Protein AF-A0A0W0YYW4-F1 (afdb_monomer)

Organism: Legionella spiritensis (NCBI:txid452)

Radius of gyration: 36.94 Å; Cα contacts (8 Å, |Δi|>4): 1129; chains: 1; bounding box: 122×52×94 Å

pLDDT: mean 85.02, std 15.52, range [33.66, 98.88]

Sequence (527 aa):
MKRNLLIILSCCSGLYLSASLSAATSVFSITPVVLPPAVVVSGQTATAVYQVKNNTPFPLNNNGVIQLPNGVQQITSGGAGICQSPFNLGAQESCTLQFEINADNMTGSIKGGPTICNTINHPVYCATPAQQWDIEKRTIEPQTIIFMRHAEKPLPPASGKGQLTCQGLNRALALPQVLNNKFGKPDYIFAPNTAGSIGDGGDAPYSYVRPLATIEPTAIQYGMPVDTALNFDDDDSLAAELISSPYHTSRIFVAWEHNNIVAITRKIMTLLGANPNVIPTWAQNDFDSLYVLTIVWYDGNAAVSFSHQYENLSSGLSTTCPGSAPLAFKKSREKPPAADRNIANETEIIYFIPAAEPQASAQLSCQGLNRALGLINTLDAAALGDSIYAFFAPAPALNRFVMGSQLYDYLSGMMTLEPAAIAQDHPLYTLFGYEDNLSMATFLLSSQFFADRTLAVAWEPGQLPDLAKRVYEAAGGNPNDIPSPIPNVDTMYKITITRNDGTLVSVNYDAVQENLSPSNVCPLPIS

Nearest PDB structures (foldseek):
  3idu-assembly1_A  TM=5.640E-01  e=3.280E-02  Pyrococcus furiosus
  5vi0-assembly1_A  TM=4.614E-01  e=8.620E-03  Pseudomonas fluorescens
  3idu-assembly2_B  TM=5.312E-01  e=4.099E-02  Pyrococcus furiosus
  7n6g-assembly1_1K  TM=4.288E-01  e=1.504E-02  Chlamydomonas reinhardtii
  6h04-assembly1_A  TM=2.348E-01  e=2.349E-02  Homo sapiens

Solvent-accessible surface area (backbone atoms only — not comparable to full-atom values): 28922 Å² total; per-residue (Å²): 133,90,81,90,81,89,87,82,91,78,91,73,90,72,82,81,80,79,78,79,78,76,75,80,77,58,46,44,47,53,44,78,76,38,72,58,63,59,60,44,37,60,83,39,75,49,51,32,28,31,42,38,30,29,64,41,93,52,68,48,63,62,23,36,78,49,87,71,55,66,30,47,44,78,55,54,86,76,63,92,59,43,37,46,86,60,28,72,33,47,49,68,29,67,32,32,46,36,34,42,37,33,36,70,57,31,88,58,59,47,71,50,52,72,30,38,26,52,42,88,94,43,70,78,42,38,34,62,35,91,74,54,44,61,27,41,60,39,77,74,62,49,17,34,42,38,38,32,45,28,38,43,46,52,57,82,93,45,69,40,51,32,36,37,31,24,36,10,51,50,46,14,45,48,40,39,37,50,46,38,76,75,74,39,85,63,76,45,35,38,22,39,28,28,59,55,65,52,63,73,76,97,52,76,71,29,10,52,42,26,22,38,63,25,44,46,52,33,29,31,78,68,74,44,71,54,48,26,85,48,53,75,84,44,43,68,60,51,35,52,56,69,69,32,78,92,43,61,54,31,37,34,40,35,24,35,55,50,70,50,50,44,51,24,53,30,46,41,29,48,78,52,75,40,76,37,85,77,59,67,87,67,56,94,87,62,61,32,58,28,47,34,39,43,35,44,75,51,97,99,46,56,50,72,45,81,46,85,48,66,66,81,56,86,73,86,66,49,72,62,42,76,88,59,74,95,68,81,82,70,74,79,76,78,75,68,60,80,91,73,52,79,47,70,69,36,45,34,36,40,38,40,36,43,17,40,72,68,87,86,65,34,44,36,48,28,31,34,50,41,40,12,43,51,36,37,56,57,62,26,37,86,65,64,75,49,61,68,69,44,36,38,21,33,12,26,56,69,37,64,48,77,60,92,96,44,80,38,37,39,38,19,20,38,60,36,45,45,51,30,25,30,66,67,77,37,44,54,40,16,80,41,34,61,83,43,35,66,63,50,30,53,53,61,66,29,76,92,63,44,72,59,34,32,36,38,34,25,26,48,42,88,41,39,51,58,30,52,29,50,38,40,35,75,70,71,32,65,47,83,79,53,68,84,67,66,65,58,74,50,39,29,41,36,41,39,39,31,24,44,70,86,40,82,73,50,60,47,82,46,82,42,72,66,83,76,84,54,48,75,63,46,75,68,60,71,129

Structure (mmCIF, N/CA/C/O backbone):
data_AF-A0A0W0YYW4-F1
#
_entry.id   AF-A0A0W0YYW4-F1
#
loop_
_atom_site.group_PDB
_atom_site.id
_atom_site.type_symbol
_atom_site.label_atom_id
_atom_site.label_alt_id
_atom_site.label_comp_id
_atom_site.label_asym_id
_atom_site.label_entity_id
_atom_site.label_seq_id
_atom_site.pdbx_PDB_ins_code
_atom_site.Cartn_x
_atom_site.Cartn_y
_atom_site.Cartn_z
_atom_site.occupancy
_atom_site.B_iso_or_equiv
_atom_site.auth_seq_id
_atom_site.auth_comp_id
_atom_site.auth_asym_id
_atom_site.auth_atom_id
_atom_site.pdbx_PDB_model_num
ATOM 1 N N . MET A 1 1 ? -87.152 -27.775 -15.399 1.00 40.94 1 MET A N 1
ATOM 2 C CA . MET A 1 1 ? -87.626 -29.096 -14.931 1.00 40.94 1 MET A CA 1
ATOM 3 C C . MET A 1 1 ? -87.831 -29.032 -13.431 1.00 40.94 1 MET A C 1
ATOM 5 O O . MET A 1 1 ? -87.011 -28.449 -12.738 1.00 40.94 1 MET A O 1
ATOM 9 N N . LYS A 1 2 ? -88.965 -29.561 -12.971 1.00 41.12 2 LYS A N 1
ATOM 10 C CA . LYS A 1 2 ? -89.397 -29.621 -11.571 1.00 41.12 2 LYS A CA 1
ATOM 11 C C . LYS A 1 2 ? -88.389 -30.387 -10.703 1.00 41.12 2 LYS A C 1
ATOM 13 O O . LYS A 1 2 ? -87.996 -31.478 -11.106 1.00 41.12 2 LYS A O 1
ATOM 18 N N . ARG A 1 3 ? -88.153 -29.921 -9.472 1.00 40.12 3 ARG A N 1
ATOM 19 C CA . ARG A 1 3 ? -88.427 -30.717 -8.259 1.00 40.12 3 ARG A CA 1
ATOM 20 C C . ARG A 1 3 ? -88.361 -29.863 -6.987 1.00 40.12 3 ARG A C 1
ATOM 22 O O . ARG A 1 3 ? -87.300 -29.426 -6.567 1.00 40.12 3 ARG A O 1
ATOM 29 N N . ASN A 1 4 ? -89.542 -29.676 -6.400 1.00 39.03 4 ASN A N 1
ATOM 30 C CA . ASN A 1 4 ? -89.764 -29.347 -4.996 1.00 39.03 4 ASN A CA 1
ATOM 31 C C . ASN A 1 4 ? -89.504 -30.587 -4.126 1.00 39.03 4 ASN A C 1
ATOM 33 O O . ASN A 1 4 ? -89.959 -31.666 -4.512 1.00 39.03 4 ASN A O 1
ATOM 37 N N . LEU A 1 5 ? -88.893 -30.400 -2.949 1.00 34.94 5 LEU A N 1
ATOM 38 C CA . LEU A 1 5 ? -89.181 -31.107 -1.683 1.00 34.94 5 LEU A CA 1
ATOM 39 C C . LEU A 1 5 ? -88.395 -30.387 -0.558 1.00 34.94 5 LEU A C 1
ATOM 41 O O . LEU A 1 5 ? -87.175 -30.456 -0.535 1.00 34.94 5 LEU A O 1
ATOM 45 N N . LEU A 1 6 ? -88.970 -29.394 0.130 1.00 35.84 6 LEU A N 1
ATOM 46 C CA . LEU A 1 6 ? -89.678 -29.473 1.424 1.00 35.84 6 LEU A CA 1
ATOM 47 C C . LEU A 1 6 ? -88.885 -30.200 2.532 1.00 35.84 6 LEU A C 1
ATOM 49 O O . LEU A 1 6 ? -88.660 -31.396 2.380 1.00 35.84 6 LEU A O 1
ATOM 53 N N . ILE A 1 7 ? -88.572 -29.512 3.653 1.00 34.56 7 ILE A N 1
ATOM 54 C CA . ILE A 1 7 ? -88.965 -29.872 5.045 1.00 34.56 7 ILE A CA 1
ATOM 55 C C . ILE A 1 7 ? -88.169 -29.088 6.129 1.00 34.56 7 ILE A C 1
ATOM 57 O O . ILE A 1 7 ? -86.958 -29.208 6.253 1.00 34.56 7 ILE A O 1
ATOM 61 N N . ILE A 1 8 ? -88.960 -28.352 6.929 1.00 34.53 8 ILE A N 1
ATOM 62 C CA . ILE A 1 8 ? -88.875 -28.011 8.370 1.00 34.53 8 ILE A CA 1
ATOM 63 C C . ILE A 1 8 ? -87.866 -26.947 8.853 1.00 34.53 8 ILE A C 1
ATOM 65 O O . ILE A 1 8 ? -86.703 -27.211 9.139 1.00 34.53 8 ILE A O 1
ATOM 69 N N . LEU A 1 9 ? -88.421 -25.751 9.109 1.00 39.84 9 LEU A N 1
ATOM 70 C CA . LEU A 1 9 ? -87.988 -24.833 10.166 1.00 39.84 9 LEU A CA 1
ATOM 71 C C . LEU A 1 9 ? -88.222 -25.493 11.537 1.00 39.84 9 LEU A C 1
ATOM 73 O O . LEU A 1 9 ? -89.369 -25.761 11.893 1.00 39.84 9 LEU A O 1
ATOM 77 N N . SER A 1 10 ? -87.163 -25.671 12.329 1.00 40.84 10 SER A N 1
ATOM 78 C CA . SER A 1 10 ? -87.268 -25.845 13.782 1.00 40.84 10 SER A CA 1
ATOM 79 C C . SER A 1 10 ? -86.586 -24.666 14.465 1.00 40.84 10 SER A C 1
ATOM 81 O O . SER A 1 10 ? -85.376 -24.477 14.369 1.00 40.84 10 SER A O 1
ATOM 83 N N . CYS A 1 11 ? -87.403 -23.846 15.116 1.00 42.84 11 CYS A N 1
ATOM 84 C CA . CYS A 1 11 ? -86.997 -22.717 15.933 1.00 42.84 11 CYS A CA 1
ATOM 85 C C . CYS A 1 11 ? -86.462 -23.257 17.270 1.00 42.84 11 CYS A C 1
ATOM 87 O O . CYS A 1 11 ? -87.240 -23.712 18.104 1.00 42.84 11 CYS A O 1
ATOM 89 N N . CYS A 1 12 ? -85.142 -23.233 17.470 1.00 37.38 12 CYS A N 1
ATOM 90 C CA . CYS A 1 12 ? -84.532 -23.441 18.782 1.00 37.38 12 CYS A CA 1
ATOM 91 C C . CYS A 1 12 ? -83.765 -22.182 19.177 1.00 37.38 12 CYS A C 1
ATOM 93 O O . CYS A 1 12 ? -82.656 -21.927 18.714 1.00 37.38 12 CYS A O 1
ATOM 95 N N . SER A 1 13 ? -84.394 -21.402 20.050 1.00 50.25 13 SER A N 1
ATOM 96 C CA . SER A 1 13 ? -83.805 -20.307 20.809 1.00 50.25 13 SER A CA 1
ATOM 97 C C . SER A 1 13 ? -82.690 -20.855 21.707 1.00 50.25 13 SER A C 1
ATOM 99 O O . SER A 1 13 ? -82.941 -21.321 22.816 1.00 50.25 13 SER A O 1
ATOM 101 N N . GLY A 1 14 ? -81.456 -20.852 21.205 1.00 41.06 14 GLY A N 1
ATOM 102 C CA . GLY A 1 14 ? -80.267 -21.175 21.986 1.00 41.06 14 GLY A CA 1
ATOM 103 C C . GLY A 1 14 ? -79.837 -19.971 22.819 1.00 41.06 14 GLY A C 1
ATOM 104 O O . GLY A 1 14 ? -79.387 -18.968 22.270 1.00 41.06 14 GLY A O 1
ATOM 105 N N . LEU A 1 15 ? -79.978 -20.074 24.142 1.00 42.12 15 LEU A N 1
ATOM 106 C CA . LEU A 1 15 ? -79.308 -19.201 25.104 1.00 42.12 15 LEU A CA 1
ATOM 107 C C . LEU A 1 15 ? -77.795 -19.214 24.815 1.00 42.12 15 LEU A C 1
ATOM 109 O O . LEU A 1 15 ? -77.129 -20.225 25.031 1.00 42.12 15 LEU A O 1
ATOM 113 N N . TYR A 1 16 ? -77.247 -18.088 24.361 1.00 39.66 16 TYR A N 1
ATOM 114 C CA . TYR A 1 16 ? -75.805 -17.859 24.363 1.00 39.66 16 TYR A CA 1
ATOM 115 C C . TYR A 1 16 ? -75.366 -17.605 25.808 1.00 39.66 16 TYR A C 1
ATOM 117 O O . TYR A 1 16 ? -75.421 -16.481 26.301 1.00 39.66 16 TYR A O 1
ATOM 125 N N . LEU A 1 17 ? -74.949 -18.662 26.506 1.00 39.59 17 LEU A N 1
ATOM 126 C CA . LEU A 1 17 ? -74.142 -18.518 27.712 1.00 39.59 17 LEU A CA 1
ATOM 127 C C . LEU A 1 17 ? -72.742 -18.074 27.261 1.00 39.59 17 LEU A C 1
ATOM 129 O O . LEU A 1 17 ? -71.919 -18.885 26.841 1.00 39.59 17 LEU A O 1
ATOM 133 N N . SER A 1 18 ? -72.477 -16.772 27.307 1.00 43.97 18 SER A N 1
ATOM 134 C CA . SER A 1 18 ? -71.120 -16.239 27.223 1.00 43.97 18 SER A CA 1
ATOM 135 C C . SER A 1 18 ? -70.368 -16.662 28.485 1.00 43.97 18 SER A C 1
ATOM 137 O O . SER A 1 18 ? -70.510 -16.046 29.540 1.00 43.97 18 SER A O 1
ATOM 139 N N . ALA A 1 19 ? -69.611 -17.754 28.394 1.00 40.50 19 ALA A N 1
ATOM 140 C CA . ALA A 1 19 ? -68.681 -18.154 29.435 1.00 40.50 19 ALA A CA 1
ATOM 141 C C . ALA A 1 19 ? -67.539 -17.130 29.498 1.00 40.50 19 ALA A C 1
ATOM 143 O O . ALA A 1 19 ? -66.661 -17.095 28.636 1.00 40.50 19 ALA A O 1
ATOM 144 N N . SER A 1 20 ? -67.568 -16.277 30.518 1.00 40.06 20 SER A N 1
ATOM 145 C CA . SER A 1 20 ? -66.455 -15.409 30.884 1.00 40.06 20 SER A CA 1
ATOM 146 C C . SER A 1 20 ? -65.296 -16.289 31.360 1.00 40.06 20 SER A C 1
ATOM 148 O O . SER A 1 20 ? -65.293 -16.757 32.498 1.00 40.06 20 SER A O 1
ATOM 150 N N . LEU A 1 21 ? -64.309 -16.544 30.500 1.00 38.03 21 LEU A N 1
ATOM 151 C CA . LEU A 1 21 ? -63.020 -17.074 30.941 1.00 38.03 21 LEU A CA 1
ATOM 152 C C . LEU A 1 21 ? -62.350 -16.008 31.819 1.00 38.03 21 LEU A C 1
ATOM 154 O O . LEU A 1 21 ? -61.829 -15.013 31.323 1.00 38.03 21 LEU A O 1
ATOM 158 N N . SER A 1 22 ? -62.385 -16.203 33.136 1.00 40.59 22 SER A N 1
ATOM 159 C CA . SER A 1 22 ? -61.504 -15.488 34.056 1.00 40.59 22 SER A CA 1
ATOM 160 C C . SER A 1 22 ? -60.085 -15.999 33.814 1.00 40.59 22 SER A C 1
ATOM 162 O O . SER A 1 22 ? -59.758 -17.135 34.156 1.00 40.59 22 SER A O 1
ATOM 164 N N . ALA A 1 23 ? -59.246 -15.180 33.180 1.00 49.72 23 ALA A N 1
ATOM 165 C CA . ALA A 1 23 ? -57.811 -15.410 33.193 1.00 49.72 23 ALA A CA 1
ATOM 166 C C . ALA A 1 23 ? -57.341 -15.293 34.649 1.00 49.72 23 ALA A C 1
ATOM 168 O O . ALA A 1 23 ? -57.541 -14.254 35.282 1.00 49.72 23 ALA A O 1
ATOM 169 N N . ALA A 1 24 ? -56.769 -16.367 35.194 1.00 59.84 24 ALA A N 1
ATOM 170 C CA . ALA A 1 24 ? -56.178 -16.342 36.524 1.00 59.84 24 ALA A CA 1
ATOM 171 C C . ALA A 1 24 ? -55.121 -15.227 36.578 1.00 59.84 24 ALA A C 1
ATOM 173 O O . ALA A 1 24 ? -54.212 -15.176 35.749 1.00 59.84 24 ALA A O 1
ATOM 174 N N . THR A 1 25 ? -55.260 -14.302 37.526 1.00 69.44 25 THR A N 1
ATOM 175 C CA . THR A 1 25 ? -54.314 -13.199 37.705 1.00 69.44 25 THR A CA 1
ATOM 176 C C . THR A 1 25 ? -52.975 -13.746 38.190 1.00 69.44 25 THR A C 1
ATOM 178 O O . THR A 1 25 ? -52.932 -14.425 39.216 1.00 69.44 25 THR A O 1
ATOM 181 N N . SER A 1 26 ? -51.894 -13.439 37.467 1.00 87.31 26 SER A N 1
ATOM 182 C CA . SER A 1 26 ? -50.514 -13.765 37.862 1.00 87.31 26 SER A CA 1
ATOM 183 C C . SER A 1 26 ? -50.230 -13.342 39.308 1.00 87.31 26 SER A C 1
ATOM 185 O O . SER A 1 26 ? -50.691 -12.284 39.741 1.00 87.31 26 SER A O 1
ATOM 187 N N . VAL A 1 27 ? -49.438 -14.134 40.038 1.00 93.38 27 VAL A N 1
ATOM 188 C CA . VAL A 1 27 ? -49.055 -13.865 41.438 1.00 93.38 27 VAL A CA 1
ATOM 189 C C . VAL A 1 27 ? -48.327 -12.524 41.580 1.00 93.38 27 VAL A C 1
ATOM 191 O O . VAL A 1 27 ? -48.580 -11.787 42.536 1.00 93.38 27 VAL A O 1
ATOM 194 N N . PHE A 1 28 ? -47.512 -12.161 40.585 1.00 95.19 28 PHE A N 1
ATOM 195 C CA . PHE A 1 28 ? -46.892 -10.840 40.489 1.00 95.19 28 PHE A CA 1
ATOM 196 C C . PHE A 1 28 ? -47.317 -10.100 39.220 1.00 95.19 28 PHE A C 1
ATOM 198 O O . PHE A 1 28 ? -47.428 -10.700 38.147 1.00 95.19 28 PHE A O 1
ATOM 205 N N . SER A 1 29 ? -47.483 -8.782 39.331 1.00 94.38 29 SER A N 1
ATOM 206 C CA . SER A 1 29 ? -47.426 -7.873 38.181 1.00 94.38 29 SER A CA 1
ATOM 207 C C . SER A 1 29 ? -45.996 -7.361 38.040 1.00 94.38 29 SER A C 1
ATOM 209 O O . SER A 1 29 ? -45.450 -6.840 39.012 1.00 94.38 29 SER A O 1
ATOM 211 N N . ILE A 1 30 ? -45.401 -7.510 36.855 1.00 94.62 30 ILE A N 1
ATOM 212 C CA . ILE A 1 30 ? -44.027 -7.084 36.557 1.00 94.62 30 ILE A CA 1
ATOM 213 C C . ILE A 1 30 ? -44.089 -6.088 35.401 1.00 94.62 30 ILE A C 1
ATOM 215 O O . ILE A 1 30 ? -44.205 -6.478 34.238 1.00 94.62 30 ILE A O 1
ATOM 219 N N . THR A 1 31 ? -44.048 -4.801 35.733 1.00 92.94 31 THR A N 1
ATOM 220 C CA . THR A 1 31 ? -44.236 -3.711 34.770 1.00 92.94 31 THR A CA 1
ATOM 221 C C . THR A 1 31 ? -42.892 -3.046 34.477 1.00 92.94 31 THR A C 1
ATOM 223 O O . THR A 1 31 ? -42.228 -2.615 35.424 1.00 92.94 31 THR A O 1
ATOM 226 N N . PRO A 1 32 ? -42.456 -2.951 33.207 1.00 92.00 32 PRO A N 1
ATOM 227 C CA . PRO A 1 32 ? -41.217 -2.260 32.872 1.00 92.00 32 PRO A CA 1
ATOM 228 C C . PRO A 1 32 ? -41.348 -0.761 33.157 1.00 92.00 32 PRO A C 1
ATOM 230 O O . PRO A 1 32 ? -42.315 -0.122 32.749 1.00 92.00 32 PRO A O 1
ATOM 233 N N . VAL A 1 33 ? -40.357 -0.211 33.851 1.00 93.38 33 VAL A N 1
ATOM 234 C CA . VAL A 1 33 ? -40.151 1.236 34.021 1.00 93.38 33 VAL A CA 1
ATOM 235 C C . VAL A 1 33 ? -39.093 1.713 33.027 1.00 93.38 33 VAL A C 1
ATOM 237 O O . VAL A 1 33 ? -39.278 2.732 32.370 1.00 93.38 33 VAL A O 1
ATOM 240 N N . VAL A 1 34 ? -38.011 0.941 32.881 1.00 91.19 34 VAL A N 1
ATOM 241 C CA . VAL A 1 34 ? -36.956 1.143 31.882 1.00 91.19 34 VAL A CA 1
ATOM 242 C C . VAL A 1 34 ? -36.658 -0.208 31.246 1.00 91.19 34 VAL A C 1
ATOM 244 O O . VAL A 1 34 ? -36.283 -1.155 31.938 1.00 91.19 34 VAL A O 1
ATOM 247 N N . LEU A 1 35 ? -36.853 -0.310 29.934 1.00 89.06 35 LEU A N 1
ATOM 248 C CA . LEU A 1 35 ? -36.459 -1.492 29.172 1.00 89.06 35 LEU A CA 1
ATOM 249 C C . LEU A 1 35 ? -34.957 -1.444 28.882 1.00 89.06 35 LEU A C 1
ATOM 251 O O . LEU A 1 35 ? -34.430 -0.351 28.663 1.00 89.06 35 LEU A O 1
ATOM 255 N N . PRO A 1 36 ? -34.276 -2.600 28.828 1.00 89.00 36 PRO A N 1
ATOM 256 C CA . PRO A 1 36 ? -32.912 -2.622 28.332 1.00 89.00 36 PRO A CA 1
ATOM 257 C C . PRO A 1 36 ? -32.874 -2.244 26.844 1.00 89.00 36 PRO A C 1
ATOM 259 O O . PRO A 1 36 ? -33.862 -2.450 26.127 1.00 89.00 36 PRO A O 1
ATOM 262 N N . PRO A 1 37 ? -31.740 -1.723 26.354 1.00 86.12 37 PRO A N 1
ATOM 263 C CA . PRO A 1 37 ? -31.546 -1.500 24.930 1.00 86.12 37 PRO A CA 1
ATOM 264 C C . PRO A 1 37 ? -31.573 -2.833 24.167 1.00 86.12 37 PRO A C 1
ATOM 266 O O . PRO A 1 37 ? -31.182 -3.875 24.690 1.00 86.12 37 PRO A O 1
ATOM 269 N N . ALA A 1 38 ? -32.017 -2.794 22.910 1.00 87.38 38 ALA A N 1
ATOM 270 C CA . ALA A 1 38 ? -32.067 -3.978 22.047 1.00 87.38 38 ALA A CA 1
ATOM 271 C C . ALA A 1 38 ? -30.671 -4.492 21.644 1.00 87.38 38 ALA A C 1
ATOM 273 O O . ALA A 1 38 ? -30.527 -5.646 21.256 1.00 87.38 38 ALA A O 1
ATOM 274 N N . VAL A 1 39 ? -29.645 -3.644 21.738 1.00 83.88 39 VAL A N 1
ATOM 275 C CA . VAL A 1 39 ? -28.250 -3.973 21.438 1.00 83.88 39 VAL A CA 1
ATOM 276 C C . VAL A 1 39 ? -27.385 -3.468 22.585 1.00 83.88 39 VAL A C 1
ATOM 278 O O . VAL A 1 39 ? -27.564 -2.338 23.037 1.00 83.88 39 VAL A O 1
ATOM 281 N N . VAL A 1 40 ? -26.446 -4.294 23.037 1.00 82.06 40 VAL A N 1
ATOM 282 C CA . VAL A 1 40 ? -25.359 -3.886 23.934 1.00 82.06 40 VAL A CA 1
ATOM 283 C C . VAL A 1 40 ? -24.032 -4.310 23.341 1.00 82.06 40 VAL A C 1
ATOM 285 O O . VAL A 1 40 ? -23.913 -5.370 22.719 1.00 82.06 40 VAL A O 1
ATOM 288 N N . VAL A 1 41 ? -23.031 -3.470 23.538 1.00 81.06 41 VAL A N 1
ATOM 289 C CA . VAL A 1 41 ? -21.738 -3.621 22.894 1.00 81.06 41 VAL A CA 1
ATOM 290 C C . VAL A 1 41 ? -20.651 -3.925 23.915 1.00 81.06 41 VAL A C 1
ATOM 292 O O . VAL A 1 41 ? -20.701 -3.382 25.014 1.00 81.06 41 VAL A O 1
ATOM 295 N N . SER A 1 42 ? -19.670 -4.773 23.581 1.00 77.62 42 SER A N 1
ATOM 296 C CA . SER A 1 42 ? -18.510 -5.032 24.456 1.00 77.62 42 SER A CA 1
ATOM 297 C C . SER A 1 42 ? -17.910 -3.720 25.000 1.00 77.62 42 SER A C 1
ATOM 299 O O . SER A 1 42 ? -17.721 -2.765 24.249 1.00 77.62 42 SER A O 1
ATOM 301 N N . GLY A 1 43 ? -17.651 -3.660 26.307 1.00 71.44 43 GLY A N 1
ATOM 302 C CA . GLY A 1 43 ? -17.234 -2.466 27.051 1.00 71.44 43 GLY A CA 1
ATOM 303 C C . GLY A 1 43 ? -18.372 -1.600 27.614 1.00 71.44 43 GLY A C 1
ATOM 304 O O . GLY A 1 43 ? -18.111 -0.721 28.434 1.00 71.44 43 GLY A O 1
ATOM 305 N N . GLN A 1 44 ? -19.631 -1.821 27.213 1.00 78.38 44 GLN A N 1
ATOM 306 C CA . GLN A 1 44 ? -20.782 -1.059 27.712 1.00 78.38 44 GLN A CA 1
ATOM 307 C C . GLN A 1 44 ? -21.461 -1.722 28.919 1.00 78.38 44 GLN A C 1
ATOM 309 O O . GLN A 1 44 ? -21.537 -2.950 29.046 1.00 78.38 44 GLN A O 1
ATOM 314 N N . THR A 1 45 ? -22.054 -0.880 29.767 1.00 87.31 45 THR A N 1
ATOM 315 C CA . THR A 1 45 ? -23.070 -1.279 30.742 1.00 87.31 45 THR A CA 1
ATOM 316 C C . THR A 1 45 ? -24.412 -0.636 30.398 1.00 87.31 45 THR A C 1
ATOM 318 O O . THR A 1 45 ? -24.485 0.504 29.942 1.00 87.31 45 THR A O 1
ATOM 321 N N . ALA A 1 46 ? -25.495 -1.377 30.604 1.00 89.75 46 ALA A N 1
ATOM 322 C CA . ALA A 1 46 ? -26.867 -0.929 30.402 1.00 89.75 46 ALA A CA 1
ATOM 323 C C . ALA A 1 46 ? -27.717 -1.245 31.636 1.00 89.75 46 ALA A C 1
ATOM 325 O O . ALA A 1 46 ? -27.308 -2.011 32.509 1.00 89.75 46 ALA A O 1
ATOM 326 N N . THR A 1 47 ? -28.915 -0.666 31.718 1.00 92.38 47 THR A N 1
ATOM 327 C CA . THR A 1 47 ? -29.821 -0.886 32.853 1.00 92.38 47 THR A CA 1
ATOM 328 C C . THR A 1 47 ? -31.215 -1.306 32.405 1.00 92.38 47 THR A C 1
ATOM 330 O O . THR A 1 47 ? -31.684 -0.925 31.334 1.00 92.38 47 THR A O 1
ATOM 333 N N . ALA A 1 48 ? -31.883 -2.095 33.246 1.00 93.44 48 ALA A N 1
ATOM 334 C CA . ALA A 1 48 ? -33.301 -2.411 33.126 1.00 93.44 48 ALA A CA 1
ATOM 335 C C . ALA A 1 48 ? -33.979 -2.260 34.490 1.00 93.44 48 ALA A C 1
ATOM 337 O O . ALA A 1 48 ? -33.435 -2.670 35.515 1.00 93.44 48 ALA A O 1
ATOM 338 N N . VAL A 1 49 ? -35.177 -1.680 34.517 1.00 94.25 49 VAL A N 1
ATOM 339 C CA . VAL A 1 49 ? -35.893 -1.360 35.757 1.00 94.25 49 VAL A CA 1
ATOM 340 C C . VAL A 1 49 ? -37.339 -1.815 35.653 1.00 94.25 49 VAL A C 1
ATOM 342 O O . VAL A 1 49 ? -38.021 -1.513 34.674 1.00 94.25 49 VAL A O 1
ATOM 345 N N . TYR A 1 50 ? -37.822 -2.504 36.684 1.00 94.75 50 TYR A N 1
ATOM 346 C CA . TYR A 1 50 ? -39.179 -3.039 36.756 1.00 94.75 50 TYR A CA 1
ATOM 347 C C . TYR A 1 50 ? -39.843 -2.687 38.081 1.00 94.75 50 TYR A C 1
ATOM 349 O O . TYR A 1 50 ? -39.226 -2.794 39.137 1.00 94.75 50 TYR A O 1
ATOM 357 N N . GLN A 1 51 ? -41.128 -2.349 38.039 1.00 95.44 51 GLN A N 1
ATOM 358 C CA . GLN A 1 51 ? -41.973 -2.337 39.225 1.00 95.44 51 GLN A CA 1
ATOM 359 C C . GLN A 1 51 ? -42.607 -3.718 39.396 1.00 95.44 51 GLN A C 1
ATOM 361 O O . GLN A 1 51 ? -43.229 -4.246 38.472 1.00 95.44 51 GLN A O 1
ATOM 366 N N . VAL A 1 52 ? -42.461 -4.292 40.587 1.00 95.88 52 VAL A N 1
ATOM 367 C CA . VAL A 1 52 ? -43.008 -5.601 40.944 1.00 95.88 52 VAL A CA 1
ATOM 368 C C . VAL A 1 52 ? -44.076 -5.407 41.995 1.00 95.88 52 VAL A C 1
ATOM 370 O O . VAL A 1 52 ? -43.803 -4.805 43.030 1.00 95.88 52 VAL A O 1
ATOM 373 N N . LYS A 1 53 ? -45.274 -5.934 41.754 1.00 96.06 53 LYS A N 1
ATOM 374 C CA . LYS A 1 53 ? -46.403 -5.856 42.685 1.00 96.06 53 LYS A CA 1
ATOM 375 C C . LYS A 1 53 ? -46.926 -7.245 43.029 1.00 96.06 53 LYS A C 1
ATOM 377 O O . LYS A 1 53 ? -47.150 -8.052 42.130 1.00 96.06 53 LYS A O 1
ATOM 382 N N . ASN A 1 54 ? -47.178 -7.497 44.311 1.00 96.12 54 ASN A N 1
ATOM 383 C CA . ASN A 1 54 ? -47.885 -8.690 44.774 1.00 96.12 54 ASN A CA 1
ATOM 384 C C . ASN A 1 54 ? -49.392 -8.543 44.507 1.00 96.12 54 ASN A C 1
ATOM 386 O O . ASN A 1 54 ? -50.054 -7.705 45.117 1.00 96.12 54 ASN A O 1
ATOM 390 N N . ASN A 1 55 ? -49.951 -9.360 43.613 1.00 95.12 55 ASN A N 1
ATOM 391 C CA . ASN A 1 55 ? -51.379 -9.307 43.282 1.00 95.12 55 ASN A CA 1
ATOM 392 C C . ASN A 1 55 ? -52.252 -10.136 44.233 1.00 95.12 55 ASN A C 1
ATOM 394 O O . ASN A 1 55 ? -53.479 -10.078 44.145 1.00 95.12 55 ASN A O 1
ATOM 398 N N . THR A 1 56 ? -51.645 -10.921 45.122 1.00 92.69 56 THR A N 1
ATOM 399 C CA . THR A 1 56 ? -52.376 -11.796 46.037 1.00 92.69 56 THR A CA 1
ATOM 400 C C . THR A 1 56 ? -52.941 -11.005 47.226 1.00 92.69 56 THR A C 1
ATOM 402 O O . THR A 1 56 ? -52.452 -9.917 47.552 1.00 92.69 56 THR A O 1
ATOM 405 N N . PRO A 1 57 ? -53.979 -11.527 47.903 1.00 93.75 57 PRO A N 1
ATOM 406 C CA . PRO A 1 57 ? -54.500 -10.921 49.127 1.00 93.75 57 PRO A CA 1
ATOM 407 C C . PRO A 1 57 ? -53.645 -11.234 50.370 1.00 93.75 57 PRO A C 1
ATOM 409 O O . PRO A 1 57 ? -54.025 -10.850 51.473 1.00 93.75 57 PRO A O 1
ATOM 412 N N . PHE A 1 58 ? -52.507 -11.922 50.221 1.00 93.75 58 PHE A N 1
ATOM 413 C CA . PHE A 1 58 ? -51.655 -12.374 51.324 1.00 93.75 58 PHE A CA 1
ATOM 414 C C . PHE A 1 58 ? -50.218 -11.856 51.164 1.00 93.75 58 PHE A C 1
ATOM 416 O O . PHE A 1 58 ? -49.783 -11.603 50.041 1.00 93.75 58 PHE A O 1
ATOM 423 N N . PRO A 1 59 ? -49.453 -11.687 52.257 1.00 95.38 59 PRO A N 1
ATOM 424 C CA . PRO A 1 59 ? -48.038 -11.355 52.152 1.00 95.38 59 PRO A CA 1
ATOM 425 C C . PRO A 1 59 ? -47.254 -12.508 51.514 1.00 95.38 59 PRO A C 1
ATOM 427 O O . PRO A 1 59 ? -47.440 -13.673 51.869 1.00 95.38 59 PRO A O 1
ATOM 430 N N . LEU A 1 60 ? -46.349 -12.168 50.601 1.00 95.06 60 LEU A N 1
ATOM 431 C CA . LEU A 1 60 ? -45.400 -13.095 49.997 1.00 95.06 60 LEU A CA 1
ATOM 432 C C . LEU A 1 60 ? -44.007 -12.775 50.532 1.00 95.06 60 LEU A C 1
ATOM 434 O O . LEU A 1 60 ? -43.490 -11.678 50.310 1.00 95.06 60 LEU A O 1
ATOM 438 N N . ASN A 1 61 ? -43.408 -13.733 51.235 1.00 94.88 61 ASN A N 1
ATOM 439 C CA . ASN A 1 61 ? -42.089 -13.587 51.848 1.00 94.88 61 ASN A CA 1
ATOM 440 C C . ASN A 1 61 ? -41.045 -14.427 51.115 1.00 94.88 61 ASN A C 1
ATOM 442 O O . ASN A 1 61 ? -41.376 -15.480 50.574 1.00 94.88 61 ASN A O 1
ATOM 446 N N . ASN A 1 62 ? -39.787 -13.993 51.170 1.00 93.88 62 ASN A N 1
ATOM 447 C CA . ASN A 1 62 ? -38.643 -14.641 50.527 1.00 93.88 62 ASN A CA 1
ATOM 448 C C . ASN A 1 62 ? -38.768 -14.735 48.998 1.00 93.88 62 ASN A C 1
ATOM 450 O O . ASN A 1 62 ? -38.341 -15.715 48.393 1.00 93.88 62 ASN A O 1
ATOM 454 N N . ASN A 1 63 ? -39.349 -13.713 48.366 1.00 95.56 63 ASN A N 1
ATOM 455 C CA . ASN A 1 63 ? -39.382 -13.627 46.910 1.00 95.56 63 ASN A CA 1
ATOM 456 C C . ASN A 1 63 ? -37.978 -13.344 46.379 1.00 95.56 63 ASN A C 1
ATOM 458 O O . ASN A 1 63 ? -37.195 -12.626 47.010 1.00 95.56 63 ASN A O 1
ATOM 462 N N . GLY A 1 64 ? -37.677 -13.868 45.199 1.00 94.44 64 GLY A N 1
ATOM 463 C CA . GLY A 1 64 ? -36.389 -13.656 44.561 1.00 94.44 64 GLY A CA 1
ATOM 464 C C . GLY A 1 64 ? -36.489 -13.669 43.048 1.00 94.44 64 GLY A C 1
ATOM 465 O O . GLY A 1 64 ? -37.392 -14.279 42.467 1.00 94.44 64 GLY A O 1
ATOM 466 N N . VAL A 1 65 ? -35.533 -12.993 42.418 1.00 94.25 65 VAL A N 1
ATOM 467 C CA . VAL A 1 65 ? -35.259 -13.170 40.995 1.00 94.25 65 VAL A CA 1
ATOM 468 C C . VAL A 1 65 ? -34.487 -14.472 40.836 1.00 94.25 65 VAL A C 1
ATOM 470 O O . VAL A 1 65 ? -33.511 -14.709 41.546 1.00 94.25 65 VAL A O 1
ATOM 473 N N . ILE A 1 66 ? -34.927 -15.323 39.918 1.00 90.38 66 ILE A N 1
ATOM 474 C CA . ILE A 1 66 ? -34.272 -16.595 39.632 1.00 90.38 66 ILE A CA 1
ATOM 475 C C . ILE A 1 66 ? -33.617 -16.561 38.252 1.00 90.38 66 ILE A C 1
ATOM 477 O O . ILE A 1 66 ? -34.126 -15.926 37.332 1.00 90.38 66 ILE A O 1
ATOM 481 N N . GLN A 1 67 ? -32.500 -17.285 38.125 1.00 84.12 67 GLN A N 1
ATOM 482 C CA . GLN A 1 67 ? -31.831 -17.572 36.849 1.00 84.12 67 GLN A CA 1
ATOM 483 C C . GLN A 1 67 ? -31.508 -16.322 36.013 1.00 84.12 67 GLN A C 1
ATOM 485 O O . GLN A 1 67 ? -31.881 -16.227 34.845 1.00 84.12 67 GLN A O 1
ATOM 490 N N . LEU A 1 68 ? -30.791 -15.359 36.602 1.00 91.25 68 LEU A N 1
ATOM 491 C CA . LEU A 1 68 ? -30.257 -14.246 35.819 1.00 91.25 68 LEU A CA 1
ATOM 492 C C . LEU A 1 68 ? -29.207 -14.749 34.809 1.00 91.25 68 LEU A C 1
ATOM 494 O O . LEU A 1 68 ? -28.350 -15.555 35.185 1.00 91.25 68 LEU A O 1
ATOM 498 N N . PRO A 1 69 ? -29.254 -14.291 33.544 1.00 91.75 69 PRO A N 1
ATOM 499 C CA . PRO A 1 69 ? -28.218 -14.590 32.560 1.00 91.75 69 PRO A CA 1
ATOM 500 C C . PRO A 1 69 ? -26.841 -14.078 32.999 1.00 91.75 69 PRO A C 1
ATOM 502 O O . PRO A 1 69 ? -26.737 -13.067 33.696 1.00 91.75 69 PRO A O 1
ATOM 505 N N . ASN A 1 70 ? -25.773 -14.728 32.526 1.00 93.31 70 ASN A N 1
ATOM 506 C CA . ASN A 1 70 ? -24.410 -14.222 32.708 1.00 93.31 70 ASN A CA 1
ATOM 507 C C . ASN A 1 70 ? -24.293 -12.792 32.163 1.00 93.31 70 ASN A C 1
ATOM 509 O O . ASN A 1 70 ? -24.743 -12.511 31.051 1.00 93.31 70 ASN A O 1
ATOM 513 N N . GLY A 1 71 ? -23.681 -11.912 32.953 1.00 91.44 71 GLY A N 1
ATOM 514 C CA . GLY A 1 71 ? -23.572 -10.486 32.652 1.00 91.44 71 GLY A CA 1
ATOM 515 C C . GLY A 1 71 ? -24.732 -9.635 33.165 1.00 91.44 71 GLY A C 1
ATOM 516 O O . GLY A 1 71 ? -24.667 -8.422 33.018 1.00 91.44 71 GLY A O 1
ATOM 517 N N . VAL A 1 72 ? -25.753 -10.218 33.805 1.00 95.12 72 VAL A N 1
ATOM 518 C CA . VAL A 1 72 ? -26.843 -9.463 34.443 1.00 95.12 72 VAL A CA 1
ATOM 519 C C . VAL A 1 72 ? -26.789 -9.611 35.957 1.00 95.12 72 VAL A C 1
ATOM 521 O O . VAL A 1 72 ? -26.762 -10.725 36.477 1.00 95.12 72 VAL A O 1
ATOM 524 N N . GLN A 1 73 ? -26.849 -8.491 36.673 1.00 94.75 73 GLN A N 1
ATOM 525 C CA . GLN A 1 73 ? -26.913 -8.472 38.134 1.00 94.75 73 GLN A CA 1
ATOM 526 C C . GLN A 1 73 ? -28.067 -7.609 38.643 1.00 94.75 73 GLN A C 1
ATOM 528 O O . GLN A 1 73 ? -28.340 -6.541 38.099 1.00 94.75 73 GLN A O 1
ATOM 533 N N . GLN A 1 74 ? -28.749 -8.064 39.699 1.00 94.88 74 GLN A N 1
ATOM 534 C CA . GLN A 1 74 ? -29.727 -7.240 40.411 1.00 94.88 74 GLN A CA 1
ATOM 535 C C . GLN A 1 74 ? -28.992 -6.243 41.309 1.00 94.88 74 GLN A C 1
ATOM 537 O O . GLN A 1 74 ? -28.173 -6.633 42.139 1.00 94.88 74 GLN A O 1
ATOM 542 N N . ILE A 1 75 ? -29.352 -4.969 41.204 1.00 93.06 75 ILE A N 1
ATOM 543 C CA . ILE A 1 75 ? -28.874 -3.916 42.094 1.00 93.06 75 ILE A CA 1
ATOM 544 C C . ILE A 1 75 ? -29.833 -3.804 43.284 1.00 93.06 75 ILE A C 1
ATOM 546 O O . ILE A 1 75 ? -31.015 -3.502 43.120 1.00 93.06 75 ILE A O 1
ATOM 550 N N . THR A 1 76 ? -29.330 -4.064 44.493 1.00 91.88 76 THR A N 1
ATOM 551 C CA . THR A 1 76 ? -30.106 -4.006 45.751 1.00 91.88 76 THR A CA 1
ATOM 552 C C . THR A 1 76 ? -29.783 -2.778 46.609 1.00 91.88 76 THR A C 1
ATOM 554 O O . THR A 1 76 ? -30.509 -2.462 47.555 1.00 91.88 76 THR A O 1
ATOM 557 N N . SER A 1 77 ? -28.718 -2.047 46.276 1.00 77.88 77 SER A N 1
ATOM 558 C CA . SER A 1 77 ? -28.277 -0.838 46.970 1.00 77.88 77 SER A CA 1
ATOM 559 C C . SER A 1 77 ? -28.950 0.405 46.377 1.00 77.88 77 SER A C 1
ATOM 561 O O . SER A 1 77 ? -28.584 0.837 45.289 1.00 77.88 77 SER A O 1
ATOM 563 N N . GLY A 1 78 ? -29.926 0.991 47.080 1.00 62.91 78 GLY A N 1
ATOM 564 C CA . GLY A 1 78 ? -30.613 2.197 46.582 1.00 62.91 78 GLY A CA 1
ATOM 565 C C . GLY A 1 78 ? -31.622 2.869 47.522 1.00 62.91 78 GLY A C 1
ATOM 566 O O . GLY A 1 78 ? -32.326 3.781 47.101 1.00 62.91 78 GLY A O 1
ATOM 567 N N . GLY A 1 79 ? -31.700 2.459 48.793 1.00 69.00 79 GLY A N 1
ATOM 568 C CA . GLY A 1 79 ? -32.630 3.041 49.767 1.00 69.00 79 GLY A CA 1
ATOM 569 C C . GLY A 1 79 ? -34.052 2.464 49.708 1.00 69.00 79 GLY A C 1
ATOM 570 O O . GLY A 1 79 ? -34.287 1.387 49.158 1.00 69.00 79 GLY A O 1
ATOM 571 N N . ALA A 1 80 ? -35.004 3.156 50.343 1.00 75.69 80 ALA A N 1
ATOM 572 C CA . ALA A 1 80 ? -36.388 2.698 50.472 1.00 75.69 80 ALA A CA 1
ATOM 573 C C . ALA A 1 80 ? -37.073 2.545 49.099 1.00 75.69 80 ALA A C 1
ATOM 575 O O . ALA A 1 80 ? -37.023 3.451 48.272 1.00 75.69 80 ALA A O 1
ATOM 576 N N . GLY A 1 81 ? -37.739 1.408 48.874 1.00 85.31 81 GLY A N 1
ATOM 577 C CA . GLY A 1 81 ? -38.503 1.124 47.650 1.00 85.31 81 GLY A CA 1
ATOM 578 C C . GLY A 1 81 ? -37.795 0.234 46.620 1.00 85.31 81 GLY A C 1
ATOM 579 O O . GLY A 1 81 ? -38.469 -0.288 45.734 1.00 85.31 81 GLY A O 1
ATOM 580 N N . ILE A 1 82 ? -36.486 -0.013 46.749 1.00 93.56 82 ILE A N 1
ATOM 581 C CA . ILE A 1 82 ? -35.767 -1.007 45.932 1.00 93.56 82 ILE A CA 1
ATOM 582 C C . ILE A 1 82 ? -35.944 -2.407 46.530 1.00 93.56 82 ILE A C 1
ATOM 584 O O . ILE A 1 82 ? -35.729 -2.614 47.729 1.00 93.56 82 ILE A O 1
ATOM 588 N N . CYS A 1 83 ? -36.319 -3.378 45.697 1.00 93.88 83 CYS A N 1
ATOM 589 C CA . CYS A 1 83 ? -36.430 -4.771 46.112 1.00 93.88 83 CYS A CA 1
ATOM 590 C C . CYS A 1 83 ? -35.050 -5.301 46.531 1.00 93.88 83 CYS A C 1
ATOM 592 O O . CYS A 1 83 ? -34.103 -5.307 45.741 1.00 93.88 83 CYS A O 1
ATOM 594 N N . GLN A 1 84 ? -34.952 -5.780 47.770 1.00 92.31 84 GLN A N 1
ATOM 595 C CA . GLN A 1 84 ? -33.781 -6.511 48.257 1.00 92.31 84 GLN A CA 1
ATOM 596 C C . GLN A 1 84 ? -33.704 -7.912 47.623 1.00 92.31 84 GLN A C 1
ATOM 598 O O . GLN A 1 84 ? -34.572 -8.303 46.843 1.00 92.31 84 GLN A O 1
ATOM 603 N N . SER A 1 85 ? -32.655 -8.675 47.923 1.00 89.88 85 SER A N 1
ATOM 604 C CA . SER A 1 85 ? -32.560 -10.080 47.515 1.00 89.88 85 SER A CA 1
ATOM 605 C C . SER A 1 85 ? -32.186 -10.939 48.729 1.00 89.88 85 SER A C 1
ATOM 607 O O . SER A 1 85 ? -31.052 -10.834 49.201 1.00 89.88 85 SER A O 1
ATOM 609 N N . PRO A 1 86 ? -33.118 -11.743 49.281 1.00 94.00 86 PRO A N 1
ATOM 610 C CA . PRO A 1 86 ? -34.538 -11.837 48.914 1.00 94.00 86 PRO A CA 1
ATOM 611 C C . PRO A 1 86 ? -35.354 -10.600 49.352 1.00 94.00 86 PRO A C 1
ATOM 613 O O . PRO A 1 86 ? -34.873 -9.765 50.118 1.00 94.00 86 PRO A O 1
ATOM 616 N N . PHE A 1 87 ? -36.607 -10.488 48.896 1.00 94.56 87 PHE A N 1
ATOM 617 C CA . PHE A 1 87 ? -37.531 -9.411 49.282 1.00 94.56 87 PHE A CA 1
ATOM 618 C C . PHE A 1 87 ? -38.915 -9.921 49.698 1.00 94.56 87 PHE A C 1
ATOM 620 O O . PHE A 1 87 ? -39.386 -10.962 49.241 1.00 94.56 87 PHE A O 1
ATOM 627 N N . ASN A 1 88 ? -39.597 -9.143 50.540 1.00 95.38 88 ASN A N 1
ATOM 628 C CA . ASN A 1 88 ? -40.956 -9.415 51.008 1.00 95.38 88 ASN A CA 1
ATOM 629 C C . ASN A 1 88 ? -41.911 -8.360 50.446 1.00 95.38 88 ASN A C 1
ATOM 631 O O . ASN A 1 88 ? -41.539 -7.192 50.347 1.00 95.38 88 ASN A O 1
ATOM 635 N N . LEU A 1 89 ? -43.129 -8.768 50.097 1.00 96.38 89 LEU A N 1
ATOM 636 C CA . LEU A 1 89 ? -44.198 -7.871 49.662 1.00 96.38 89 LEU A CA 1
ATOM 637 C C . LEU A 1 89 ? -45.486 -8.221 50.404 1.00 96.38 89 LEU A C 1
ATOM 639 O O . LEU A 1 89 ? -45.983 -9.345 50.296 1.00 96.38 89 LEU A O 1
ATOM 643 N N . GLY A 1 90 ? -46.061 -7.254 51.117 1.00 96.00 90 GLY A N 1
ATOM 644 C CA . GLY A 1 90 ? -47.421 -7.341 51.632 1.00 96.00 90 GLY A CA 1
ATOM 645 C C . GLY A 1 90 ? -48.458 -7.497 50.515 1.00 96.00 90 GLY A C 1
ATOM 646 O O . GLY A 1 90 ? -48.148 -7.432 49.322 1.00 96.00 90 GLY A O 1
ATOM 647 N N . ALA A 1 91 ? -49.716 -7.717 50.891 1.00 95.19 91 ALA A N 1
ATOM 648 C CA . ALA A 1 91 ? -50.806 -7.764 49.921 1.00 95.19 91 ALA A CA 1
ATOM 649 C C . ALA A 1 91 ? -50.890 -6.429 49.162 1.00 95.19 91 ALA A C 1
ATOM 651 O O . ALA A 1 91 ? -50.950 -5.371 49.786 1.00 95.19 91 ALA A O 1
ATOM 652 N N . GLN A 1 92 ? -50.902 -6.475 47.826 1.00 93.94 92 GLN A N 1
ATOM 653 C CA . GLN A 1 92 ? -50.933 -5.295 46.946 1.00 93.94 92 GLN A CA 1
ATOM 654 C C . GLN A 1 92 ? -49.725 -4.348 47.039 1.00 93.94 92 GLN A C 1
ATOM 656 O O . GLN A 1 92 ? -49.717 -3.328 46.347 1.00 93.94 92 GLN A O 1
ATOM 661 N N . GLU A 1 93 ? -48.700 -4.674 47.828 1.00 96.38 93 GLU A N 1
ATOM 662 C CA . GLU A 1 93 ? -47.472 -3.883 47.907 1.00 96.38 93 GLU A CA 1
ATOM 663 C C . GLU A 1 93 ? -46.596 -4.061 46.667 1.00 96.38 93 GLU A C 1
ATOM 665 O O . GLU A 1 93 ? -46.674 -5.069 45.951 1.00 96.38 93 GLU A O 1
ATOM 670 N N . SER A 1 94 ? -45.729 -3.073 46.442 1.00 96.50 94 SER A N 1
ATOM 671 C CA . SER A 1 94 ? -44.772 -3.080 45.345 1.00 96.50 94 SER A CA 1
ATOM 672 C C . SER A 1 94 ? -43.389 -2.606 45.763 1.00 96.50 94 SER A C 1
ATOM 674 O O . SER A 1 94 ? -43.264 -1.738 46.624 1.00 96.50 94 SER A O 1
ATOM 676 N N . CYS A 1 95 ? -42.374 -3.097 45.065 1.00 96.25 95 CYS A N 1
ATOM 677 C CA . CYS A 1 95 ? -41.017 -2.564 45.096 1.00 96.25 95 CYS A CA 1
ATOM 678 C C . CYS A 1 95 ? -40.445 -2.506 43.671 1.00 96.25 95 CYS A C 1
ATOM 680 O O . CYS A 1 95 ? -41.033 -3.039 42.726 1.00 96.25 95 CYS A O 1
ATOM 682 N N . THR A 1 96 ? -39.303 -1.845 43.513 1.00 96.31 96 THR A N 1
ATOM 683 C CA . THR A 1 96 ? -38.617 -1.688 42.229 1.00 96.31 96 THR A CA 1
ATOM 684 C C . THR A 1 96 ? -37.416 -2.625 42.143 1.00 96.31 96 THR A C 1
ATOM 686 O O . THR A 1 96 ? -36.522 -2.569 42.985 1.00 96.31 96 THR A O 1
ATOM 689 N N . LEU A 1 97 ? -37.368 -3.463 41.109 1.00 95.38 97 LEU A N 1
ATOM 690 C CA . LEU A 1 97 ? -36.181 -4.221 40.723 1.00 95.38 97 LEU A CA 1
ATOM 691 C C . LEU A 1 97 ? -35.343 -3.406 39.744 1.00 95.38 97 LEU A C 1
ATOM 693 O O . LEU A 1 97 ? -35.870 -2.871 38.769 1.00 95.38 97 LEU A O 1
ATOM 697 N N . GLN A 1 98 ? -34.038 -3.363 39.983 1.00 95.25 98 GLN A N 1
ATOM 698 C CA . GLN A 1 98 ? -33.061 -2.763 39.082 1.00 95.25 98 GLN A CA 1
ATOM 699 C C . GLN A 1 98 ? -32.046 -3.818 38.668 1.00 95.25 98 GLN A C 1
ATOM 701 O O . GLN A 1 98 ? -31.579 -4.592 39.503 1.00 95.25 98 GLN A O 1
ATOM 706 N N . PHE A 1 99 ? -31.706 -3.830 37.387 1.00 94.75 99 PHE A N 1
ATOM 707 C CA . PHE A 1 99 ? -30.710 -4.715 36.810 1.00 94.75 99 PHE A CA 1
ATOM 708 C C . PHE A 1 99 ? -29.653 -3.896 36.087 1.00 94.75 99 PHE A C 1
ATOM 710 O O . PHE A 1 99 ? -29.992 -2.985 35.330 1.00 94.75 99 PHE A O 1
ATOM 717 N N . GLU A 1 100 ? -28.394 -4.255 36.295 1.00 95.06 100 GLU A N 1
ATOM 718 C CA . GLU A 1 100 ? -27.280 -3.838 35.453 1.00 95.06 100 GLU A CA 1
ATOM 719 C C . GLU A 1 100 ? -26.928 -4.988 34.508 1.00 95.06 100 GLU A C 1
ATOM 721 O O . GLU A 1 100 ? -26.853 -6.146 34.923 1.00 95.06 100 GLU A O 1
ATOM 726 N N . ILE A 1 101 ? -26.734 -4.657 33.236 1.00 94.50 101 ILE A N 1
ATOM 727 C CA . ILE A 1 101 ? -26.318 -5.563 32.170 1.00 94.50 101 ILE A CA 1
ATOM 728 C C . ILE A 1 101 ? -24.923 -5.118 31.741 1.00 94.50 101 ILE A C 1
ATOM 730 O O . ILE A 1 101 ? -24.765 -4.020 31.216 1.00 94.50 101 ILE A O 1
ATOM 734 N N . ASN A 1 102 ? -23.916 -5.950 31.970 1.00 92.12 102 ASN A N 1
ATOM 735 C CA . ASN A 1 102 ? -22.528 -5.700 31.605 1.00 92.12 102 ASN A CA 1
ATOM 736 C C . ASN A 1 102 ? -22.151 -6.572 30.400 1.00 92.12 102 ASN A C 1
ATOM 738 O O . ASN A 1 102 ? -22.088 -7.801 30.512 1.00 92.12 102 ASN A O 1
ATOM 742 N N . ALA A 1 103 ? -21.885 -5.931 29.260 1.00 87.56 103 ALA A N 1
ATOM 743 C CA . ALA A 1 103 ? -21.626 -6.616 27.999 1.00 87.56 103 ALA A CA 1
ATOM 744 C C . ALA A 1 103 ? -20.355 -7.480 28.016 1.00 87.56 103 ALA A C 1
ATOM 746 O O . ALA A 1 103 ? -20.332 -8.538 27.381 1.00 87.56 103 ALA A O 1
ATOM 747 N N . ASP A 1 104 ? -19.328 -7.099 28.780 1.00 86.62 104 ASP A N 1
ATOM 748 C CA . ASP A 1 104 ? -18.081 -7.870 28.885 1.00 86.62 104 ASP A CA 1
ATOM 749 C C . ASP A 1 104 ? -18.296 -9.200 29.607 1.00 86.62 104 ASP A C 1
ATOM 751 O O . ASP A 1 104 ? -17.718 -10.221 29.235 1.00 86.62 104 ASP A O 1
ATOM 755 N N . ASN A 1 105 ? -19.210 -9.215 30.577 1.00 92.62 105 ASN A N 1
ATOM 756 C CA . ASN A 1 105 ? -19.558 -10.407 31.348 1.00 92.62 105 ASN A CA 1
ATOM 757 C C . ASN A 1 105 ? -20.637 -11.278 30.673 1.00 92.62 105 ASN A C 1
ATOM 759 O O . ASN A 1 105 ? -20.926 -12.384 31.139 1.00 92.62 105 ASN A O 1
ATOM 763 N N . MET A 1 106 ? -21.250 -10.810 29.580 1.00 90.94 106 MET A N 1
ATOM 764 C CA . MET A 1 106 ? -22.217 -11.594 28.809 1.00 90.94 106 MET A CA 1
ATOM 765 C C . MET A 1 106 ? -21.522 -12.699 28.005 1.00 90.94 106 MET A C 1
ATOM 767 O O . MET A 1 106 ? -20.545 -12.454 27.301 1.00 90.94 106 MET A O 1
ATOM 771 N N . THR A 1 107 ? -22.085 -13.909 28.025 1.00 90.00 107 THR A N 1
ATOM 772 C CA . THR A 1 107 ? -21.581 -15.063 27.240 1.00 90.00 107 THR A CA 1
ATOM 773 C C . THR A 1 107 ? -22.232 -15.202 25.855 1.00 90.00 107 THR A C 1
ATOM 775 O O . THR A 1 107 ? -21.860 -16.077 25.081 1.00 90.00 107 THR A O 1
ATOM 778 N N . GLY A 1 108 ? -23.179 -14.319 25.526 1.00 88.88 108 GLY A N 1
ATOM 779 C CA . GLY A 1 108 ? -23.911 -14.249 24.259 1.00 88.88 108 GLY A CA 1
ATOM 780 C C . GLY A 1 108 ? -25.077 -13.260 24.368 1.00 88.88 108 GLY A C 1
ATOM 781 O O . GLY A 1 108 ? -25.219 -12.595 25.395 1.00 88.88 108 GLY A O 1
ATOM 782 N N . SER A 1 109 ? -25.911 -13.162 23.330 1.00 90.69 109 SER A N 1
ATOM 783 C CA . SER A 1 109 ? -27.160 -12.384 23.372 1.00 90.69 109 SER A CA 1
ATOM 784 C C . SER A 1 109 ? -28.114 -12.913 24.450 1.00 90.69 109 SER A C 1
ATOM 786 O O . SER A 1 109 ? -28.194 -14.121 24.679 1.00 90.69 109 SER A O 1
ATOM 788 N N . ILE A 1 110 ? -28.860 -12.019 25.099 1.00 92.81 110 ILE A N 1
ATOM 789 C CA . ILE A 1 110 ? -29.795 -12.364 26.174 1.00 92.81 110 ILE A CA 1
ATOM 790 C C . ILE A 1 110 ? -31.221 -12.363 25.635 1.00 92.81 110 ILE A C 1
ATOM 792 O O . ILE A 1 110 ? -31.671 -11.379 25.057 1.00 92.81 110 ILE A O 1
ATOM 796 N N . LYS A 1 111 ? -31.957 -13.446 25.894 1.00 91.62 111 LYS A N 1
ATOM 797 C CA . LYS A 1 111 ? -33.395 -13.543 25.622 1.00 91.62 111 LYS A CA 1
ATOM 798 C C . LYS A 1 111 ? -34.161 -13.889 26.891 1.00 91.62 111 LYS A C 1
ATOM 800 O O . LYS A 1 111 ? -33.638 -14.596 27.750 1.00 91.62 111 LYS A O 1
ATOM 805 N N . GLY A 1 112 ? -35.411 -13.451 26.978 1.00 87.19 112 GLY A N 1
ATOM 806 C CA . GLY A 1 112 ? -36.264 -13.685 28.145 1.00 87.19 112 GLY A CA 1
ATOM 807 C C . GLY A 1 112 ? -36.238 -12.512 29.126 1.00 87.19 112 GLY A C 1
ATOM 808 O O . GLY A 1 112 ? -35.655 -11.487 28.840 1.00 87.19 112 GLY A O 1
ATOM 809 N N . GLY A 1 113 ? -36.870 -12.605 30.287 1.00 82.25 113 GLY A N 1
ATOM 810 C CA . GLY A 1 113 ? -36.897 -11.528 31.280 1.00 82.25 113 GLY A CA 1
ATOM 811 C C . GLY A 1 113 ? -36.648 -12.054 32.688 1.00 82.25 113 GLY A C 1
ATOM 812 O O . GLY A 1 113 ? -36.615 -13.271 32.894 1.00 82.25 113 GLY A O 1
ATOM 813 N N . PRO A 1 114 ? -36.501 -11.162 33.680 1.00 88.31 114 PRO A N 1
ATOM 814 C CA . PRO A 1 114 ? -36.321 -11.574 35.061 1.00 88.31 114 PRO A CA 1
ATOM 815 C C . PRO A 1 114 ? -37.541 -12.380 35.501 1.00 88.31 114 PRO A C 1
ATOM 817 O O . PRO A 1 114 ? -38.672 -11.886 35.499 1.00 88.31 114 PRO A O 1
ATOM 820 N N . THR A 1 115 ? -37.306 -13.637 35.863 1.00 93.12 115 THR A N 1
ATOM 821 C CA . THR A 1 115 ? -38.342 -14.487 36.440 1.00 93.12 115 THR A CA 1
ATOM 822 C C . THR A 1 115 ? -38.341 -14.275 37.940 1.00 93.12 115 THR A C 1
ATOM 824 O O . THR A 1 115 ? -37.310 -14.420 38.594 1.00 93.12 115 THR A O 1
ATOM 827 N N . ILE A 1 116 ? -39.496 -13.920 38.488 1.00 95.25 116 ILE A N 1
ATOM 828 C CA . ILE A 1 116 ? -39.663 -13.657 39.914 1.00 95.25 116 ILE A CA 1
ATOM 829 C C . ILE A 1 116 ? -40.491 -14.780 40.496 1.00 95.25 116 ILE A C 1
ATOM 831 O O . ILE A 1 116 ? -41.601 -15.022 40.028 1.00 95.25 116 ILE A O 1
ATOM 835 N N . CYS A 1 117 ? -39.970 -15.436 41.525 1.00 95.12 117 CYS A N 1
ATOM 836 C CA . CYS A 1 117 ? -40.649 -16.533 42.195 1.00 95.12 117 CYS A CA 1
ATOM 837 C C . CYS A 1 117 ? -40.758 -16.268 43.691 1.00 95.12 117 CYS A C 1
ATOM 839 O O . CYS A 1 117 ? -39.806 -15.806 44.319 1.00 95.12 117 CYS A O 1
ATOM 841 N N . ASN A 1 118 ? -41.899 -16.636 44.272 1.00 94.75 118 ASN A N 1
ATOM 842 C CA . ASN A 1 118 ? -41.989 -16.828 45.719 1.00 94.75 118 ASN A CA 1
ATOM 843 C C . ASN A 1 118 ? -41.398 -18.188 46.134 1.00 94.75 118 ASN A C 1
ATOM 845 O O . ASN A 1 118 ? -40.716 -18.298 47.146 1.00 94.75 118 ASN A O 1
ATOM 849 N N . THR A 1 119 ? -41.624 -19.227 45.325 1.00 89.31 119 THR A N 1
ATOM 850 C CA . THR A 1 119 ? -41.032 -20.555 45.511 1.00 89.31 119 THR A CA 1
ATOM 851 C C . THR A 1 119 ? -40.784 -21.221 44.163 1.00 89.31 119 THR A C 1
ATOM 853 O O . THR A 1 119 ? -41.638 -21.192 43.281 1.00 89.31 119 THR A O 1
ATOM 856 N N . ILE A 1 120 ? -39.614 -21.839 44.003 1.00 86.50 120 ILE A N 1
ATOM 857 C CA . ILE A 1 120 ? -39.232 -22.543 42.768 1.00 86.50 120 ILE A CA 1
ATOM 858 C C . ILE A 1 120 ? -39.902 -23.916 42.631 1.00 86.50 120 ILE A C 1
ATOM 860 O O . ILE A 1 120 ? -39.984 -24.458 41.534 1.00 86.50 120 ILE A O 1
ATOM 864 N N . ASN A 1 121 ? -40.416 -24.475 43.732 1.00 90.06 121 ASN A N 1
ATOM 865 C CA . ASN A 1 121 ? -41.025 -25.810 43.746 1.00 90.06 121 ASN A CA 1
ATOM 866 C C . ASN A 1 121 ? -42.418 -25.835 43.099 1.00 90.06 121 ASN A C 1
ATOM 868 O O . ASN A 1 121 ? -42.959 -26.904 42.822 1.00 90.06 121 ASN A O 1
ATOM 872 N N . HIS A 1 122 ? -43.007 -24.662 42.863 1.00 87.56 122 HIS A N 1
ATOM 873 C CA . HIS A 1 122 ? -44.355 -24.514 42.334 1.00 87.56 122 HIS A CA 1
ATOM 874 C C . HIS A 1 122 ? -44.386 -23.374 41.305 1.00 87.56 122 HIS A C 1
ATOM 876 O O . HIS A 1 122 ? -44.534 -22.213 41.690 1.00 87.56 122 HIS A O 1
ATOM 882 N N . PRO A 1 123 ? -44.309 -23.691 39.996 1.00 84.88 123 PRO A N 1
ATOM 883 C CA . PRO A 1 123 ? -44.227 -22.695 38.921 1.00 84.88 123 PRO A CA 1
ATOM 884 C C . PRO A 1 123 ? -45.371 -21.674 38.900 1.00 84.88 123 PRO A C 1
ATOM 886 O O . PRO A 1 123 ? -45.205 -20.570 38.398 1.00 84.88 123 PRO A O 1
ATOM 889 N N . VAL A 1 124 ? -46.524 -22.017 39.482 1.00 87.69 124 VAL A N 1
ATOM 890 C CA . VAL A 1 124 ? -47.677 -21.113 39.629 1.00 87.69 124 VAL A CA 1
ATOM 891 C C . VAL A 1 124 ? -47.392 -19.889 40.509 1.00 87.69 124 VAL A C 1
ATOM 893 O O . VAL A 1 124 ? -48.108 -18.899 40.405 1.00 87.69 124 VAL A O 1
ATOM 896 N N . TYR A 1 125 ? -46.352 -19.932 41.351 1.00 91.88 125 TYR A N 1
ATOM 897 C CA . TYR A 1 125 ? -45.891 -18.800 42.166 1.00 91.88 125 TYR A CA 1
ATOM 898 C C . TYR A 1 125 ? -44.708 -18.049 41.548 1.00 91.88 125 TYR A C 1
ATOM 900 O O . TYR A 1 125 ? -44.010 -17.305 42.246 1.00 91.88 125 TYR A O 1
ATOM 908 N N . CYS A 1 126 ? -44.484 -18.248 40.252 1.00 93.12 126 CYS A N 1
ATOM 909 C CA . CYS A 1 126 ? -43.522 -17.509 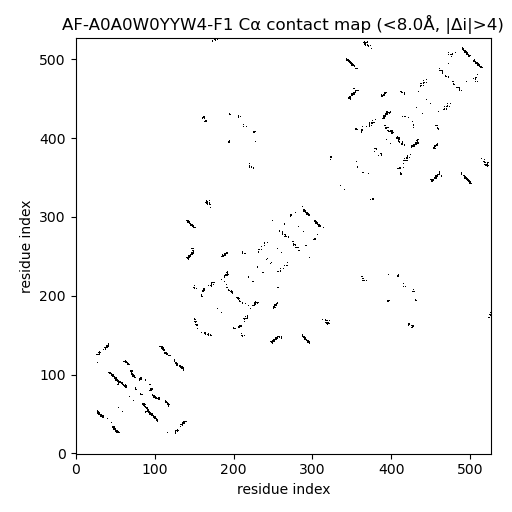39.460 1.00 93.12 126 CYS A CA 1
ATOM 910 C C . CYS A 1 126 ? -44.238 -16.642 38.425 1.00 93.12 126 CYS A C 1
ATOM 912 O O . CYS A 1 126 ? -45.300 -17.001 37.918 1.00 93.12 126 CYS A O 1
ATOM 914 N N . ALA A 1 127 ? -43.639 -15.507 38.090 1.00 93.50 127 ALA A N 1
ATOM 915 C CA . ALA A 1 127 ? -44.106 -14.633 37.030 1.00 93.50 127 ALA A CA 1
ATOM 916 C C . ALA A 1 127 ? -42.923 -14.103 36.219 1.00 93.50 127 ALA A C 1
ATOM 918 O O . ALA A 1 127 ? -41.836 -13.874 36.752 1.00 93.50 127 ALA A O 1
ATOM 919 N N . THR A 1 128 ? -43.163 -13.876 34.933 1.00 92.44 128 THR A N 1
ATOM 920 C CA . THR A 1 128 ? -42.250 -13.189 34.019 1.00 92.44 128 THR A CA 1
ATOM 921 C C . THR A 1 128 ? -42.945 -11.958 33.438 1.00 92.44 128 THR A C 1
ATOM 923 O O . THR A 1 128 ? -44.177 -11.929 33.353 1.00 92.44 128 THR A O 1
ATOM 926 N N . PRO A 1 129 ? -42.197 -10.906 33.068 1.00 90.81 129 PRO A N 1
ATOM 927 C CA . PRO A 1 129 ? -42.787 -9.741 32.422 1.00 90.81 129 PRO A CA 1
ATOM 928 C C . PRO A 1 129 ? -43.384 -10.111 31.059 1.00 90.81 129 PRO A C 1
ATOM 930 O O . PRO A 1 129 ? -42.859 -10.962 30.343 1.00 90.81 129 PRO A O 1
ATOM 933 N N . ALA A 1 130 ? -44.466 -9.434 30.666 1.00 87.06 130 ALA A N 1
ATOM 934 C CA . ALA A 1 130 ? -45.090 -9.654 29.358 1.00 87.06 130 ALA A CA 1
ATOM 935 C C . ALA A 1 130 ? -44.130 -9.323 28.200 1.00 87.06 130 ALA A C 1
ATOM 937 O O . ALA A 1 130 ? -44.098 -10.029 27.195 1.00 87.06 130 ALA A O 1
ATOM 938 N N . GLN A 1 131 ? -43.314 -8.278 28.368 1.00 87.19 131 GLN A N 1
ATOM 939 C CA . GLN A 1 131 ? -42.231 -7.943 27.452 1.00 87.19 131 GLN A CA 1
ATOM 940 C C . GLN A 1 131 ? -40.925 -8.584 27.928 1.00 87.19 131 GLN A C 1
ATOM 942 O O . GLN A 1 131 ? -40.378 -8.215 28.970 1.00 87.19 131 GLN A O 1
ATOM 947 N N . GLN A 1 132 ? -40.446 -9.551 27.151 1.00 89.19 132 GLN A N 1
ATOM 948 C CA . GLN A 1 132 ? -39.175 -10.236 27.367 1.00 89.19 132 GLN A CA 1
ATOM 949 C C . GLN A 1 132 ? -38.016 -9.381 26.825 1.00 89.19 132 GLN A C 1
ATOM 951 O O . GLN A 1 132 ? -38.205 -8.595 25.896 1.00 89.19 132 GLN A O 1
ATOM 956 N N . TRP A 1 133 ? -36.820 -9.538 27.388 1.00 90.69 133 TRP A N 1
ATOM 957 C CA . TRP A 1 133 ? -35.586 -9.037 26.790 1.00 90.69 133 TRP A CA 1
ATOM 958 C C . TRP A 1 133 ? -35.275 -9.814 25.509 1.00 90.69 133 TRP A C 1
ATOM 960 O O . TRP A 1 133 ? -35.482 -11.026 25.429 1.00 90.69 133 TRP A O 1
ATOM 970 N N . ASP A 1 134 ? -34.763 -9.091 24.522 1.00 90.75 134 ASP A N 1
ATOM 971 C CA . ASP A 1 134 ? -34.103 -9.614 23.328 1.00 90.75 134 ASP A CA 1
ATOM 972 C C . ASP A 1 134 ? -32.928 -8.668 23.067 1.00 90.75 134 ASP A C 1
ATOM 974 O O . ASP A 1 134 ? -33.035 -7.698 22.321 1.00 90.75 134 ASP A O 1
ATOM 978 N N . ILE A 1 135 ? -31.865 -8.860 23.848 1.00 91.31 135 ILE A N 1
ATOM 979 C CA . ILE A 1 135 ? -30.676 -8.012 23.860 1.00 91.31 135 ILE A CA 1
ATOM 980 C C . ILE A 1 135 ? -29.613 -8.708 23.018 1.00 91.31 135 ILE A C 1
ATOM 982 O O . ILE A 1 135 ? -29.055 -9.734 23.418 1.00 91.31 135 ILE A O 1
ATOM 986 N N . GLU A 1 136 ? -29.311 -8.144 21.859 1.00 88.94 136 GLU A N 1
ATOM 987 C CA . GLU A 1 136 ? -28.218 -8.587 21.008 1.00 88.94 136 GLU A CA 1
ATOM 988 C C . GLU A 1 136 ? -26.875 -8.148 21.614 1.00 88.94 136 GLU A C 1
ATOM 990 O O . GLU A 1 136 ? -26.645 -6.954 21.815 1.00 88.94 136 GLU A O 1
ATOM 995 N N . LYS A 1 137 ? -25.972 -9.098 21.898 1.00 84.75 137 LYS A N 1
ATOM 996 C CA . LYS A 1 137 ? -24.575 -8.762 22.196 1.00 84.75 137 LYS A CA 1
ATOM 997 C C . LYS A 1 137 ? -23.852 -8.532 20.876 1.00 84.75 137 LYS A C 1
ATOM 999 O O . LYS A 1 137 ? -23.720 -9.473 20.095 1.00 84.75 137 LYS A O 1
ATOM 1004 N N . ARG A 1 138 ? -23.328 -7.329 20.658 1.00 78.69 138 ARG A N 1
ATOM 1005 C CA . ARG A 1 138 ? -22.401 -7.060 19.554 1.00 78.69 138 ARG A CA 1
ATOM 1006 C C . ARG A 1 138 ? -20.977 -6.924 20.065 1.00 78.69 138 ARG A C 1
ATOM 1008 O O . ARG A 1 138 ? -20.706 -6.194 21.016 1.00 78.69 138 ARG A O 1
ATOM 1015 N N . THR A 1 139 ? -20.059 -7.603 19.397 1.00 66.62 139 THR A N 1
ATOM 1016 C CA . THR A 1 139 ? -18.638 -7.270 19.473 1.00 66.62 139 THR A CA 1
ATOM 1017 C C . THR A 1 139 ? -18.412 -6.108 18.508 1.00 66.62 139 THR A C 1
ATOM 1019 O O . THR A 1 139 ? -18.768 -6.238 17.338 1.00 66.62 139 THR A O 1
ATOM 1022 N N . ILE A 1 140 ? -17.874 -4.967 18.959 1.00 70.69 140 ILE A N 1
ATOM 1023 C CA . ILE A 1 140 ? -17.304 -4.014 17.994 1.00 70.69 140 ILE A CA 1
ATOM 1024 C C . ILE A 1 140 ? -15.985 -4.615 17.548 1.00 70.69 140 ILE A C 1
ATOM 1026 O O . ILE A 1 140 ? -15.029 -4.642 18.322 1.00 70.69 140 ILE A O 1
ATOM 1030 N N . GLU A 1 141 ? -15.944 -5.089 16.310 1.00 78.69 141 GLU A N 1
ATOM 1031 C CA . GLU A 1 141 ? -14.672 -5.329 15.647 1.00 78.69 141 GLU A CA 1
ATOM 1032 C C . GLU A 1 141 ? -13.964 -3.977 15.494 1.00 78.69 141 GLU A C 1
ATOM 1034 O O . GLU A 1 141 ? -14.540 -3.040 14.927 1.00 78.69 141 GLU A O 1
ATOM 1039 N N . PRO A 1 142 ? -12.759 -3.807 16.058 1.00 89.38 142 PRO A N 1
ATOM 1040 C CA . PRO A 1 142 ? -12.077 -2.533 15.989 1.00 89.38 142 PRO A CA 1
ATOM 1041 C C . PRO A 1 142 ? -11.617 -2.262 14.560 1.00 89.38 142 PRO A C 1
ATOM 1043 O O . PRO A 1 142 ? -11.153 -3.153 13.849 1.00 89.38 142 PRO A O 1
ATOM 1046 N N . GLN A 1 143 ? -11.651 -0.996 14.166 1.00 95.69 143 GLN A N 1
ATOM 1047 C CA . GLN A 1 143 ? -10.847 -0.556 13.041 1.00 95.69 143 GLN A CA 1
ATOM 1048 C C . GLN A 1 143 ? -9.370 -0.570 13.457 1.00 95.69 143 GLN A C 1
ATOM 1050 O O . GLN A 1 143 ? -9.020 -0.063 14.524 1.00 95.69 143 GLN A O 1
ATOM 1055 N N . THR A 1 144 ? -8.495 -1.117 12.618 1.00 97.94 144 THR A N 1
ATOM 1056 C CA . THR A 1 144 ? -7.045 -1.120 12.852 1.00 97.94 144 THR A CA 1
ATOM 1057 C C . THR A 1 144 ? -6.335 -0.470 11.675 1.00 97.94 144 THR A C 1
ATOM 1059 O O . THR A 1 144 ? -6.411 -0.974 10.559 1.00 97.94 144 THR A O 1
ATOM 1062 N N . ILE A 1 145 ? -5.619 0.625 11.918 1.00 98.81 145 ILE A N 1
ATOM 1063 C CA . ILE A 1 145 ? -4.822 1.322 10.903 1.00 98.81 145 ILE A CA 1
ATOM 1064 C C . ILE A 1 145 ? -3.348 1.061 11.202 1.00 98.81 145 ILE A C 1
ATOM 1066 O O . ILE A 1 145 ? -2.865 1.404 12.282 1.00 98.81 145 ILE A O 1
ATOM 1070 N N . ILE A 1 146 ? -2.647 0.435 10.262 1.00 98.81 146 ILE A N 1
ATOM 1071 C CA . ILE A 1 146 ? -1.236 0.075 10.372 1.00 98.81 146 ILE A CA 1
ATOM 1072 C C . ILE A 1 146 ? -0.457 0.960 9.406 1.00 98.81 146 ILE A C 1
ATOM 1074 O O . ILE A 1 146 ? -0.474 0.742 8.195 1.00 98.81 146 ILE A O 1
ATOM 1078 N N . PHE A 1 147 ? 0.238 1.947 9.957 1.00 98.88 147 PHE A N 1
ATOM 1079 C CA . PHE A 1 147 ? 1.166 2.779 9.209 1.00 98.88 147 PHE A CA 1
ATOM 1080 C C . PHE A 1 147 ? 2.549 2.141 9.190 1.00 98.88 147 PHE A C 1
ATOM 1082 O O . PHE A 1 147 ? 3.098 1.781 10.235 1.00 98.88 147 PHE A O 1
ATOM 1089 N N . MET A 1 148 ? 3.128 2.082 8.000 1.00 98.25 148 MET A N 1
ATOM 1090 C CA . MET A 1 148 ? 4.510 1.700 7.761 1.00 98.25 148 MET A CA 1
ATOM 1091 C C . MET A 1 148 ? 5.174 2.745 6.878 1.00 98.25 148 MET A C 1
ATOM 1093 O O . MET A 1 148 ? 4.566 3.312 5.966 1.00 98.25 148 MET A O 1
ATOM 1097 N N . ARG A 1 149 ? 6.439 3.026 7.153 1.00 96.75 149 ARG A N 1
ATOM 1098 C CA . ARG A 1 149 ? 7.233 3.860 6.262 1.00 96.75 149 ARG A CA 1
ATOM 1099 C C . ARG A 1 149 ? 7.555 3.072 4.990 1.00 96.75 149 ARG A C 1
ATOM 1101 O O . ARG A 1 149 ? 7.705 1.858 5.041 1.00 96.75 149 ARG A O 1
ATOM 1108 N N . HIS A 1 150 ? 7.753 3.766 3.871 1.00 96.25 150 HIS A N 1
ATOM 1109 C CA . HIS A 1 150 ? 8.480 3.194 2.738 1.00 96.25 150 HIS A CA 1
ATOM 1110 C C . HIS A 1 150 ? 9.779 2.482 3.189 1.00 96.25 150 HIS A C 1
ATOM 1112 O O . HIS A 1 150 ? 10.458 2.936 4.116 1.00 96.25 150 HIS A O 1
ATOM 1118 N N . ALA A 1 151 ? 10.165 1.417 2.491 1.00 96.50 151 ALA A N 1
ATOM 1119 C CA . ALA A 1 151 ? 11.367 0.637 2.761 1.00 96.50 151 ALA A CA 1
ATOM 1120 C C . ALA A 1 151 ? 12.668 1.416 2.463 1.00 96.50 151 ALA A C 1
ATOM 1122 O O . ALA A 1 151 ? 12.654 2.601 2.103 1.00 96.50 151 ALA A O 1
ATOM 1123 N N . GLU A 1 152 ? 13.821 0.767 2.647 1.00 94.56 152 GLU A N 1
ATOM 1124 C CA . GLU A 1 152 ? 15.140 1.393 2.563 1.00 94.56 152 GLU A CA 1
ATOM 1125 C C . GLU A 1 152 ? 15.346 2.141 1.243 1.00 94.56 152 GLU A C 1
ATOM 1127 O O . GLU A 1 152 ? 15.320 1.557 0.158 1.00 94.56 152 GLU A O 1
ATOM 1132 N N . LYS A 1 153 ? 15.657 3.433 1.358 1.00 91.38 153 LYS A N 1
ATOM 1133 C CA . LYS A 1 153 ? 16.066 4.312 0.256 1.00 91.38 153 LYS A CA 1
ATOM 1134 C C . LYS A 1 153 ? 17.548 4.687 0.385 1.00 91.38 153 LYS A C 1
ATOM 1136 O O . LYS A 1 153 ? 18.090 4.587 1.492 1.00 91.38 153 LYS A O 1
ATOM 1141 N N . PRO A 1 154 ? 18.192 5.207 -0.675 1.00 85.25 154 PRO A N 1
ATOM 1142 C CA . PRO A 1 154 ? 19.503 5.826 -0.533 1.00 85.25 154 PRO A CA 1
ATOM 1143 C C . PRO A 1 154 ? 19.495 6.898 0.574 1.00 85.25 154 PRO A C 1
ATOM 1145 O O . PRO A 1 154 ? 18.595 7.750 0.652 1.00 85.25 154 PRO A O 1
ATOM 1148 N N . LEU A 1 155 ? 20.467 6.821 1.484 1.00 80.06 155 LEU A N 1
ATOM 1149 C CA . LEU A 1 155 ? 20.663 7.807 2.548 1.00 80.06 155 LEU A CA 1
ATOM 1150 C C . LEU A 1 155 ? 21.663 8.886 2.092 1.00 80.06 155 LEU A C 1
ATOM 1152 O O . LEU A 1 155 ? 22.538 8.591 1.273 1.00 80.06 155 LEU A O 1
ATOM 1156 N N . PRO A 1 156 ? 21.563 10.125 2.619 1.00 71.31 156 PRO A N 1
ATOM 1157 C CA . PRO A 1 156 ? 22.500 11.195 2.288 1.00 71.31 156 PRO A CA 1
ATOM 1158 C C . PRO A 1 156 ? 23.970 10.752 2.410 1.00 71.31 156 PRO A C 1
ATOM 1160 O O . PRO A 1 156 ? 24.306 10.029 3.352 1.00 71.31 156 PRO A O 1
ATOM 1163 N N . PRO A 1 157 ? 24.853 11.182 1.486 1.00 64.25 157 PRO A N 1
ATOM 1164 C CA . PRO A 1 157 ? 24.657 12.245 0.492 1.00 64.25 157 PRO A CA 1
ATOM 1165 C C . PRO A 1 157 ? 23.998 11.800 -0.827 1.00 64.25 157 PRO A C 1
ATOM 1167 O O . PRO A 1 157 ? 23.853 12.625 -1.723 1.00 64.25 157 PRO A O 1
ATOM 1170 N N . ALA A 1 158 ? 23.626 10.525 -0.982 1.00 65.75 158 ALA A N 1
ATOM 1171 C CA . ALA A 1 158 ? 22.958 10.058 -2.193 1.00 65.75 158 ALA A CA 1
ATOM 1172 C C . ALA A 1 158 ? 21.504 10.555 -2.250 1.00 65.75 158 ALA A C 1
ATOM 1174 O O . ALA A 1 158 ? 20.778 10.493 -1.252 1.00 65.75 158 ALA A O 1
ATOM 1175 N N . SER A 1 159 ? 21.082 11.015 -3.428 1.00 67.75 159 SER A N 1
ATOM 1176 C CA . SER A 1 159 ? 19.674 11.280 -3.718 1.00 67.75 159 SER A CA 1
ATOM 1177 C C . SER A 1 159 ? 18.858 10.002 -3.606 1.00 67.75 159 SER A C 1
ATOM 1179 O O . SER A 1 159 ? 19.278 8.951 -4.088 1.00 67.75 159 SER A O 1
ATOM 1181 N N . GLY A 1 160 ? 17.666 10.097 -3.017 1.00 70.88 160 GLY A N 1
ATOM 1182 C CA . GLY A 1 160 ? 16.724 8.983 -3.016 1.00 70.88 160 GLY A CA 1
ATOM 1183 C C . GLY A 1 160 ? 16.087 8.727 -4.384 1.00 70.88 160 GLY A C 1
ATOM 1184 O O . GLY A 1 160 ? 15.542 7.646 -4.570 1.00 70.88 160 GLY A O 1
ATOM 1185 N N . LYS A 1 161 ? 16.107 9.708 -5.307 1.00 80.00 161 LYS A N 1
ATOM 1186 C CA . LYS A 1 161 ? 15.500 9.649 -6.657 1.00 80.00 161 LYS A CA 1
ATOM 1187 C C . LYS A 1 161 ? 14.057 9.117 -6.695 1.00 80.00 161 LYS A C 1
ATOM 1189 O O . LYS A 1 161 ? 13.615 8.587 -7.707 1.00 80.00 161 LYS A O 1
ATOM 1194 N N . GLY A 1 162 ? 13.343 9.189 -5.570 1.00 85.56 162 GLY A N 1
ATOM 1195 C CA . GLY A 1 162 ? 12.007 8.613 -5.431 1.00 85.56 162 GLY A CA 1
ATOM 1196 C C . GLY A 1 162 ? 11.958 7.089 -5.277 1.00 85.56 162 GLY A C 1
ATOM 1197 O O . GLY A 1 162 ? 10.871 6.579 -5.033 1.00 85.56 162 GLY A O 1
ATOM 1198 N N . GLN A 1 163 ? 13.094 6.386 -5.330 1.00 89.25 163 GLN A N 1
ATOM 1199 C CA . GLN A 1 163 ? 13.196 4.924 -5.367 1.00 89.25 163 GLN A CA 1
ATOM 1200 C C . GLN A 1 163 ? 13.591 4.278 -4.030 1.00 89.25 163 GLN A C 1
ATOM 1202 O O . GLN A 1 163 ? 14.095 4.919 -3.100 1.00 89.25 163 GLN A O 1
ATOM 1207 N N . LEU A 1 164 ? 13.382 2.960 -3.972 1.00 94.62 164 LEU A N 1
ATOM 1208 C CA . LEU A 1 164 ? 14.000 2.056 -3.005 1.00 94.62 164 LEU A CA 1
ATOM 1209 C C . LEU A 1 164 ? 15.429 1.674 -3.422 1.00 94.62 164 LEU A C 1
ATOM 1211 O O . LEU A 1 164 ? 15.819 1.786 -4.579 1.00 94.62 164 LEU A O 1
ATOM 1215 N N . THR A 1 165 ? 16.200 1.176 -2.462 1.00 94.31 165 THR A N 1
ATOM 1216 C CA . THR A 1 165 ? 17.429 0.403 -2.702 1.00 94.31 165 THR A CA 1
ATOM 1217 C C . THR A 1 165 ? 17.096 -1.073 -2.927 1.00 94.31 165 THR A C 1
ATOM 1219 O O . THR A 1 165 ? 15.996 -1.520 -2.607 1.00 94.31 165 THR A O 1
ATOM 1222 N N . CYS A 1 166 ? 18.071 -1.877 -3.361 1.00 94.81 166 CYS A N 1
ATOM 1223 C CA . CYS A 1 166 ? 17.920 -3.336 -3.372 1.00 94.81 166 CYS A CA 1
ATOM 1224 C C . CYS A 1 166 ? 17.566 -3.920 -1.990 1.00 94.81 166 CYS A C 1
ATOM 1226 O O . CYS A 1 166 ? 16.797 -4.874 -1.913 1.00 94.81 166 CYS A O 1
ATOM 1228 N N . GLN A 1 167 ? 18.081 -3.341 -0.897 1.00 95.62 167 GLN A N 1
ATOM 1229 C CA . GLN A 1 167 ? 17.676 -3.740 0.455 1.00 95.62 167 GLN A CA 1
ATOM 1230 C C . GLN A 1 167 ? 16.196 -3.436 0.707 1.00 95.62 167 GLN A C 1
ATOM 1232 O O . GLN A 1 167 ? 15.488 -4.283 1.245 1.00 95.62 167 GLN A O 1
ATOM 1237 N N . GLY A 1 168 ? 15.725 -2.277 0.243 1.00 96.38 168 GLY A N 1
ATOM 1238 C CA . GLY A 1 168 ? 14.323 -1.882 0.338 1.00 96.38 168 GLY A CA 1
ATOM 1239 C C . GLY A 1 168 ? 13.400 -2.785 -0.474 1.00 96.38 168 GLY A C 1
ATOM 1240 O O . GLY A 1 168 ? 12.351 -3.181 0.021 1.00 96.38 168 GLY A O 1
ATOM 1241 N N . LEU A 1 169 ? 13.814 -3.198 -1.677 1.00 96.81 169 LEU A N 1
ATOM 1242 C CA . LEU A 1 169 ? 13.086 -4.194 -2.468 1.00 96.81 169 LEU A CA 1
ATOM 1243 C C . LEU A 1 169 ? 13.011 -5.547 -1.742 1.00 96.81 169 LEU A C 1
ATOM 1245 O O . LEU A 1 169 ? 11.952 -6.166 -1.688 1.00 96.81 169 LEU A O 1
ATOM 1249 N N . ASN A 1 170 ? 14.110 -5.995 -1.130 1.00 96.75 170 ASN A N 1
ATOM 1250 C CA . ASN A 1 170 ? 14.112 -7.227 -0.338 1.00 96.75 170 ASN A CA 1
ATOM 1251 C C . ASN A 1 170 ? 13.207 -7.127 0.901 1.00 96.75 170 ASN A C 1
ATOM 1253 O O . ASN A 1 170 ? 12.542 -8.107 1.234 1.00 96.75 170 ASN A O 1
ATOM 1257 N N . ARG A 1 171 ? 13.139 -5.958 1.558 1.00 97.44 171 ARG A N 1
ATOM 1258 C CA . ARG A 1 171 ? 12.162 -5.696 2.626 1.00 97.44 171 ARG A CA 1
ATOM 1259 C C . ARG A 1 171 ? 10.738 -5.794 2.092 1.00 97.44 171 ARG A C 1
ATOM 1261 O O . ARG A 1 171 ? 9.949 -6.552 2.645 1.00 97.44 171 ARG A O 1
ATOM 1268 N N . ALA A 1 172 ? 10.433 -5.092 1.000 1.00 97.56 172 ALA A N 1
ATOM 1269 C CA . ALA A 1 172 ? 9.110 -5.076 0.378 1.00 97.56 172 ALA A CA 1
ATOM 1270 C C . ALA A 1 172 ? 8.615 -6.491 0.034 1.00 97.56 172 ALA A C 1
ATOM 1272 O O . ALA A 1 172 ? 7.467 -6.829 0.302 1.00 97.56 172 ALA A O 1
ATOM 1273 N N . LEU A 1 173 ? 9.496 -7.359 -0.477 1.00 96.81 173 LEU A N 1
ATOM 1274 C CA . LEU A 1 173 ? 9.174 -8.762 -0.764 1.00 96.81 173 LEU A CA 1
ATOM 1275 C C . LEU A 1 173 ? 8.955 -9.623 0.493 1.00 96.81 173 LEU A C 1
ATOM 1277 O O . LEU A 1 173 ? 8.269 -10.639 0.410 1.00 96.81 173 LEU A O 1
ATOM 1281 N N . ALA A 1 174 ? 9.517 -9.247 1.644 1.00 96.62 174 ALA A N 1
ATOM 1282 C CA . ALA A 1 174 ? 9.340 -9.953 2.917 1.00 96.62 174 ALA A CA 1
ATOM 1283 C C . ALA A 1 174 ? 8.100 -9.488 3.707 1.00 96.62 174 ALA A C 1
ATOM 1285 O O . ALA A 1 174 ? 7.546 -10.254 4.503 1.00 96.62 174 ALA A O 1
ATOM 1286 N N . LEU A 1 175 ? 7.636 -8.253 3.477 1.00 97.44 175 LEU A N 1
ATOM 1287 C CA . LEU A 1 175 ? 6.478 -7.667 4.160 1.00 97.44 175 LEU A CA 1
ATOM 1288 C C . LEU A 1 175 ? 5.182 -8.491 4.097 1.00 97.44 175 LEU A C 1
ATOM 1290 O O . LEU A 1 175 ? 4.521 -8.557 5.135 1.00 97.44 175 LEU A O 1
ATOM 1294 N N . PRO A 1 176 ? 4.803 -9.159 2.986 1.00 97.31 176 PRO A N 1
ATOM 1295 C CA . PRO A 1 176 ? 3.536 -9.885 2.920 1.00 97.31 176 PRO A CA 1
ATOM 1296 C C . PRO A 1 176 ? 3.398 -10.912 4.046 1.00 97.31 176 PRO A C 1
ATOM 1298 O O . PRO A 1 176 ? 2.381 -10.951 4.741 1.00 97.31 176 PRO A O 1
ATOM 1301 N N . GLN A 1 177 ? 4.456 -11.690 4.296 1.00 95.69 177 GLN A N 1
ATOM 1302 C CA . GLN A 1 177 ? 4.481 -12.686 5.362 1.00 95.69 177 GLN A CA 1
ATOM 1303 C C . GLN A 1 177 ? 4.496 -12.035 6.754 1.00 95.69 177 GLN A C 1
ATOM 1305 O O . GLN A 1 177 ? 3.773 -12.475 7.650 1.00 95.69 177 GLN A O 1
ATOM 1310 N N . VAL A 1 178 ? 5.294 -10.978 6.948 1.00 95.81 178 VAL A N 1
ATOM 1311 C CA . VAL A 1 178 ? 5.391 -10.260 8.232 1.00 95.81 178 VAL A CA 1
ATOM 1312 C C . VAL A 1 178 ? 4.044 -9.661 8.633 1.00 95.81 178 VAL A C 1
ATOM 1314 O O . VAL A 1 178 ? 3.583 -9.865 9.759 1.00 95.81 178 VAL A O 1
ATOM 1317 N N . LEU A 1 179 ? 3.400 -8.951 7.708 1.00 97.25 179 LEU A N 1
ATOM 1318 C CA . LEU A 1 179 ? 2.121 -8.292 7.934 1.00 97.25 179 LEU A CA 1
ATOM 1319 C C . LEU A 1 179 ? 0.991 -9.313 8.098 1.00 97.25 179 LEU A C 1
ATOM 1321 O O . LEU A 1 179 ? 0.180 -9.161 9.012 1.00 97.25 179 LEU A O 1
ATOM 1325 N N . ASN A 1 180 ? 0.978 -10.395 7.305 1.00 96.50 180 ASN A N 1
ATOM 1326 C CA . ASN A 1 180 ? 0.015 -11.485 7.484 1.00 96.50 180 ASN A CA 1
ATOM 1327 C C . ASN A 1 180 ? 0.109 -12.110 8.881 1.00 96.50 180 ASN A C 1
ATOM 1329 O O . ASN A 1 180 ? -0.900 -12.280 9.555 1.00 96.50 180 ASN A O 1
ATOM 1333 N N . ASN A 1 181 ? 1.318 -12.424 9.344 1.00 95.81 181 ASN A N 1
ATOM 1334 C CA . ASN A 1 181 ? 1.500 -13.103 10.626 1.00 95.81 181 ASN A CA 1
ATOM 1335 C C . ASN A 1 181 ? 1.139 -12.219 11.827 1.00 95.81 181 ASN A C 1
ATOM 1337 O O . ASN A 1 181 ? 0.741 -12.734 12.870 1.00 95.81 181 ASN A O 1
ATOM 1341 N N . LYS A 1 182 ? 1.300 -10.897 11.701 1.00 95.44 182 LYS A N 1
ATOM 1342 C CA . LYS A 1 182 ? 1.005 -9.934 12.774 1.00 95.44 182 LYS A CA 1
ATOM 1343 C C . LYS A 1 182 ? -0.448 -9.493 12.794 1.00 95.44 182 LYS A C 1
ATOM 1345 O O . LYS A 1 182 ? -1.041 -9.400 13.865 1.00 95.44 182 LYS A O 1
ATOM 1350 N N . PHE A 1 183 ? -0.990 -9.178 11.625 1.00 95.69 183 PHE A N 1
ATOM 1351 C CA . PHE A 1 183 ? -2.283 -8.519 11.504 1.00 95.69 183 PHE A CA 1
ATOM 1352 C C . PHE A 1 183 ? -3.265 -9.327 10.661 1.00 95.69 183 PHE A C 1
ATOM 1354 O O . PHE A 1 183 ? -4.457 -9.214 10.894 1.00 95.69 183 PHE A O 1
ATOM 1361 N N . GLY A 1 184 ? -2.803 -10.176 9.745 1.00 95.44 184 GLY A N 1
ATOM 1362 C CA . GLY A 1 184 ? -3.639 -10.891 8.779 1.00 95.44 184 GLY A CA 1
ATOM 1363 C C . GLY A 1 184 ? -3.885 -10.075 7.510 1.00 95.44 184 GLY A C 1
ATOM 1364 O O . GLY A 1 184 ? -3.297 -9.011 7.311 1.00 95.44 184 GLY A O 1
ATOM 1365 N N . LYS A 1 185 ? -4.774 -10.573 6.645 1.00 96.19 185 LYS A N 1
ATOM 1366 C CA . LYS A 1 185 ? -5.164 -9.888 5.406 1.00 96.19 185 LYS A CA 1
ATOM 1367 C C . LYS A 1 185 ? -5.789 -8.511 5.717 1.00 96.19 185 LYS A C 1
ATOM 1369 O O . LYS A 1 185 ? -6.650 -8.453 6.601 1.00 96.19 185 LYS A O 1
ATOM 1374 N N . PRO A 1 186 ? -5.368 -7.421 5.049 1.00 96.69 186 PRO A N 1
ATOM 1375 C CA . PRO A 1 186 ? -6.027 -6.124 5.164 1.00 96.69 186 PRO A CA 1
ATOM 1376 C C . PRO A 1 186 ? -7.355 -6.107 4.393 1.00 96.69 186 PRO A C 1
ATOM 1378 O O . PRO A 1 186 ? -7.582 -6.928 3.508 1.00 96.69 186 PRO A O 1
ATOM 1381 N N . ASP A 1 187 ? -8.209 -5.140 4.699 1.00 95.56 187 ASP A N 1
ATOM 1382 C CA . ASP A 1 187 ? -9.401 -4.807 3.913 1.00 95.56 187 ASP A CA 1
ATOM 1383 C C . ASP A 1 187 ? -9.099 -3.706 2.886 1.00 95.56 187 ASP A C 1
ATOM 1385 O O . ASP A 1 187 ? -9.657 -3.718 1.790 1.00 95.56 187 ASP A O 1
ATOM 1389 N N . TYR A 1 188 ? -8.167 -2.800 3.212 1.00 96.12 188 TYR A N 1
ATOM 1390 C CA . TYR A 1 188 ? -7.749 -1.687 2.356 1.00 96.12 188 TYR A CA 1
ATOM 1391 C C . TYR A 1 188 ? -6.240 -1.443 2.440 1.00 96.12 188 TYR A C 1
ATOM 1393 O O . TYR A 1 188 ? -5.612 -1.684 3.478 1.00 96.12 188 TYR A O 1
ATOM 1401 N N . ILE A 1 189 ? -5.659 -0.941 1.351 1.00 96.62 189 ILE A N 1
ATOM 1402 C CA . ILE A 1 189 ? -4.238 -0.603 1.255 1.00 96.62 189 ILE A CA 1
ATOM 1403 C C . ILE A 1 189 ? -4.109 0.793 0.641 1.00 96.62 189 ILE A C 1
ATOM 1405 O O . ILE A 1 189 ? -4.710 1.050 -0.397 1.00 96.62 189 ILE A O 1
ATOM 1409 N N . PHE A 1 190 ? -3.310 1.663 1.260 1.00 96.44 190 PHE A N 1
ATOM 1410 C CA . PHE A 1 190 ? -3.054 3.031 0.802 1.00 96.44 190 PHE A CA 1
ATOM 1411 C C . PHE A 1 190 ? -1.565 3.285 0.584 1.00 96.44 190 PHE A C 1
ATOM 1413 O O . PHE A 1 190 ? -0.722 2.857 1.380 1.00 96.44 190 PHE A O 1
ATOM 1420 N N . ALA A 1 191 ? -1.263 4.050 -0.460 1.00 95.69 191 ALA A N 1
ATOM 1421 C CA . ALA A 1 191 ? 0.046 4.627 -0.750 1.00 95.69 191 ALA A CA 1
ATOM 1422 C C . ALA A 1 191 ? -0.151 5.984 -1.458 1.00 95.69 191 ALA A C 1
ATOM 1424 O O . ALA A 1 191 ? -1.246 6.253 -1.940 1.00 95.69 191 ALA A O 1
ATOM 1425 N N . PRO A 1 192 ? 0.839 6.888 -1.506 1.00 92.88 192 PRO A N 1
ATOM 1426 C CA . PRO A 1 192 ? 0.634 8.186 -2.129 1.00 92.88 192 PRO A CA 1
ATOM 1427 C C . PRO A 1 192 ? 0.601 8.080 -3.648 1.00 92.88 192 PRO A C 1
ATOM 1429 O O . PRO A 1 192 ? 1.240 7.215 -4.249 1.00 92.88 192 PRO A O 1
ATOM 1432 N N . ASN A 1 193 ? -0.081 9.040 -4.263 1.00 88.75 193 ASN A N 1
ATOM 1433 C CA . ASN A 1 193 ? -0.020 9.301 -5.688 1.00 88.75 193 ASN A CA 1
ATOM 1434 C C . ASN A 1 193 ? 1.437 9.487 -6.138 1.00 88.75 193 ASN A C 1
ATOM 1436 O O . ASN A 1 193 ? 2.190 10.265 -5.545 1.00 88.75 193 ASN A O 1
ATOM 1440 N N . THR A 1 194 ? 1.819 8.811 -7.221 1.00 85.75 194 THR A N 1
ATOM 1441 C CA . THR A 1 194 ? 3.158 8.932 -7.812 1.00 85.75 194 THR A CA 1
ATOM 1442 C C . THR A 1 194 ? 3.223 9.953 -8.951 1.00 85.75 194 THR A C 1
ATOM 1444 O O . THR A 1 194 ? 4.314 10.268 -9.433 1.00 85.75 194 THR A O 1
ATOM 1447 N N . ALA A 1 195 ? 2.073 10.477 -9.392 1.00 73.62 195 ALA A N 1
ATOM 1448 C CA . ALA A 1 195 ? 1.992 11.492 -10.431 1.00 73.62 195 ALA A CA 1
ATOM 1449 C C . ALA A 1 195 ? 2.663 12.796 -9.982 1.00 73.62 195 ALA A C 1
ATOM 1451 O O . ALA A 1 195 ? 2.488 13.263 -8.857 1.00 73.62 195 ALA A O 1
ATOM 1452 N N . GLY A 1 196 ? 3.393 13.418 -10.904 1.00 64.12 196 GLY A N 1
ATOM 1453 C CA . GLY A 1 196 ? 4.135 14.647 -10.642 1.00 64.12 196 GLY A CA 1
ATOM 1454 C C . GLY A 1 196 ? 5.587 14.384 -10.261 1.00 64.12 196 GLY A C 1
ATOM 1455 O O . GLY A 1 196 ? 6.146 13.312 -10.514 1.00 64.12 196 GLY A O 1
ATOM 1456 N N . SER A 1 197 ? 6.242 15.410 -9.723 1.00 62.78 197 SER A N 1
ATOM 1457 C CA . SER A 1 197 ? 7.648 15.311 -9.358 1.00 62.78 197 SER A CA 1
ATOM 1458 C C . SER A 1 197 ? 7.971 16.039 -8.068 1.00 62.78 197 SER A C 1
ATOM 1460 O O . SER A 1 197 ? 7.547 17.173 -7.856 1.00 62.78 197 SER A O 1
ATOM 1462 N N . ILE A 1 198 ? 8.777 15.385 -7.241 1.00 60.59 198 ILE A N 1
ATOM 1463 C CA . ILE A 1 198 ? 9.352 15.925 -6.014 1.00 60.59 198 ILE A CA 1
ATOM 1464 C C . ILE A 1 198 ? 10.847 16.143 -6.258 1.00 60.59 198 ILE A C 1
ATOM 1466 O O . ILE A 1 198 ? 11.463 15.426 -7.047 1.00 60.59 198 ILE A O 1
ATOM 1470 N N . GLY A 1 199 ? 11.436 17.138 -5.598 1.00 53.50 199 GLY A N 1
ATOM 1471 C CA . GLY A 1 199 ? 12.888 17.290 -5.519 1.00 53.50 199 GLY A CA 1
ATOM 1472 C C . GLY A 1 199 ? 13.369 17.144 -4.076 1.00 53.50 199 GLY A C 1
ATOM 1473 O O . GLY A 1 199 ? 12.943 17.920 -3.225 1.00 53.50 199 GLY A O 1
ATOM 1474 N N . ASP A 1 200 ? 14.285 16.210 -3.804 1.00 46.38 200 ASP A N 1
ATOM 1475 C CA . ASP A 1 200 ? 15.053 16.179 -2.549 1.00 46.38 200 ASP A CA 1
ATOM 1476 C C . ASP A 1 200 ? 16.414 16.847 -2.790 1.00 46.38 200 ASP A C 1
ATOM 1478 O O . ASP A 1 200 ? 17.372 16.186 -3.155 1.00 46.38 200 ASP A O 1
ATOM 1482 N N . GLY A 1 201 ? 16.514 18.161 -2.566 1.00 44.12 201 GLY A N 1
ATOM 1483 C CA . GLY A 1 201 ? 17.798 18.873 -2.518 1.00 44.12 201 GLY A CA 1
ATOM 1484 C C . GLY A 1 201 ? 18.617 18.862 -3.820 1.00 44.12 201 GLY A C 1
ATOM 1485 O O . GLY A 1 201 ? 19.419 17.976 -4.058 1.00 44.12 201 GLY A O 1
ATOM 1486 N N . GLY A 1 202 ? 18.505 19.916 -4.633 1.00 36.91 202 GLY A N 1
ATOM 1487 C CA . GLY A 1 202 ? 19.391 20.161 -5.786 1.00 36.91 202 GLY A CA 1
ATOM 1488 C C . GLY A 1 202 ? 19.239 19.213 -6.987 1.00 36.91 202 GLY A C 1
ATOM 1489 O O . GLY A 1 202 ? 19.751 19.537 -8.057 1.00 36.91 202 GLY A O 1
ATOM 1490 N N . ASP A 1 203 ? 18.528 18.095 -6.841 1.00 52.28 203 ASP A N 1
ATOM 1491 C CA . ASP A 1 203 ? 18.278 17.131 -7.912 1.00 52.28 203 ASP A CA 1
ATOM 1492 C C . ASP A 1 203 ? 17.220 17.591 -8.921 1.00 52.28 203 ASP A C 1
ATOM 1494 O O . ASP A 1 203 ? 16.353 18.423 -8.636 1.00 52.28 203 ASP A O 1
ATOM 1498 N N . ALA A 1 204 ? 17.265 16.986 -10.111 1.00 56.53 204 ALA A N 1
ATOM 1499 C CA . ALA A 1 204 ? 16.176 17.082 -11.070 1.00 56.53 204 ALA A CA 1
ATOM 1500 C C . ALA A 1 204 ? 14.902 16.414 -10.505 1.00 56.53 204 ALA A C 1
ATOM 1502 O O . ALA A 1 204 ? 15.008 15.372 -9.856 1.00 56.53 204 ALA A O 1
ATOM 1503 N N . PRO A 1 205 ? 13.709 16.977 -10.767 1.00 66.50 205 PRO A N 1
ATOM 1504 C CA . PRO A 1 205 ? 12.433 16.416 -10.325 1.00 66.50 205 PRO A CA 1
ATOM 1505 C C . PRO A 1 205 ? 12.275 14.925 -10.686 1.00 66.50 205 PRO A C 1
ATOM 1507 O O . PRO A 1 205 ? 12.576 14.532 -11.814 1.00 66.50 205 PRO A O 1
ATOM 1510 N N . TYR A 1 206 ? 11.775 14.108 -9.752 1.00 73.25 206 TYR A N 1
ATOM 1511 C CA . TYR A 1 206 ? 11.489 12.675 -9.944 1.00 73.25 206 TYR A CA 1
ATOM 1512 C C . TYR A 1 206 ? 10.145 12.264 -9.325 1.00 73.25 206 TYR A C 1
ATOM 1514 O O . TYR A 1 206 ? 9.634 12.936 -8.428 1.00 73.25 206 TYR A O 1
ATOM 1522 N N . SER A 1 207 ? 9.578 11.140 -9.771 1.00 85.00 207 SER A N 1
ATOM 1523 C CA . SER A 1 207 ? 8.332 10.591 -9.217 1.00 85.00 207 SER A CA 1
ATOM 1524 C C . SER A 1 207 ? 8.571 9.871 -7.887 1.00 85.00 207 SER A C 1
ATOM 1526 O O . SER A 1 207 ? 9.565 9.173 -7.703 1.00 85.00 207 SER A O 1
ATOM 1528 N N . TYR A 1 208 ? 7.665 10.051 -6.929 1.00 87.44 208 TYR A N 1
ATOM 1529 C CA . TYR A 1 208 ? 7.799 9.535 -5.564 1.00 87.44 208 TYR A CA 1
ATOM 1530 C C . TYR A 1 208 ? 7.198 8.133 -5.411 1.00 87.44 208 TYR A C 1
ATOM 1532 O O . TYR A 1 208 ? 6.171 7.954 -4.766 1.00 87.44 208 TYR A O 1
ATOM 1540 N N . VAL A 1 209 ? 7.822 7.130 -6.026 1.00 91.12 209 VAL A N 1
ATOM 1541 C CA . VAL A 1 209 ? 7.225 5.783 -6.130 1.00 91.12 209 VAL A CA 1
ATOM 1542 C C . VAL A 1 209 ? 7.462 4.898 -4.90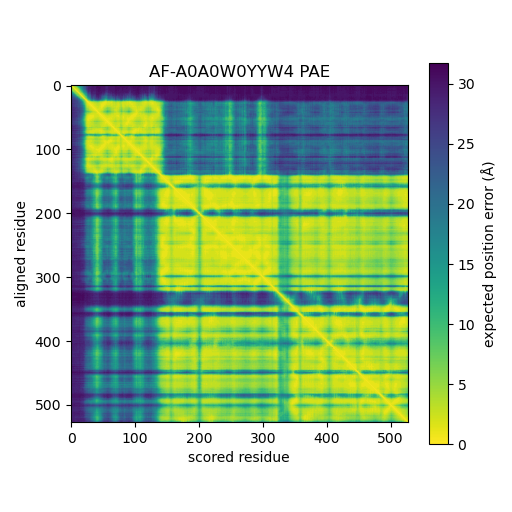1 1.00 91.12 209 VAL A C 1
ATOM 1544 O O . VAL A 1 209 ? 6.676 4.002 -4.614 1.00 91.12 209 VAL A O 1
ATOM 1547 N N . ARG A 1 210 ? 8.518 5.159 -4.118 1.00 93.12 210 ARG A N 1
ATOM 1548 C CA . ARG A 1 210 ? 8.997 4.240 -3.069 1.00 93.12 210 ARG A CA 1
ATOM 1549 C C . ARG A 1 210 ? 7.984 3.765 -2.015 1.00 93.12 210 ARG A C 1
ATOM 1551 O O . ARG A 1 210 ? 8.156 2.634 -1.560 1.00 93.12 210 ARG A O 1
ATOM 1558 N N . PRO A 1 211 ? 6.979 4.535 -1.546 1.00 95.50 211 PRO A N 1
ATOM 1559 C CA . PRO A 1 211 ? 6.030 3.980 -0.581 1.00 95.50 211 PRO A CA 1
ATOM 1560 C C . PRO A 1 211 ? 5.081 2.981 -1.238 1.00 95.50 211 PRO A C 1
ATOM 1562 O O . PRO A 1 211 ? 4.794 1.949 -0.642 1.00 95.50 211 PRO A O 1
ATOM 1565 N N . LEU A 1 212 ? 4.678 3.239 -2.483 1.00 94.62 212 LEU A N 1
ATOM 1566 C CA . LEU A 1 212 ? 3.897 2.297 -3.269 1.00 94.62 212 LEU A CA 1
ATOM 1567 C C . LEU A 1 212 ? 4.717 1.020 -3.524 1.00 94.62 212 LEU A C 1
ATOM 1569 O O . LEU A 1 212 ? 4.307 -0.044 -3.066 1.00 94.62 212 LEU A O 1
ATOM 1573 N N . ALA A 1 213 ? 5.951 1.152 -4.024 1.00 95.25 213 ALA A N 1
ATOM 1574 C CA . ALA A 1 213 ? 6.936 0.066 -4.179 1.00 95.25 213 ALA A CA 1
ATOM 1575 C C . ALA A 1 213 ? 7.067 -0.867 -2.960 1.00 95.25 213 ALA A C 1
ATOM 1577 O O . ALA A 1 213 ? 7.361 -2.058 -3.059 1.00 95.25 213 ALA A O 1
ATOM 1578 N N . THR A 1 214 ? 6.901 -0.293 -1.765 1.00 97.62 214 THR A N 1
ATOM 1579 C CA . THR A 1 214 ? 7.051 -1.004 -0.494 1.00 97.62 214 THR A CA 1
ATOM 1580 C C . THR A 1 214 ? 5.887 -1.955 -0.234 1.00 97.62 214 THR A C 1
ATOM 1582 O O . THR A 1 214 ? 6.103 -3.060 0.261 1.00 97.62 214 THR A O 1
ATOM 1585 N N . ILE A 1 215 ? 4.657 -1.546 -0.552 1.00 97.19 215 ILE A N 1
ATOM 1586 C CA . ILE A 1 215 ? 3.446 -2.298 -0.196 1.00 97.19 215 ILE A CA 1
ATOM 1587 C C . ILE A 1 215 ? 2.896 -3.146 -1.343 1.00 97.19 215 ILE A C 1
ATOM 1589 O O . ILE A 1 215 ? 2.150 -4.098 -1.110 1.00 97.19 215 ILE A O 1
ATOM 1593 N N . GLU A 1 216 ? 3.304 -2.850 -2.572 1.00 94.31 216 GLU A N 1
ATOM 1594 C CA . GLU A 1 216 ? 2.882 -3.546 -3.784 1.00 94.31 216 GLU A CA 1
ATOM 1595 C C . GLU A 1 216 ? 3.028 -5.075 -3.729 1.00 94.31 216 GLU A C 1
ATOM 1597 O O . GLU A 1 216 ? 2.050 -5.759 -4.038 1.00 94.31 216 GLU A O 1
ATOM 1602 N N . PRO A 1 217 ? 4.146 -5.668 -3.255 1.00 95.81 217 PRO A N 1
ATOM 1603 C CA . PRO A 1 217 ? 4.224 -7.120 -3.108 1.00 95.81 217 PRO A CA 1
ATOM 1604 C C . PRO A 1 217 ? 3.138 -7.692 -2.187 1.00 95.81 217 PRO A C 1
ATOM 1606 O O . PRO A 1 217 ? 2.629 -8.781 -2.443 1.00 95.81 217 PRO A O 1
ATOM 1609 N N . THR A 1 218 ? 2.743 -6.958 -1.141 1.00 96.38 218 THR A N 1
ATOM 1610 C CA . THR A 1 218 ? 1.670 -7.375 -0.219 1.00 96.38 218 THR A CA 1
ATOM 1611 C C . THR A 1 218 ? 0.314 -7.341 -0.912 1.00 96.38 218 THR A C 1
ATOM 1613 O O . THR A 1 218 ? -0.454 -8.295 -0.799 1.00 96.38 218 THR A O 1
ATOM 1616 N N . ALA A 1 219 ? 0.042 -6.281 -1.673 1.00 93.94 219 ALA A N 1
ATOM 1617 C CA . ALA A 1 219 ? -1.165 -6.149 -2.481 1.00 93.94 219 ALA A CA 1
ATOM 1618 C C . ALA A 1 219 ? -1.298 -7.293 -3.506 1.00 93.94 219 ALA A C 1
ATOM 1620 O O . ALA A 1 219 ? -2.341 -7.948 -3.567 1.00 93.94 219 ALA A O 1
ATOM 1621 N N . ILE A 1 220 ? -0.201 -7.617 -4.203 1.00 93.06 220 ILE A N 1
ATOM 1622 C CA . ILE A 1 220 ? -0.119 -8.712 -5.181 1.00 93.06 220 ILE A CA 1
ATOM 1623 C C . ILE A 1 220 ? -0.437 -10.067 -4.536 1.00 93.06 220 ILE A C 1
ATOM 1625 O O . ILE A 1 220 ? -1.245 -10.823 -5.077 1.00 93.06 220 ILE A O 1
ATOM 1629 N N . GLN A 1 221 ? 0.153 -10.389 -3.374 1.00 93.69 221 GLN A N 1
ATOM 1630 C CA . GLN A 1 221 ? -0.098 -11.681 -2.713 1.00 93.69 221 GLN A CA 1
ATOM 1631 C C . GLN A 1 221 ? -1.568 -11.870 -2.309 1.00 93.69 221 GLN A C 1
ATOM 1633 O O . GLN A 1 221 ? -2.061 -12.999 -2.296 1.00 93.69 221 GLN A O 1
ATOM 1638 N N . TYR A 1 222 ? -2.281 -10.783 -2.001 1.00 92.31 222 TYR A N 1
ATOM 1639 C CA . TYR A 1 222 ? -3.700 -10.830 -1.647 1.00 92.31 222 TYR A CA 1
ATOM 1640 C C . TYR A 1 222 ? -4.661 -10.585 -2.818 1.00 92.31 222 TYR A C 1
ATOM 1642 O O . TYR A 1 222 ? -5.872 -10.755 -2.624 1.00 92.31 222 TYR A O 1
ATOM 1650 N N . GLY A 1 223 ? -4.153 -10.187 -3.990 1.00 89.88 223 GLY A N 1
ATOM 1651 C CA . GLY A 1 223 ? -4.952 -9.747 -5.136 1.00 89.88 223 GLY A CA 1
ATOM 1652 C C . GLY A 1 223 ? -5.829 -8.536 -4.807 1.00 89.88 223 GLY A C 1
ATOM 1653 O O . GLY A 1 223 ? -7.027 -8.554 -5.090 1.00 89.88 223 GLY A O 1
ATOM 1654 N N . MET A 1 224 ? -5.272 -7.536 -4.119 1.00 88.88 224 MET A N 1
ATOM 1655 C CA . MET A 1 224 ? -6.012 -6.394 -3.571 1.00 88.88 224 MET A CA 1
ATOM 1656 C C . MET A 1 224 ? -5.529 -5.066 -4.141 1.00 88.88 224 MET A C 1
ATOM 1658 O O . MET A 1 224 ? -4.328 -4.845 -4.083 1.00 88.88 224 MET A O 1
ATOM 1662 N N . PRO A 1 225 ? -6.415 -4.132 -4.543 1.00 88.62 225 PRO A N 1
ATOM 1663 C CA . PRO A 1 225 ? -6.003 -2.808 -5.008 1.00 88.62 225 PRO A CA 1
ATOM 1664 C C . PRO A 1 225 ? -5.195 -2.037 -3.952 1.00 88.62 225 PRO A C 1
ATOM 1666 O O . PRO A 1 225 ? -5.352 -2.256 -2.749 1.00 88.62 225 PRO A O 1
ATOM 1669 N N . VAL A 1 226 ? -4.366 -1.103 -4.422 1.00 91.69 226 VAL A N 1
ATOM 1670 C CA . VAL A 1 226 ? -3.771 -0.049 -3.593 1.00 91.69 226 VAL A CA 1
ATOM 1671 C C . VAL A 1 226 ? -4.413 1.261 -4.020 1.00 91.69 226 VAL A C 1
ATOM 1673 O O . VAL A 1 226 ? -4.402 1.571 -5.208 1.00 91.69 226 VAL A O 1
ATOM 1676 N N . ASP A 1 227 ? -4.981 1.995 -3.070 1.00 91.50 227 ASP A N 1
ATOM 1677 C CA . ASP A 1 227 ? -5.513 3.333 -3.302 1.00 91.50 227 ASP A CA 1
ATOM 1678 C C . ASP A 1 227 ? -4.366 4.351 -3.276 1.00 91.50 227 ASP A C 1
ATOM 1680 O O . ASP A 1 227 ? -3.655 4.486 -2.274 1.00 91.50 227 ASP A O 1
ATOM 1684 N N . THR A 1 228 ? -4.184 5.039 -4.403 1.00 91.06 228 THR A N 1
ATOM 1685 C CA . THR A 1 228 ? -3.168 6.070 -4.638 1.00 91.06 228 THR A CA 1
ATOM 1686 C C . THR A 1 228 ? -3.776 7.441 -4.930 1.00 91.06 228 THR A C 1
ATOM 1688 O O . THR A 1 228 ? -3.148 8.304 -5.543 1.00 91.06 228 THR A O 1
ATOM 1691 N N . ALA A 1 229 ? -5.015 7.677 -4.492 1.00 88.69 229 ALA A N 1
ATOM 1692 C CA . ALA A 1 229 ? -5.774 8.873 -4.830 1.00 88.69 229 ALA A CA 1
ATOM 1693 C C . ALA A 1 229 ? -5.189 10.180 -4.276 1.00 88.69 229 ALA A C 1
ATOM 1695 O O . ALA A 1 229 ? -5.418 11.237 -4.873 1.00 88.69 229 ALA A O 1
ATOM 1696 N N . LEU A 1 230 ? -4.498 10.111 -3.137 1.00 90.44 230 LEU A N 1
ATOM 1697 C CA . LEU A 1 230 ? -4.039 11.263 -2.362 1.00 90.44 230 LEU A CA 1
ATOM 1698 C C . LEU A 1 230 ? -2.547 11.524 -2.575 1.00 90.44 230 LEU A C 1
ATOM 1700 O O . LEU A 1 230 ? -1.744 10.597 -2.640 1.00 90.44 230 LEU A O 1
ATOM 1704 N N . ASN A 1 231 ? -2.165 12.797 -2.666 1.00 88.81 231 ASN A N 1
ATOM 1705 C CA . ASN A 1 231 ? -0.764 13.194 -2.816 1.00 88.81 231 ASN A CA 1
ATOM 1706 C C . ASN A 1 231 ? 0.010 12.996 -1.509 1.00 88.81 231 ASN A C 1
ATOM 1708 O O . ASN A 1 231 ? -0.569 13.066 -0.429 1.00 88.81 231 ASN A O 1
ATOM 1712 N N . PHE A 1 232 ? 1.328 12.798 -1.607 1.00 87.69 232 PHE A N 1
ATOM 1713 C CA . PHE A 1 232 ? 2.193 12.491 -0.459 1.00 87.69 232 PHE A CA 1
ATOM 1714 C C . PHE A 1 232 ? 2.168 13.539 0.672 1.00 87.69 232 PHE A C 1
ATOM 1716 O O . PHE A 1 232 ? 2.488 13.201 1.811 1.00 87.69 232 PHE A O 1
ATOM 1723 N N . ASP A 1 233 ? 1.821 14.788 0.357 1.00 89.31 233 ASP A N 1
ATOM 1724 C CA . ASP A 1 233 ? 1.779 15.939 1.259 1.00 89.31 233 ASP A CA 1
ATOM 1725 C C . ASP A 1 233 ? 0.361 16.304 1.740 1.00 89.31 233 ASP A C 1
ATOM 1727 O O . ASP A 1 233 ? 0.200 17.262 2.498 1.00 89.31 233 ASP A O 1
ATOM 1731 N N . ASP A 1 234 ? -0.664 15.536 1.355 1.00 92.25 234 ASP A N 1
ATOM 1732 C CA . ASP A 1 234 ? -2.062 15.754 1.751 1.00 92.25 234 ASP A CA 1
ATOM 1733 C C . ASP A 1 234 ? -2.441 14.968 3.022 1.00 92.25 234 ASP A C 1
ATOM 1735 O O . ASP A 1 234 ? -3.349 14.129 3.045 1.00 92.25 234 ASP A O 1
ATOM 1739 N N . ASP A 1 235 ? -1.712 15.242 4.107 1.00 95.38 235 ASP A N 1
ATOM 1740 C CA . ASP A 1 235 ? -1.894 14.587 5.412 1.00 95.38 235 ASP A CA 1
ATOM 1741 C C . ASP A 1 235 ? -3.322 14.755 5.962 1.00 95.38 235 ASP A C 1
ATOM 1743 O O . ASP A 1 235 ? -3.848 13.887 6.666 1.00 95.38 235 ASP A O 1
ATOM 1747 N N . ASP A 1 236 ? -3.949 15.890 5.652 1.00 96.12 236 ASP A N 1
ATOM 1748 C CA . ASP A 1 236 ? -5.269 16.276 6.140 1.00 96.12 236 ASP A CA 1
ATOM 1749 C C . ASP A 1 236 ? -6.364 15.414 5.525 1.00 96.12 236 ASP A C 1
ATOM 1751 O O . ASP A 1 236 ? -7.194 14.862 6.258 1.00 96.12 236 ASP A O 1
ATOM 1755 N N . SER A 1 237 ? -6.346 15.276 4.198 1.00 96.69 237 SER A N 1
ATOM 1756 C CA . SER A 1 237 ? -7.312 14.442 3.491 1.00 96.69 237 SER A CA 1
ATOM 1757 C C . SER A 1 237 ? -7.109 12.972 3.829 1.00 96.69 237 SER A C 1
ATOM 1759 O O . SER A 1 237 ? -8.094 12.277 4.062 1.00 96.69 237 SER A O 1
ATOM 1761 N N . LEU A 1 238 ? -5.861 12.501 3.961 1.00 97.44 238 LEU A N 1
ATOM 1762 C CA . LEU A 1 238 ? -5.599 11.106 4.326 1.00 97.44 238 LEU A CA 1
ATOM 1763 C C . LEU A 1 238 ? -6.080 10.789 5.748 1.00 97.44 238 LEU A C 1
ATOM 1765 O O . LEU A 1 238 ? -6.728 9.767 5.965 1.00 97.44 238 LEU A O 1
ATOM 1769 N N . ALA A 1 239 ? -5.830 11.670 6.721 1.00 98.31 239 ALA A N 1
ATOM 1770 C CA . ALA A 1 239 ? -6.334 11.480 8.080 1.00 98.31 239 ALA A CA 1
ATOM 1771 C C . ALA A 1 239 ? -7.871 11.429 8.130 1.00 98.31 239 ALA A C 1
ATOM 1773 O O . ALA A 1 239 ? -8.422 10.620 8.876 1.00 98.31 239 ALA A O 1
ATOM 1774 N N . ALA A 1 240 ? -8.552 12.281 7.356 1.00 97.56 240 ALA A N 1
ATOM 1775 C CA . ALA A 1 240 ? -10.011 12.307 7.278 1.00 97.56 240 ALA A CA 1
ATOM 1776 C C . ALA A 1 240 ? -10.582 11.069 6.568 1.00 97.56 240 ALA A C 1
ATOM 1778 O O . ALA A 1 240 ? -11.554 10.486 7.052 1.00 97.56 240 ALA A O 1
ATOM 1779 N N . GLU A 1 241 ? -9.960 10.652 5.463 1.00 97.31 241 GLU A N 1
ATOM 1780 C CA . GLU A 1 241 ? -10.348 9.467 4.696 1.00 97.31 241 GLU A CA 1
ATOM 1781 C C . GLU A 1 241 ? -10.273 8.220 5.574 1.00 97.31 241 GLU A C 1
ATOM 1783 O O . GLU A 1 241 ? -11.276 7.527 5.745 1.00 97.31 241 GLU A O 1
ATOM 1788 N N . LEU A 1 242 ? -9.127 7.997 6.229 1.00 97.88 242 LEU A N 1
ATOM 1789 C CA . LEU A 1 242 ? -8.868 6.803 7.031 1.00 97.88 242 LEU A CA 1
ATOM 1790 C C . LEU A 1 242 ? -9.830 6.624 8.209 1.00 97.88 242 LEU A C 1
ATOM 1792 O O . LEU A 1 242 ? -9.956 5.508 8.689 1.00 97.88 242 LEU A O 1
ATOM 1796 N N . ILE A 1 243 ? -10.507 7.665 8.702 1.00 96.88 243 ILE A N 1
ATOM 1797 C CA . ILE A 1 243 ? -11.478 7.553 9.812 1.00 96.88 243 ILE A CA 1
ATOM 1798 C C . ILE A 1 243 ? -12.939 7.679 9.362 1.00 96.88 243 ILE A C 1
ATOM 1800 O O . ILE A 1 243 ? -13.850 7.733 10.197 1.00 96.88 243 ILE A O 1
ATOM 1804 N N . SER A 1 244 ? -13.181 7.750 8.053 1.00 95.75 244 SER A N 1
ATOM 1805 C CA . SER A 1 244 ? -14.529 7.853 7.506 1.00 95.75 244 SER A CA 1
ATOM 1806 C C . SER A 1 244 ? -15.317 6.547 7.686 1.00 95.75 244 SER A C 1
ATOM 1808 O O . SER A 1 244 ? -14.756 5.461 7.857 1.00 95.75 244 SER A O 1
ATOM 1810 N N . SER A 1 245 ? -16.650 6.650 7.681 1.00 92.50 245 SER A N 1
ATOM 1811 C CA . SER A 1 245 ? -17.539 5.529 8.015 1.00 92.50 245 SER A CA 1
ATOM 1812 C C . SER A 1 245 ? -17.371 4.254 7.174 1.00 92.50 245 SER A C 1
ATOM 1814 O O . SER A 1 245 ? -17.544 3.180 7.753 1.00 92.50 245 SER A O 1
ATOM 1816 N N . PRO A 1 246 ? -16.998 4.290 5.875 1.00 90.94 246 PRO A N 1
ATOM 1817 C CA . PRO A 1 246 ? -16.737 3.073 5.100 1.00 90.94 246 PRO A CA 1
ATOM 1818 C C . PRO A 1 246 ? -15.581 2.216 5.635 1.00 90.94 246 PRO A C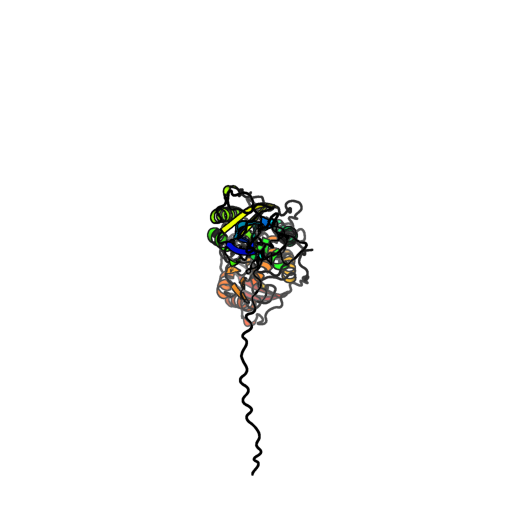 1
ATOM 1820 O O . PRO A 1 246 ? -15.549 1.013 5.377 1.00 90.94 246 PRO A O 1
ATOM 1823 N N . TYR A 1 247 ? -14.656 2.812 6.393 1.00 94.69 247 TYR A N 1
ATOM 1824 C CA . TYR A 1 247 ? -13.510 2.115 6.978 1.00 94.69 247 TYR A CA 1
ATOM 1825 C C . TYR A 1 247 ? -13.728 1.681 8.427 1.00 94.69 247 TYR A C 1
ATOM 1827 O O . TYR A 1 247 ? -12.842 1.070 9.035 1.00 94.69 247 TYR A O 1
ATOM 1835 N N . HIS A 1 248 ? -14.886 1.974 9.019 1.00 92.25 248 HIS A N 1
ATOM 1836 C CA . HIS A 1 248 ? -15.184 1.500 10.368 1.00 92.25 248 HIS A CA 1
ATOM 1837 C C . HIS A 1 248 ? -15.139 -0.030 10.376 1.00 92.25 248 HIS A C 1
ATOM 1839 O O . HIS A 1 248 ? -15.621 -0.674 9.450 1.00 92.25 248 HIS A O 1
ATOM 1845 N N . THR A 1 249 ? -14.539 -0.616 11.414 1.00 89.50 249 THR A N 1
ATOM 1846 C CA . THR A 1 249 ? -14.310 -2.071 11.558 1.00 89.50 249 THR A CA 1
ATOM 1847 C C . THR A 1 249 ? -13.328 -2.706 10.558 1.00 89.50 249 THR A C 1
ATOM 1849 O O . THR A 1 249 ? -13.201 -3.926 10.529 1.00 89.50 249 THR A O 1
ATOM 1852 N N . SER A 1 250 ? -12.605 -1.906 9.766 1.00 95.62 250 SER A N 1
ATOM 1853 C CA . SER A 1 250 ? -11.647 -2.414 8.773 1.00 95.62 250 SER A CA 1
ATOM 1854 C C . SER A 1 250 ? -10.204 -2.478 9.279 1.00 95.62 250 SER A C 1
ATOM 1856 O O . SER A 1 250 ? -9.793 -1.741 10.182 1.00 95.62 250 SER A O 1
ATOM 1858 N N . ARG A 1 251 ? -9.401 -3.333 8.650 1.00 97.75 251 ARG A N 1
ATOM 1859 C CA . ARG A 1 251 ? -7.945 -3.360 8.748 1.00 97.75 251 ARG A CA 1
ATOM 1860 C C . ARG A 1 251 ? -7.329 -2.654 7.549 1.00 97.75 251 ARG A C 1
ATOM 1862 O O . ARG A 1 251 ? -7.510 -3.081 6.413 1.00 97.75 251 ARG A O 1
ATOM 1869 N N . ILE A 1 252 ? -6.546 -1.617 7.803 1.00 98.56 252 ILE A N 1
ATOM 1870 C CA . ILE A 1 252 ? -5.969 -0.774 6.757 1.00 98.56 252 ILE A CA 1
ATOM 1871 C C . ILE A 1 252 ? -4.452 -0.804 6.852 1.00 98.56 252 ILE A C 1
ATOM 1873 O O . ILE A 1 252 ? -3.897 -0.549 7.922 1.00 98.56 252 ILE A O 1
ATOM 1877 N N . PHE A 1 253 ? -3.782 -1.081 5.738 1.00 98.81 253 PHE A N 1
ATOM 1878 C CA . PHE A 1 253 ? -2.337 -0.894 5.611 1.00 98.81 253 PHE A CA 1
ATOM 1879 C C . PHE A 1 253 ? -2.052 0.425 4.895 1.00 98.81 253 PHE A C 1
ATOM 1881 O O . PHE A 1 253 ? -2.641 0.703 3.856 1.00 98.81 253 PHE A O 1
ATOM 1888 N N . VAL A 1 254 ? -1.153 1.238 5.447 1.00 98.69 254 VAL A N 1
ATOM 1889 C CA . VAL A 1 254 ? -0.797 2.552 4.898 1.00 98.69 254 VAL A CA 1
ATOM 1890 C C . VAL A 1 254 ? 0.719 2.642 4.780 1.00 98.69 254 VAL A C 1
ATOM 1892 O O . VAL A 1 254 ? 1.409 2.676 5.798 1.00 98.69 254 VAL A O 1
ATOM 1895 N N . ALA A 1 255 ? 1.239 2.687 3.553 1.00 98.31 255 ALA A N 1
ATOM 1896 C CA . ALA A 1 255 ? 2.663 2.867 3.283 1.00 98.31 255 ALA A CA 1
ATOM 1897 C C . ALA A 1 255 ? 2.954 4.310 2.865 1.00 98.31 255 ALA A C 1
ATOM 1899 O O . ALA A 1 255 ? 2.440 4.786 1.855 1.00 98.31 255 ALA A O 1
ATOM 1900 N N . TRP A 1 256 ? 3.773 5.026 3.639 1.00 97.12 256 TRP A N 1
ATOM 1901 C CA . TRP A 1 256 ? 3.951 6.470 3.442 1.00 97.12 256 TRP A CA 1
ATOM 1902 C C . TRP A 1 256 ? 5.338 6.988 3.869 1.00 97.12 256 TRP A C 1
ATOM 1904 O O . TRP A 1 256 ? 6.258 6.228 4.179 1.00 97.12 256 TRP A O 1
ATOM 1914 N N . GLU A 1 257 ? 5.529 8.305 3.842 1.00 94.44 257 GLU A N 1
ATOM 1915 C CA . GLU A 1 257 ? 6.725 8.995 4.344 1.00 94.44 257 GLU A CA 1
ATOM 1916 C C . GLU A 1 257 ? 6.691 9.133 5.880 1.00 94.44 257 GLU A C 1
ATOM 1918 O O . GLU A 1 257 ? 5.651 9.427 6.459 1.00 94.44 257 GLU A O 1
ATOM 1923 N N . HIS A 1 258 ? 7.819 8.919 6.564 1.00 95.38 258 HIS A N 1
ATOM 1924 C CA . HIS A 1 258 ? 7.852 8.818 8.031 1.00 95.38 258 HIS A CA 1
ATOM 1925 C C . HIS A 1 258 ? 7.416 10.071 8.812 1.00 95.38 258 HIS A C 1
ATOM 1927 O O . HIS A 1 258 ? 6.759 9.940 9.845 1.00 95.38 258 HIS A O 1
ATOM 1933 N N . ASN A 1 259 ? 7.751 11.278 8.359 1.00 95.31 259 ASN A N 1
ATOM 1934 C CA . ASN A 1 259 ? 7.309 12.522 8.992 1.00 95.31 259 ASN A CA 1
ATOM 1935 C C . ASN A 1 259 ? 5.813 12.743 8.773 1.00 95.31 259 ASN A C 1
ATOM 1937 O O . ASN A 1 259 ? 5.104 13.084 9.721 1.00 95.31 259 ASN A O 1
ATOM 1941 N N . ASN A 1 260 ? 5.335 12.489 7.555 1.00 96.88 260 ASN A N 1
ATOM 1942 C CA . ASN A 1 260 ? 3.911 12.533 7.232 1.00 96.88 260 ASN A CA 1
ATOM 1943 C C . ASN A 1 260 ? 3.124 11.515 8.078 1.00 96.88 260 ASN A C 1
ATOM 1945 O O . ASN A 1 260 ? 2.122 11.876 8.682 1.00 96.88 260 ASN A O 1
ATOM 1949 N N . ILE A 1 261 ? 3.616 10.279 8.261 1.00 98.44 261 ILE A N 1
ATOM 1950 C CA . ILE A 1 261 ? 2.982 9.284 9.153 1.00 98.44 261 ILE A CA 1
ATOM 1951 C C . ILE A 1 261 ? 2.812 9.841 10.566 1.00 98.44 261 ILE A C 1
ATOM 1953 O O . ILE A 1 261 ? 1.739 9.711 11.160 1.00 98.44 261 ILE A O 1
ATOM 1957 N N . VAL A 1 262 ? 3.846 10.482 11.118 1.00 98.50 262 VAL A N 1
ATOM 1958 C CA . VAL A 1 262 ? 3.764 11.112 12.444 1.00 98.50 262 VAL A CA 1
ATOM 1959 C C . VAL A 1 262 ? 2.692 12.208 12.457 1.00 98.50 262 VAL A C 1
ATOM 1961 O O . VAL A 1 262 ? 1.904 12.269 13.404 1.00 98.50 262 VAL A O 1
ATOM 1964 N N . ALA A 1 263 ? 2.639 13.056 11.428 1.00 98.38 263 ALA A N 1
ATOM 1965 C CA . ALA A 1 263 ? 1.654 14.130 11.309 1.00 98.38 263 ALA A CA 1
ATOM 1966 C C . ALA A 1 263 ? 0.215 13.592 11.198 1.00 98.38 263 ALA A C 1
ATOM 1968 O O . ALA A 1 263 ? -0.637 13.967 12.008 1.00 98.38 263 ALA A O 1
ATOM 1969 N N . ILE A 1 264 ? -0.027 12.647 10.286 1.00 98.69 264 ILE A N 1
ATOM 1970 C CA . ILE A 1 264 ? -1.314 11.974 10.067 1.00 98.69 264 ILE A CA 1
ATOM 1971 C C . ILE A 1 264 ? -1.782 11.289 11.352 1.00 98.69 264 ILE A C 1
ATOM 1973 O O . ILE A 1 264 ? -2.901 11.516 11.810 1.00 98.69 264 ILE A O 1
ATOM 1977 N N . THR A 1 265 ? -0.912 10.507 11.999 1.00 98.50 265 THR A N 1
ATOM 1978 C CA . THR A 1 265 ? -1.258 9.771 13.226 1.00 98.50 265 THR A CA 1
ATOM 1979 C C . THR A 1 265 ? -1.645 10.738 14.348 1.00 98.50 265 THR A C 1
ATOM 1981 O O . THR A 1 265 ? -2.666 10.550 15.009 1.00 98.50 265 THR A O 1
ATOM 1984 N N . ARG A 1 266 ? -0.888 11.828 14.547 1.00 98.56 266 ARG A N 1
ATOM 1985 C CA . ARG A 1 266 ? -1.230 12.878 15.526 1.00 98.56 266 ARG A CA 1
ATOM 1986 C C . ARG A 1 266 ? -2.545 13.575 15.192 1.00 98.56 266 ARG A C 1
ATOM 1988 O O . ARG A 1 266 ? -3.313 13.895 16.104 1.00 98.56 266 ARG A O 1
ATOM 1995 N N . LYS A 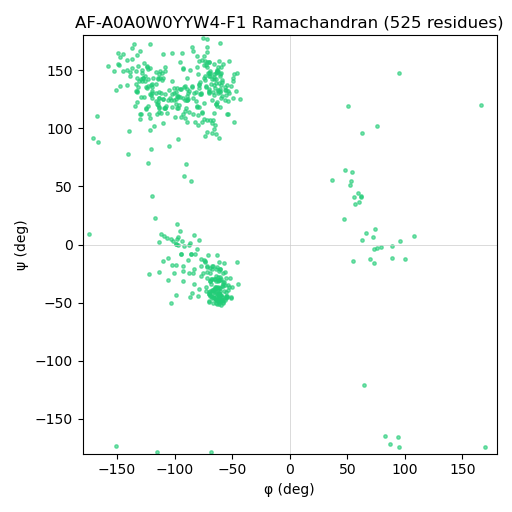1 267 ? -2.822 13.802 13.908 1.00 98.50 267 LYS A N 1
ATOM 1996 C CA . LYS A 1 267 ? -4.078 14.400 13.458 1.00 98.50 267 LYS A CA 1
ATOM 1997 C C . LYS A 1 267 ? -5.262 13.475 13.738 1.00 98.50 267 LYS A C 1
ATOM 1999 O O . LYS A 1 267 ? -6.221 13.943 14.343 1.00 98.50 267 LYS A O 1
ATOM 2004 N N . ILE A 1 268 ? -5.167 12.178 13.438 1.00 98.50 268 ILE A N 1
ATOM 2005 C CA . ILE A 1 268 ? -6.200 11.188 13.791 1.00 98.50 268 ILE A CA 1
ATOM 2006 C C . ILE A 1 268 ? -6.443 11.168 15.306 1.00 98.50 268 ILE A C 1
ATOM 2008 O O . ILE A 1 268 ? -7.586 11.287 15.740 1.00 98.50 268 ILE A O 1
ATOM 2012 N N . MET A 1 269 ? -5.383 11.108 16.123 1.00 96.75 269 MET A N 1
ATOM 2013 C CA . MET A 1 269 ? -5.516 11.168 17.587 1.00 96.75 269 MET A CA 1
ATOM 2014 C C . MET A 1 269 ? -6.281 12.421 18.033 1.00 96.75 269 MET A C 1
ATOM 2016 O O . MET A 1 269 ? -7.192 12.324 18.849 1.00 96.75 269 MET A O 1
ATOM 2020 N N . THR A 1 270 ? -5.958 13.582 17.456 1.00 97.19 270 THR A N 1
ATOM 2021 C CA . THR A 1 270 ? -6.637 14.856 17.750 1.00 97.19 270 THR A CA 1
ATOM 2022 C C . THR A 1 270 ? -8.110 14.840 17.334 1.00 97.19 270 THR A C 1
ATOM 2024 O O . THR A 1 270 ? -8.968 15.232 18.122 1.00 97.19 270 THR A O 1
ATOM 2027 N N . LEU A 1 271 ? -8.412 14.374 16.115 1.00 96.38 271 LEU A N 1
ATOM 2028 C CA . LEU A 1 271 ? -9.773 14.300 15.570 1.00 96.38 271 LEU A CA 1
ATOM 2029 C C . LEU A 1 271 ? -10.681 13.385 16.402 1.00 96.38 271 LEU A C 1
ATOM 2031 O O . LEU A 1 271 ? -11.876 13.645 16.509 1.00 96.38 271 LEU A O 1
ATOM 2035 N N . LEU A 1 272 ? -10.107 12.357 17.028 1.00 94.00 272 LEU A N 1
ATOM 2036 C CA . LEU A 1 272 ? -10.812 11.411 17.895 1.00 94.00 272 LEU A CA 1
ATOM 2037 C C . LEU A 1 272 ? -10.728 11.777 19.392 1.00 94.00 272 LEU A C 1
ATOM 2039 O O . LEU A 1 272 ? -11.076 10.967 20.246 1.00 94.00 272 LEU A O 1
ATOM 2043 N N . GLY A 1 273 ? -10.262 12.986 19.733 1.00 91.19 273 GLY A N 1
ATOM 2044 C CA . GLY A 1 273 ? -10.240 13.497 21.111 1.00 91.19 273 GLY A CA 1
ATOM 2045 C C . GLY A 1 273 ? -9.174 12.883 22.030 1.00 91.19 273 GLY A C 1
ATOM 2046 O O . GLY A 1 273 ? -9.230 13.074 23.245 1.00 91.19 273 GLY A O 1
ATOM 2047 N N . ALA A 1 274 ? -8.196 12.161 21.481 1.00 88.06 274 ALA A N 1
ATOM 2048 C CA . ALA A 1 274 ? -7.082 11.574 22.218 1.00 88.06 274 ALA A CA 1
ATOM 2049 C C . ALA A 1 274 ? -5.843 12.489 22.234 1.00 88.06 274 ALA A C 1
ATOM 2051 O O . ALA A 1 274 ? -5.719 13.438 21.462 1.00 88.06 274 ALA A O 1
ATOM 2052 N N . ASN A 1 275 ? -4.890 12.207 23.129 1.00 90.31 275 ASN A N 1
ATOM 2053 C CA . ASN A 1 275 ? -3.664 13.001 23.257 1.00 90.31 275 ASN A CA 1
ATOM 2054 C C . ASN A 1 275 ? -2.674 12.685 22.113 1.00 90.31 275 ASN A C 1
ATOM 2056 O O . ASN A 1 275 ? -2.107 11.592 22.111 1.00 90.31 275 ASN A O 1
ATOM 2060 N N . PRO A 1 276 ? -2.369 13.621 21.194 1.00 94.69 276 PRO A N 1
ATOM 2061 C CA . PRO A 1 276 ? -1.445 13.372 20.083 1.00 94.69 276 PRO A CA 1
ATOM 2062 C C . PRO A 1 276 ? 0.024 13.259 20.521 1.00 94.69 276 PRO A C 1
ATOM 2064 O O . PRO A 1 276 ? 0.846 12.707 19.794 1.00 94.69 276 PRO A O 1
ATOM 2067 N N . ASN A 1 277 ? 0.382 13.744 21.714 1.00 94.19 277 ASN A N 1
ATOM 2068 C CA . ASN A 1 277 ? 1.772 13.737 22.188 1.00 94.19 277 ASN A CA 1
ATOM 2069 C C . ASN A 1 277 ? 2.289 12.338 22.548 1.00 94.19 277 ASN A C 1
ATOM 2071 O O . ASN A 1 277 ? 3.483 12.177 22.787 1.00 94.19 277 ASN A O 1
ATOM 2075 N N . VAL A 1 278 ? 1.413 11.328 22.584 1.00 89.56 278 VAL A N 1
ATOM 2076 C CA . VAL A 1 278 ? 1.823 9.926 22.759 1.00 89.56 278 VAL A CA 1
ATOM 2077 C C . VAL A 1 278 ? 2.478 9.351 21.500 1.00 89.56 278 VAL A C 1
ATOM 2079 O O . VAL A 1 278 ? 3.120 8.311 21.585 1.00 89.56 278 VAL A O 1
ATOM 2082 N N . ILE A 1 279 ? 2.334 10.022 20.349 1.00 97.25 279 ILE A N 1
ATOM 2083 C CA . ILE A 1 279 ? 2.929 9.610 19.076 1.00 97.25 279 ILE A CA 1
ATOM 2084 C C . ILE A 1 279 ? 4.379 10.120 19.005 1.00 97.25 279 ILE A C 1
ATOM 2086 O O . ILE A 1 279 ? 4.588 11.344 18.914 1.00 97.25 279 ILE A O 1
ATOM 2090 N N . PRO A 1 280 ? 5.388 9.227 19.027 1.00 95.88 280 PRO A N 1
ATOM 2091 C CA . PRO A 1 280 ? 6.782 9.638 18.989 1.00 95.88 280 PRO A CA 1
ATOM 2092 C C . PRO A 1 280 ? 7.176 10.159 17.602 1.00 95.88 280 PRO A C 1
ATOM 2094 O O . PRO A 1 280 ? 6.466 9.989 16.610 1.00 95.88 280 PRO A O 1
ATOM 2097 N N . THR A 1 281 ? 8.323 10.828 17.526 1.00 96.50 281 THR A N 1
ATOM 2098 C CA . THR A 1 281 ? 8.977 11.113 16.242 1.00 96.50 281 THR A CA 1
ATOM 2099 C C . THR A 1 281 ? 9.514 9.823 15.631 1.00 96.50 281 THR A C 1
ATOM 2101 O O . THR A 1 281 ? 9.993 8.962 16.366 1.00 96.50 281 THR A O 1
ATOM 2104 N N . TRP A 1 282 ? 9.519 9.728 14.305 1.00 96.94 282 TRP A N 1
ATOM 2105 C CA . TRP A 1 282 ? 10.072 8.586 13.581 1.00 96.94 282 TRP A CA 1
ATOM 2106 C C . TRP A 1 282 ? 11.501 8.904 13.127 1.00 96.94 282 TRP A C 1
ATOM 2108 O O . TRP A 1 282 ? 11.737 9.948 12.523 1.00 96.94 282 TRP A O 1
ATOM 2118 N N . ALA A 1 283 ? 12.479 8.053 13.439 1.00 92.69 283 ALA A N 1
ATOM 2119 C CA . ALA A 1 283 ? 13.876 8.328 13.098 1.00 92.69 283 ALA A CA 1
ATOM 2120 C C . ALA A 1 283 ? 14.162 8.122 11.596 1.00 92.69 283 ALA A C 1
ATOM 2122 O O . ALA A 1 283 ? 13.678 7.179 10.975 1.00 92.69 283 ALA A O 1
ATOM 2123 N N . GLN A 1 284 ? 15.016 8.960 10.998 1.00 88.56 284 GLN A N 1
ATOM 2124 C CA . GLN A 1 284 ? 15.288 8.918 9.552 1.00 88.56 284 GLN A CA 1
ATOM 2125 C C . GLN A 1 284 ? 15.876 7.583 9.061 1.00 88.56 284 GLN A C 1
ATOM 2127 O O . GLN A 1 284 ? 15.673 7.225 7.900 1.00 88.56 284 GLN A O 1
ATOM 2132 N N . ASN A 1 285 ? 16.599 6.845 9.900 1.00 89.75 285 ASN A N 1
ATOM 2133 C CA . ASN A 1 285 ? 17.190 5.542 9.579 1.00 89.75 285 ASN A CA 1
ATOM 2134 C C . ASN A 1 285 ? 16.348 4.350 10.066 1.00 89.75 285 ASN A C 1
ATOM 2136 O O . ASN A 1 285 ? 16.793 3.212 9.950 1.00 89.75 285 ASN A O 1
ATOM 2140 N N . ASP A 1 286 ? 15.162 4.607 10.612 1.00 94.44 286 ASP A N 1
ATOM 2141 C CA . ASP A 1 286 ? 14.236 3.579 11.061 1.00 94.44 286 ASP A CA 1
ATOM 2142 C C . ASP A 1 286 ? 13.270 3.206 9.929 1.00 94.44 286 ASP A C 1
ATOM 2144 O O . ASP A 1 286 ? 12.404 3.996 9.530 1.00 94.44 286 ASP A O 1
ATOM 2148 N N . PHE A 1 287 ? 13.471 2.007 9.389 1.00 95.75 287 PHE A N 1
ATOM 2149 C CA . PHE A 1 287 ? 12.650 1.385 8.347 1.00 95.75 287 PHE A CA 1
ATOM 2150 C C . PHE A 1 287 ? 11.830 0.207 8.885 1.00 95.75 287 PHE A C 1
ATOM 2152 O O . PHE A 1 287 ? 11.255 -0.529 8.099 1.00 95.75 287 PHE A O 1
ATOM 2159 N N . ASP A 1 288 ? 11.829 -0.006 10.202 1.00 96.12 288 ASP A N 1
ATOM 2160 C CA . ASP A 1 288 ? 11.267 -1.204 10.830 1.00 96.12 288 ASP A CA 1
ATOM 2161 C C . ASP A 1 288 ? 10.038 -0.903 11.675 1.00 96.12 288 ASP A C 1
ATOM 2163 O O . ASP A 1 288 ? 9.237 -1.791 11.941 1.00 96.12 288 ASP A O 1
ATOM 2167 N N . SER A 1 289 ? 9.902 0.336 12.134 1.00 97.75 289 SER A N 1
ATOM 2168 C CA . SER A 1 289 ? 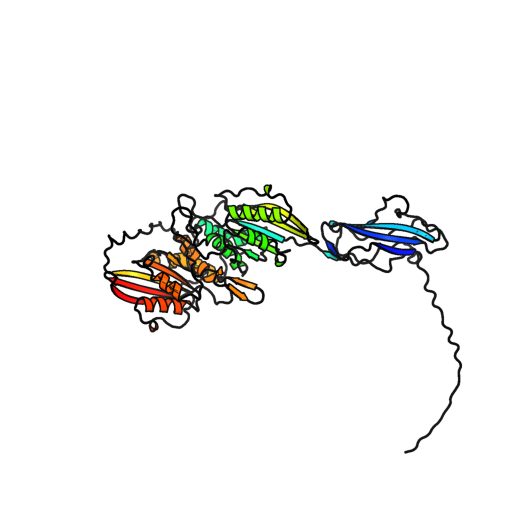8.766 0.759 12.935 1.00 97.75 289 SER A CA 1
ATOM 2169 C C . SER A 1 289 ? 7.429 0.611 12.209 1.00 97.75 289 SER A C 1
ATOM 2171 O O . SER A 1 289 ? 7.302 0.821 11.007 1.00 97.75 289 SER A O 1
ATOM 2173 N N . LEU A 1 290 ? 6.404 0.304 12.995 1.00 98.56 290 LEU A N 1
ATOM 2174 C CA . LEU A 1 290 ? 5.002 0.288 12.610 1.00 98.56 290 LEU A CA 1
ATOM 2175 C C . LEU A 1 290 ? 4.219 1.103 13.634 1.00 98.56 290 LEU A C 1
ATOM 2177 O O . LEU A 1 290 ? 4.300 0.843 14.839 1.00 98.56 290 LEU A O 1
ATOM 2181 N N . TYR A 1 291 ? 3.442 2.077 13.173 1.00 98.62 291 TYR A N 1
ATOM 2182 C CA . TYR A 1 291 ? 2.499 2.797 14.027 1.00 98.62 291 TYR A CA 1
ATOM 2183 C C . TYR A 1 291 ? 1.120 2.178 13.848 1.00 98.62 291 TYR A C 1
ATOM 2185 O O . TYR A 1 291 ? 0.568 2.184 12.752 1.00 98.62 291 TYR A O 1
ATOM 2193 N N . VAL A 1 292 ? 0.565 1.627 14.925 1.00 98.69 292 VAL A N 1
ATOM 2194 C CA . VAL A 1 292 ? -0.721 0.927 14.902 1.00 98.69 292 VAL A CA 1
ATOM 2195 C C . VAL A 1 292 ? -1.735 1.723 15.709 1.00 98.69 292 VAL A C 1
ATOM 2197 O O . VAL A 1 292 ? -1.566 1.906 16.917 1.00 98.69 292 VAL A O 1
ATOM 2200 N N . LEU A 1 293 ? -2.798 2.177 15.048 1.00 98.31 293 LEU A N 1
ATOM 2201 C CA . LEU A 1 293 ? -3.975 2.741 15.701 1.00 98.31 293 LEU A CA 1
ATOM 2202 C C . LEU A 1 293 ? -5.082 1.694 15.755 1.00 98.31 293 LEU A C 1
ATOM 2204 O O . LEU A 1 293 ? -5.410 1.084 14.743 1.00 98.31 293 LEU A O 1
ATOM 2208 N N . THR A 1 294 ? -5.672 1.504 16.931 1.00 95.75 294 THR A N 1
ATOM 2209 C CA . THR A 1 294 ? -6.875 0.677 17.116 1.00 95.75 294 THR A CA 1
ATOM 2210 C C . THR A 1 294 ? -8.017 1.581 17.549 1.00 95.75 294 THR A C 1
ATOM 2212 O O . THR A 1 294 ? -7.904 2.240 18.585 1.00 95.75 294 THR A O 1
ATOM 2215 N N . ILE A 1 295 ? -9.089 1.625 16.760 1.00 95.19 295 ILE A N 1
ATOM 2216 C CA . ILE A 1 295 ? -10.234 2.516 16.948 1.00 95.19 295 ILE A CA 1
ATOM 2217 C C . ILE A 1 295 ? -11.500 1.683 17.154 1.00 95.19 295 ILE A C 1
ATOM 2219 O O . ILE A 1 295 ? -11.849 0.829 16.340 1.00 95.19 295 ILE A O 1
ATOM 2223 N N . VAL A 1 296 ? -12.205 1.958 18.245 1.00 88.56 296 VAL A N 1
ATOM 2224 C CA . VAL A 1 296 ? -13.500 1.358 18.579 1.00 88.56 296 VAL A CA 1
ATOM 2225 C C . VAL A 1 296 ? -14.571 2.429 18.402 1.00 88.56 296 VAL A C 1
ATOM 2227 O O . VAL A 1 296 ? -14.545 3.443 19.098 1.00 88.56 296 VAL A O 1
ATOM 2230 N N . TRP A 1 297 ? -15.499 2.205 17.472 1.00 87.81 297 TRP A N 1
ATOM 2231 C CA . TRP A 1 297 ? -16.575 3.136 17.119 1.00 87.81 297 TRP A CA 1
ATOM 2232 C C . TRP A 1 297 ? -17.880 2.779 17.842 1.00 87.81 297 TRP A C 1
ATOM 2234 O O . TRP A 1 297 ? -18.333 1.642 17.747 1.00 87.81 297 TRP A O 1
ATOM 2244 N N . TYR A 1 298 ? -18.507 3.731 18.539 1.00 79.06 298 TYR A N 1
ATOM 2245 C CA . TYR A 1 298 ? -19.759 3.513 19.283 1.00 79.06 298 TYR A CA 1
ATOM 2246 C C . TYR A 1 298 ? -20.600 4.791 19.358 1.00 79.06 298 TYR A C 1
ATOM 2248 O O . TYR A 1 298 ? -20.075 5.845 19.686 1.00 79.06 298 TYR A O 1
ATOM 2256 N N . ASP A 1 299 ? -21.906 4.704 19.082 1.00 71.00 299 ASP A N 1
ATOM 2257 C CA . ASP A 1 299 ? -22.907 5.773 19.272 1.00 71.00 299 ASP A CA 1
ATOM 2258 C C . ASP A 1 299 ? -22.406 7.203 18.974 1.00 71.00 299 ASP A C 1
ATOM 2260 O O . ASP A 1 299 ? -22.442 8.095 19.824 1.00 71.00 299 ASP A O 1
ATOM 2264 N N . GLY A 1 300 ? -21.890 7.412 17.757 1.00 72.31 300 GLY A N 1
ATOM 2265 C CA . GLY A 1 300 ? -21.396 8.714 17.286 1.00 72.31 300 GLY A CA 1
ATOM 2266 C C . GLY A 1 300 ? -20.070 9.182 17.905 1.00 72.31 300 GLY A C 1
ATOM 2267 O O . GLY A 1 300 ? -19.649 10.305 17.648 1.00 72.31 300 GLY A O 1
ATOM 2268 N N . ASN A 1 301 ? -19.416 8.336 18.697 1.00 80.69 301 ASN A N 1
ATOM 2269 C CA . ASN A 1 301 ? -18.126 8.554 19.340 1.00 80.69 301 ASN A CA 1
ATOM 2270 C C . ASN A 1 301 ? -17.108 7.484 18.913 1.00 80.69 301 ASN A C 1
ATOM 2272 O O . ASN A 1 301 ? -17.439 6.490 18.258 1.00 80.69 301 ASN A O 1
ATOM 2276 N N . ALA A 1 302 ? -15.856 7.690 19.319 1.00 88.69 302 ALA A N 1
ATOM 2277 C CA . ALA A 1 302 ? -14.774 6.740 19.119 1.00 88.69 302 ALA A CA 1
ATOM 2278 C C . ALA A 1 302 ? -13.802 6.754 20.301 1.00 88.69 302 ALA A C 1
ATOM 2280 O O . ALA A 1 302 ? -13.571 7.794 20.917 1.00 88.69 302 ALA A O 1
ATOM 2281 N N . ALA A 1 303 ? -13.187 5.606 20.566 1.00 84.44 303 ALA A N 1
ATOM 2282 C CA . ALA A 1 303 ? -12.008 5.497 21.415 1.00 84.44 303 ALA A CA 1
ATOM 2283 C C . ALA A 1 303 ? -10.838 4.991 20.570 1.00 84.44 303 ALA A C 1
ATOM 2285 O O . ALA A 1 303 ? -10.977 3.994 19.863 1.00 84.44 303 ALA A O 1
ATOM 2286 N N . VAL A 1 304 ? -9.687 5.663 20.651 1.00 91.62 304 VAL A N 1
ATOM 2287 C CA . VAL A 1 304 ? -8.474 5.303 19.905 1.00 91.62 304 VAL A CA 1
ATOM 2288 C C . VAL A 1 304 ? -7.324 4.983 20.853 1.00 91.62 304 VAL A C 1
ATOM 2290 O O . VAL A 1 304 ? -7.102 5.677 21.846 1.00 91.62 304 VAL A O 1
ATOM 2293 N N . SER A 1 305 ? -6.571 3.934 20.532 1.00 87.31 305 SER A N 1
ATOM 2294 C CA . SER A 1 305 ? -5.303 3.607 21.185 1.00 87.31 305 SER A CA 1
ATOM 2295 C C . SER A 1 305 ? -4.168 3.511 20.167 1.00 87.31 305 SER A C 1
ATOM 2297 O O . SER A 1 305 ? -4.399 3.218 18.994 1.00 87.31 305 SER A O 1
ATOM 2299 N N . PHE A 1 306 ? -2.946 3.777 20.629 1.00 95.69 306 PHE A N 1
ATOM 2300 C CA . PHE A 1 306 ? -1.723 3.741 19.831 1.00 95.69 306 PHE A CA 1
ATOM 2301 C C . PHE A 1 306 ? -0.782 2.651 20.345 1.00 95.69 306 PHE A C 1
ATOM 2303 O O . PHE A 1 306 ? -0.572 2.516 21.552 1.00 95.69 306 PHE A O 1
ATOM 2310 N N . SER A 1 307 ? -0.174 1.916 19.418 1.00 93.44 307 SER A N 1
ATOM 2311 C CA . SER A 1 307 ? 0.903 0.970 19.682 1.00 93.44 307 SER A CA 1
ATOM 2312 C C . SER A 1 307 ? 2.037 1.185 18.683 1.00 93.44 307 SER A C 1
ATOM 2314 O O . SER A 1 307 ? 1.813 1.259 17.476 1.00 93.44 307 SER A O 1
ATOM 2316 N N . HIS A 1 308 ? 3.264 1.262 19.196 1.00 96.12 308 HIS A N 1
ATOM 2317 C CA . HIS A 1 308 ? 4.480 1.259 18.390 1.00 96.12 308 HIS A CA 1
ATOM 2318 C C . HIS A 1 308 ? 4.999 -0.178 18.298 1.00 96.12 308 HIS A C 1
ATOM 2320 O O . HIS A 1 308 ? 5.432 -0.755 19.296 1.00 96.12 308 HIS A O 1
ATOM 2326 N N . GLN A 1 309 ? 4.898 -0.768 17.110 1.00 97.00 309 GLN A N 1
ATOM 2327 C CA . GLN A 1 309 ? 5.355 -2.122 16.806 1.00 97.00 309 GLN A CA 1
ATOM 2328 C C . GLN A 1 309 ? 6.500 -2.092 15.789 1.00 97.00 309 GLN A C 1
ATOM 2330 O O . GLN A 1 309 ? 6.934 -1.026 15.369 1.00 97.00 309 GLN A O 1
ATOM 2335 N N . TYR A 1 310 ? 6.993 -3.270 15.409 1.00 96.56 310 TYR A N 1
ATOM 2336 C CA . TYR A 1 310 ? 8.160 -3.429 14.541 1.00 96.56 310 TYR A CA 1
ATOM 2337 C C . TYR A 1 310 ? 7.936 -4.548 13.527 1.00 96.56 310 TYR A C 1
ATOM 2339 O O . TYR A 1 310 ? 7.310 -5.553 13.868 1.00 96.56 310 TYR A O 1
ATOM 2347 N N . GLU A 1 311 ? 8.447 -4.410 12.311 1.00 96.00 311 GLU A N 1
ATOM 2348 C CA . GLU A 1 311 ? 8.475 -5.446 11.273 1.00 96.00 311 GLU A CA 1
ATOM 2349 C C . GLU A 1 311 ? 9.411 -6.599 11.660 1.00 96.00 311 GLU A C 1
ATOM 2351 O O . GLU A 1 311 ? 9.131 -7.753 11.338 1.00 96.00 311 GLU A O 1
ATOM 2356 N N . ASN A 1 312 ? 10.461 -6.301 12.435 1.00 95.00 312 ASN A N 1
ATOM 2357 C CA . ASN A 1 312 ? 11.553 -7.201 12.808 1.00 95.00 312 ASN A CA 1
ATOM 2358 C C . ASN A 1 312 ? 12.364 -7.707 11.601 1.00 95.00 312 ASN A C 1
ATOM 2360 O O . ASN A 1 312 ? 12.750 -8.874 11.548 1.00 95.00 312 ASN A O 1
ATOM 2364 N N . LEU A 1 313 ? 12.644 -6.820 10.646 1.00 93.44 313 LEU A N 1
ATOM 2365 C CA . LEU A 1 313 ? 13.435 -7.088 9.438 1.00 93.44 313 LEU A CA 1
ATOM 2366 C C . LEU A 1 313 ? 14.773 -6.317 9.414 1.00 93.44 313 LEU A C 1
ATOM 2368 O O . LEU A 1 313 ? 15.548 -6.420 8.467 1.00 93.44 313 LEU A O 1
ATOM 2372 N N . SER A 1 314 ? 15.080 -5.552 10.465 1.00 82.38 314 SER A N 1
ATOM 2373 C CA . SER A 1 314 ? 16.299 -4.729 10.573 1.00 82.38 314 SER A CA 1
ATOM 2374 C C . SER A 1 314 ? 17.624 -5.498 10.516 1.00 82.38 314 SER A C 1
ATOM 2376 O O . SER A 1 314 ? 18.660 -4.903 10.224 1.00 82.38 314 SER A O 1
ATOM 2378 N N . SER A 1 315 ? 17.631 -6.801 10.798 1.00 77.50 315 SER A N 1
ATOM 2379 C CA . SER A 1 315 ? 18.823 -7.645 10.710 1.00 77.50 315 SER A CA 1
ATOM 2380 C C . SER A 1 315 ? 18.677 -8.680 9.593 1.00 77.50 315 SER A C 1
ATOM 2382 O O . SER A 1 315 ? 17.738 -9.466 9.566 1.00 77.50 315 SER A O 1
ATOM 2384 N N . GLY A 1 316 ? 19.647 -8.715 8.676 1.00 76.38 316 GLY A N 1
ATOM 2385 C CA . GLY A 1 316 ? 19.800 -9.829 7.733 1.00 76.38 316 GLY A CA 1
ATOM 2386 C C . GLY A 1 316 ? 19.170 -9.660 6.349 1.00 76.38 316 GLY A C 1
ATOM 2387 O O . GLY A 1 316 ? 19.288 -10.581 5.543 1.00 76.38 316 GLY A O 1
ATOM 2388 N N . LEU A 1 317 ? 18.569 -8.509 6.022 1.00 92.00 317 LEU A N 1
ATOM 2389 C CA . LEU A 1 317 ? 18.166 -8.233 4.640 1.00 92.00 317 LEU A CA 1
ATOM 2390 C C . LEU A 1 317 ? 19.387 -7.992 3.744 1.00 92.00 317 LEU A C 1
ATOM 2392 O O . LEU A 1 317 ? 20.289 -7.221 4.073 1.00 92.00 317 LEU A O 1
ATOM 2396 N N . SER A 1 318 ? 19.401 -8.660 2.591 1.00 92.75 318 SER A N 1
ATOM 2397 C CA . SER A 1 318 ? 20.450 -8.512 1.581 1.00 92.75 318 SER A CA 1
ATOM 2398 C C . SER A 1 318 ? 20.431 -7.110 0.971 1.00 92.75 318 SER A C 1
ATOM 2400 O O . SER A 1 318 ? 19.370 -6.562 0.686 1.00 92.75 318 SER A O 1
ATOM 2402 N N . THR A 1 319 ? 21.608 -6.552 0.691 1.00 92.31 319 THR A N 1
ATOM 2403 C CA . THR A 1 319 ? 21.762 -5.320 -0.100 1.00 92.31 319 THR A CA 1
ATOM 2404 C C . THR A 1 319 ? 21.850 -5.585 -1.605 1.00 92.31 319 THR A C 1
ATOM 2406 O O . THR A 1 319 ? 21.970 -4.647 -2.386 1.00 92.31 319 THR A O 1
ATOM 2409 N N . THR A 1 320 ? 21.794 -6.850 -2.028 1.00 91.75 320 THR A N 1
ATOM 2410 C CA . THR A 1 320 ? 21.780 -7.265 -3.440 1.00 91.75 320 THR A CA 1
ATOM 2411 C C . THR A 1 320 ? 20.347 -7.538 -3.876 1.00 91.75 320 THR A C 1
ATOM 2413 O O . THR A 1 320 ? 19.605 -8.192 -3.141 1.00 91.75 320 THR A O 1
ATOM 2416 N N . CYS A 1 321 ? 19.955 -7.036 -5.047 1.00 91.44 321 CYS A N 1
ATOM 2417 C CA . CYS A 1 321 ? 18.609 -7.238 -5.576 1.00 91.44 321 CYS A CA 1
ATOM 2418 C C . CYS A 1 321 ? 18.318 -8.731 -5.833 1.00 91.44 321 CYS A C 1
ATOM 2420 O O . CYS A 1 321 ? 19.241 -9.506 -6.099 1.00 91.44 321 CYS A O 1
ATOM 2422 N N . PRO A 1 322 ? 17.046 -9.160 -5.774 1.00 88.75 322 PRO A N 1
ATOM 2423 C CA . PRO A 1 322 ? 16.671 -10.524 -6.126 1.00 88.75 322 PRO A CA 1
ATOM 2424 C C . PRO A 1 322 ? 17.117 -10.870 -7.548 1.00 88.75 322 PRO A C 1
ATOM 2426 O O . PRO A 1 322 ? 16.928 -10.087 -8.474 1.00 88.75 322 PRO A O 1
ATOM 2429 N N . GLY A 1 323 ? 17.694 -12.057 -7.728 1.00 71.25 323 GLY A N 1
ATOM 2430 C CA . GLY A 1 323 ? 18.027 -12.583 -9.052 1.00 71.25 323 GLY A CA 1
ATOM 2431 C C . GLY A 1 323 ? 19.220 -11.931 -9.757 1.00 71.25 323 GLY A C 1
ATOM 2432 O O . GLY A 1 323 ? 19.598 -12.441 -10.810 1.00 71.25 323 GLY A O 1
ATOM 2433 N N . SER A 1 324 ? 19.853 -10.884 -9.214 1.00 60.69 324 SER A N 1
ATOM 2434 C CA . SER A 1 324 ? 21.049 -10.307 -9.832 1.00 60.69 324 SER A CA 1
ATOM 2435 C C . SER A 1 324 ? 22.299 -11.142 -9.533 1.00 60.69 324 SER A C 1
ATOM 2437 O O . SER A 1 324 ? 22.561 -11.551 -8.398 1.00 60.69 324 SER A O 1
ATOM 2439 N N . ALA A 1 325 ? 23.113 -11.392 -10.562 1.00 50.59 325 ALA A N 1
ATOM 2440 C CA . ALA A 1 325 ? 24.507 -11.762 -10.336 1.00 50.59 325 ALA A CA 1
ATOM 2441 C C . ALA A 1 325 ? 25.220 -10.577 -9.649 1.00 50.59 325 ALA A C 1
ATOM 2443 O O . ALA A 1 325 ? 24.857 -9.428 -9.912 1.00 50.59 325 ALA A O 1
ATOM 2444 N N . PRO A 1 326 ? 26.229 -10.797 -8.786 1.00 39.06 326 PRO A N 1
ATOM 2445 C CA . PRO A 1 326 ? 26.988 -9.702 -8.192 1.00 39.06 326 PRO A CA 1
ATOM 2446 C C . PRO A 1 326 ? 27.738 -8.936 -9.292 1.00 39.06 326 PRO A C 1
ATOM 2448 O O . PRO A 1 326 ? 28.826 -9.325 -9.716 1.00 39.06 326 PRO A O 1
ATOM 2451 N N . LEU A 1 327 ? 27.136 -7.856 -9.787 1.00 40.91 327 LEU A N 1
ATOM 2452 C CA . LEU A 1 327 ? 27.740 -6.967 -10.767 1.00 40.91 327 LEU A CA 1
ATOM 2453 C C . LEU A 1 327 ? 28.546 -5.890 -10.044 1.00 40.91 327 LEU A C 1
ATOM 2455 O O . LEU A 1 327 ? 28.070 -5.216 -9.130 1.00 40.91 327 LEU A O 1
ATOM 2459 N N . ALA A 1 328 ? 29.787 -5.700 -10.486 1.00 33.66 328 ALA A N 1
ATOM 2460 C CA . ALA A 1 328 ? 30.525 -4.487 -10.184 1.00 33.66 328 ALA A CA 1
ATOM 2461 C C . ALA A 1 328 ? 29.825 -3.330 -10.909 1.00 33.66 328 ALA A C 1
ATOM 2463 O O . ALA A 1 328 ? 29.916 -3.238 -12.134 1.00 33.66 328 ALA A O 1
ATOM 2464 N N . PHE A 1 329 ? 29.125 -2.470 -10.161 1.00 36.78 329 PHE A N 1
ATOM 2465 C CA . PHE A 1 329 ? 28.543 -1.227 -10.669 1.00 36.78 329 PHE A CA 1
ATOM 2466 C C . PHE A 1 329 ? 29.597 -0.463 -11.482 1.00 36.78 329 PHE A C 1
ATOM 2468 O O . PHE A 1 329 ? 30.517 0.150 -10.933 1.00 36.78 329 PHE A O 1
ATOM 2475 N N . LYS A 1 330 ? 29.472 -0.477 -12.810 1.00 35.97 330 LYS A N 1
ATOM 2476 C CA . LYS A 1 330 ? 30.096 0.549 -13.639 1.00 35.97 330 LYS A CA 1
ATOM 2477 C C . LYS A 1 330 ? 29.135 1.720 -13.597 1.00 35.97 330 LYS A C 1
ATOM 2479 O O . LYS A 1 330 ? 28.072 1.653 -14.198 1.00 35.97 330 LYS A O 1
ATOM 2484 N N . LYS A 1 331 ? 29.504 2.762 -12.848 1.00 40.19 331 LYS A N 1
ATOM 2485 C CA . LYS A 1 331 ? 28.808 4.053 -12.863 1.00 40.19 331 LYS A CA 1
ATOM 2486 C C . LYS A 1 331 ? 28.504 4.396 -14.324 1.00 40.19 331 LYS A C 1
ATOM 2488 O O . LYS A 1 331 ? 29.432 4.348 -15.141 1.00 40.19 331 LYS A O 1
ATOM 2493 N N . SER A 1 332 ? 27.237 4.667 -14.648 1.00 43.25 332 SER A N 1
ATOM 2494 C CA . SER A 1 332 ? 26.868 5.136 -15.982 1.00 43.25 332 SER A CA 1
ATOM 2495 C C . SER A 1 332 ? 27.815 6.284 -16.327 1.00 43.25 332 SER A C 1
ATOM 2497 O O . SER A 1 332 ? 28.047 7.190 -15.519 1.00 43.25 332 SER A O 1
ATOM 2499 N N . ARG A 1 333 ? 28.500 6.191 -17.472 1.00 43.06 333 ARG A N 1
ATOM 2500 C CA . ARG A 1 333 ? 29.301 7.328 -17.918 1.00 43.06 333 ARG A CA 1
ATOM 2501 C C . ARG A 1 333 ? 28.301 8.429 -18.218 1.00 43.06 333 ARG A C 1
ATOM 2503 O O . ARG A 1 333 ? 27.520 8.295 -19.154 1.00 43.06 333 ARG A O 1
ATOM 2510 N N . GLU A 1 334 ? 28.323 9.500 -17.433 1.00 47.97 334 GLU A N 1
ATOM 2511 C CA . GLU A 1 334 ? 27.692 10.744 -17.853 1.00 47.97 334 GLU A CA 1
ATOM 2512 C C . GLU A 1 334 ? 28.292 11.100 -19.215 1.00 47.97 334 GLU A C 1
ATOM 2514 O O . GLU A 1 334 ? 29.501 11.319 -19.342 1.00 47.97 334 GLU A O 1
ATOM 2519 N N . LYS A 1 335 ? 27.463 11.040 -20.264 1.00 51.97 335 LYS A N 1
ATOM 2520 C CA . LYS A 1 335 ? 27.902 11.382 -21.615 1.00 51.97 335 LYS A CA 1
ATOM 2521 C C . LYS A 1 335 ? 28.369 12.847 -21.584 1.00 51.97 335 LYS A C 1
ATOM 2523 O O . LYS A 1 335 ? 27.651 13.669 -21.006 1.00 51.97 335 LYS A O 1
ATOM 2528 N N . PRO A 1 336 ? 29.537 13.189 -22.168 1.00 51.94 336 PRO A N 1
ATOM 2529 C CA . PRO A 1 336 ? 30.089 14.539 -22.106 1.00 51.94 336 PRO A CA 1
ATOM 2530 C C . PRO A 1 336 ? 29.079 15.602 -22.572 1.00 51.94 336 PRO A C 1
ATOM 2532 O O . PRO A 1 336 ? 28.128 15.274 -23.299 1.00 51.94 336 PRO A O 1
ATOM 2535 N N . PRO A 1 337 ? 29.253 16.871 -22.159 1.00 54.34 337 PRO A N 1
ATOM 2536 C CA . PRO A 1 337 ? 28.411 17.980 -22.601 1.00 54.34 337 PRO A CA 1
ATOM 2537 C C . PRO A 1 337 ? 28.249 17.975 -24.123 1.00 54.34 337 PRO A C 1
ATOM 2539 O O . PRO A 1 337 ? 29.175 17.600 -24.836 1.00 54.34 337 PRO A O 1
ATOM 2542 N N . ALA A 1 338 ? 27.089 18.403 -24.631 1.00 53.69 338 ALA A N 1
ATOM 2543 C CA . ALA A 1 338 ? 26.786 18.384 -26.069 1.00 53.69 338 ALA A CA 1
ATOM 2544 C C . ALA A 1 338 ? 27.873 19.051 -26.941 1.00 53.69 338 ALA A C 1
ATOM 2546 O O . ALA A 1 338 ? 28.089 18.628 -28.070 1.00 53.69 338 ALA A O 1
ATOM 2547 N N . ALA A 1 339 ? 28.598 20.031 -26.389 1.00 55.53 339 ALA A N 1
ATOM 2548 C CA . ALA A 1 339 ? 29.704 20.731 -27.043 1.00 55.53 339 ALA A CA 1
ATOM 2549 C C . ALA A 1 339 ? 30.956 19.866 -27.313 1.00 55.53 339 ALA A C 1
ATOM 2551 O O . ALA A 1 339 ? 31.737 20.213 -28.192 1.00 55.53 339 ALA A O 1
ATOM 2552 N N . ASP A 1 340 ? 31.128 18.749 -26.598 1.00 55.25 340 ASP A N 1
ATOM 2553 C CA . ASP A 1 340 ? 32.299 17.860 -26.688 1.00 55.25 340 ASP A CA 1
ATOM 2554 C C . ASP A 1 340 ? 31.959 16.489 -27.311 1.00 55.25 340 ASP A C 1
ATOM 2556 O O . ASP A 1 340 ? 32.769 15.557 -27.284 1.00 55.25 340 ASP A O 1
ATOM 2560 N N . ARG A 1 341 ? 30.742 16.318 -27.850 1.00 63.28 341 ARG A N 1
ATOM 2561 C CA . ARG A 1 341 ? 30.298 15.051 -28.451 1.00 63.28 341 ARG A CA 1
ATOM 2562 C C . ARG A 1 341 ? 30.746 14.950 -29.906 1.00 63.28 341 ARG A C 1
ATOM 2564 O O . ARG A 1 341 ? 30.561 15.872 -30.692 1.00 63.28 341 ARG A O 1
ATOM 2571 N N . ASN A 1 342 ? 31.264 13.783 -30.288 1.00 61.84 342 ASN A N 1
ATOM 2572 C CA . ASN A 1 342 ? 31.301 13.396 -31.694 1.00 61.84 342 ASN A CA 1
ATOM 2573 C C . ASN A 1 342 ? 29.860 13.060 -32.111 1.00 61.84 342 ASN A C 1
ATOM 2575 O O . ASN A 1 342 ? 29.318 12.055 -31.664 1.00 61.84 342 ASN A O 1
ATOM 2579 N N . ILE A 1 343 ? 29.240 13.938 -32.901 1.00 66.94 343 ILE A N 1
ATOM 2580 C CA . ILE A 1 343 ? 27.809 13.895 -33.262 1.00 66.94 343 ILE A CA 1
ATOM 2581 C C . ILE A 1 343 ? 27.550 12.940 -34.449 1.00 66.94 343 ILE A C 1
ATOM 2583 O O . ILE A 1 343 ? 26.461 12.901 -35.018 1.00 66.94 343 ILE A O 1
ATOM 2587 N N . ALA A 1 344 ? 28.563 12.175 -34.864 1.00 69.69 344 ALA A N 1
ATOM 2588 C CA . ALA A 1 344 ? 28.432 11.154 -35.892 1.00 69.69 344 ALA A CA 1
ATOM 2589 C C . ALA A 1 344 ? 27.927 9.832 -35.286 1.00 69.69 344 ALA A C 1
ATOM 2591 O O . ALA A 1 344 ? 28.560 9.269 -34.395 1.00 69.69 344 ALA A O 1
ATOM 2592 N N . ASN A 1 345 ? 26.843 9.307 -35.852 1.00 75.00 345 ASN A N 1
ATOM 2593 C CA . ASN A 1 345 ? 26.176 8.043 -35.542 1.00 75.00 345 ASN A CA 1
ATOM 2594 C C . ASN A 1 345 ? 25.632 7.958 -34.110 1.00 75.00 345 ASN A C 1
ATOM 2596 O O . ASN A 1 345 ? 25.732 6.910 -33.470 1.00 75.00 345 ASN A O 1
ATOM 2600 N N . GLU A 1 346 ? 25.043 9.046 -33.614 1.00 83.44 346 GLU A N 1
ATOM 2601 C CA . GLU A 1 346 ? 24.286 9.004 -32.362 1.00 83.44 346 GLU A CA 1
ATOM 2602 C C . GLU A 1 346 ? 23.124 8.022 -32.507 1.00 83.44 346 GLU A C 1
ATOM 2604 O O . GLU A 1 346 ? 22.432 8.023 -33.529 1.00 83.44 346 GLU A O 1
ATOM 2609 N N . THR A 1 347 ? 22.962 7.143 -31.518 1.00 86.31 347 THR A N 1
ATOM 2610 C CA . THR A 1 347 ? 21.952 6.090 -31.549 1.00 86.31 347 THR A CA 1
ATOM 2611 C C . THR A 1 347 ? 21.074 6.179 -30.311 1.00 86.31 347 THR A C 1
ATOM 2613 O O . THR A 1 347 ? 21.529 5.996 -29.187 1.00 86.31 347 THR A O 1
ATOM 2616 N N . GLU A 1 348 ? 19.785 6.430 -30.511 1.00 89.12 348 GLU A N 1
ATOM 2617 C CA . GLU A 1 348 ? 18.779 6.318 -29.464 1.00 89.12 348 GLU A CA 1
ATOM 2618 C C . GLU A 1 348 ? 18.102 4.951 -29.526 1.00 89.12 348 GLU A C 1
ATOM 2620 O O . GLU A 1 348 ? 17.684 4.501 -30.595 1.00 89.12 348 GLU A O 1
ATOM 2625 N N . ILE A 1 349 ? 17.961 4.299 -28.374 1.00 93.00 349 ILE A N 1
ATOM 2626 C CA . ILE A 1 349 ? 17.266 3.017 -28.256 1.00 93.00 349 ILE A CA 1
ATOM 2627 C C . ILE A 1 349 ? 16.121 3.178 -27.266 1.00 93.00 349 ILE A C 1
ATOM 2629 O O . ILE A 1 349 ? 16.313 3.655 -26.151 1.00 93.00 349 ILE A O 1
ATOM 2633 N N . ILE A 1 350 ? 14.919 2.761 -27.648 1.00 95.31 350 ILE A N 1
ATOM 2634 C CA . ILE A 1 350 ? 13.762 2.754 -26.754 1.00 95.31 350 ILE A CA 1
ATOM 2635 C C . ILE A 1 350 ? 13.186 1.345 -26.728 1.00 95.31 350 ILE A C 1
ATOM 2637 O O . ILE A 1 350 ? 12.725 0.839 -27.753 1.00 95.31 350 ILE A O 1
ATOM 2641 N N . TYR A 1 351 ? 13.220 0.724 -25.551 1.00 95.56 351 TYR A N 1
ATOM 2642 C CA . TYR A 1 351 ? 12.551 -0.541 -25.277 1.00 95.56 351 TYR A CA 1
ATOM 2643 C C . TYR A 1 351 ? 11.146 -0.262 -24.741 1.00 95.56 351 TYR A C 1
ATOM 2645 O O . TYR A 1 351 ? 10.996 0.288 -23.652 1.00 95.56 351 TYR A O 1
ATOM 2653 N N . PHE A 1 352 ? 10.120 -0.653 -25.492 1.00 95.00 352 PHE A N 1
ATOM 2654 C CA . PHE A 1 352 ? 8.732 -0.668 -25.040 1.00 95.00 352 PHE A CA 1
ATOM 2655 C C . PHE A 1 352 ? 8.384 -2.071 -24.554 1.00 95.00 352 PHE A C 1
ATOM 2657 O O . PHE A 1 352 ? 8.469 -3.044 -25.305 1.00 95.00 352 PHE A O 1
ATOM 2664 N N . ILE A 1 353 ? 8.001 -2.163 -23.289 1.00 94.38 353 ILE A N 1
ATOM 2665 C CA . ILE A 1 353 ? 7.803 -3.401 -22.548 1.00 94.38 353 ILE A CA 1
ATOM 2666 C C . ILE A 1 353 ? 6.311 -3.503 -22.209 1.00 94.38 353 ILE A C 1
ATOM 2668 O O . ILE A 1 353 ? 5.766 -2.589 -21.582 1.00 94.38 353 ILE A O 1
ATOM 2672 N N . PRO A 1 354 ? 5.607 -4.570 -22.616 1.00 91.56 354 PRO A N 1
ATOM 2673 C CA . PRO A 1 354 ? 4.214 -4.740 -22.231 1.00 91.56 354 PRO A CA 1
ATOM 2674 C C . PRO A 1 354 ? 4.120 -4.945 -20.715 1.00 91.56 354 PRO A C 1
ATOM 2676 O O . PRO A 1 354 ? 4.785 -5.812 -20.145 1.00 91.56 354 PRO A O 1
ATOM 2679 N N . ALA A 1 355 ? 3.276 -4.166 -20.044 1.00 87.81 355 ALA A N 1
ATOM 2680 C CA . ALA A 1 355 ? 2.922 -4.443 -18.660 1.00 87.81 355 ALA A CA 1
ATOM 2681 C C . ALA A 1 355 ? 2.290 -5.839 -18.580 1.00 87.81 355 ALA A C 1
ATOM 2683 O O . ALA A 1 355 ? 1.532 -6.243 -19.465 1.00 87.81 355 ALA A O 1
ATOM 2684 N N . ALA A 1 356 ? 2.620 -6.605 -17.544 1.00 72.31 356 ALA A N 1
ATOM 2685 C CA . ALA A 1 356 ? 1.995 -7.909 -17.388 1.00 72.31 356 ALA A CA 1
ATOM 2686 C C . ALA A 1 356 ? 0.511 -7.735 -17.002 1.00 72.31 356 ALA A C 1
ATOM 2688 O O . ALA A 1 356 ? 0.202 -7.023 -16.051 1.00 72.31 356 ALA A O 1
ATOM 2689 N N . GLU A 1 357 ? -0.352 -8.453 -17.736 1.00 70.19 357 GLU A N 1
ATOM 2690 C CA . GLU A 1 357 ? -1.793 -8.696 -17.514 1.00 70.19 357 GLU A CA 1
ATOM 2691 C C . GLU A 1 357 ? -2.825 -7.799 -18.221 1.00 70.19 357 GLU A C 1
ATOM 2693 O O . GLU A 1 357 ? -2.573 -6.626 -18.490 1.00 70.19 357 GLU A O 1
ATOM 2698 N N . PRO A 1 358 ? -4.007 -8.367 -18.567 1.00 52.78 358 PRO A N 1
ATOM 2699 C CA . PRO A 1 358 ? -5.115 -7.612 -19.141 1.00 52.78 358 PRO A CA 1
ATOM 2700 C C . PRO A 1 358 ? -5.755 -6.665 -18.116 1.00 52.78 358 PRO A C 1
ATOM 2702 O O . PRO A 1 358 ? -5.739 -6.918 -16.916 1.00 52.78 358 PRO A O 1
ATOM 2705 N N . GLN A 1 359 ? -6.419 -5.627 -18.627 1.00 53.22 359 GLN A N 1
ATOM 2706 C CA . GLN A 1 359 ? -7.029 -4.488 -17.915 1.00 53.22 359 GLN A CA 1
ATOM 2707 C C . GLN A 1 359 ? -7.878 -4.802 -16.662 1.00 53.22 359 GLN A C 1
ATOM 2709 O O . GLN A 1 359 ? -8.170 -3.898 -15.888 1.00 53.22 359 GLN A O 1
ATOM 2714 N N . ALA A 1 360 ? -8.289 -6.053 -16.436 1.00 55.53 360 ALA A N 1
ATOM 2715 C CA . ALA A 1 360 ? -9.200 -6.423 -15.356 1.00 55.53 360 ALA A CA 1
ATOM 2716 C C . ALA A 1 360 ? -8.559 -6.489 -13.955 1.00 55.53 360 ALA A C 1
ATOM 2718 O O . ALA A 1 360 ? -9.292 -6.324 -12.983 1.00 55.53 360 ALA A O 1
ATOM 2719 N N . SER A 1 361 ? -7.249 -6.752 -13.821 1.00 60.84 361 SER A N 1
ATOM 2720 C CA . SER A 1 361 ? -6.613 -6.937 -12.501 1.00 60.84 361 SER A CA 1
ATOM 2721 C C . SER A 1 361 ? -6.011 -5.664 -11.901 1.00 60.84 361 SER A C 1
ATOM 2723 O O . SER A 1 361 ? -5.799 -5.638 -10.692 1.00 60.84 361 SER A O 1
ATOM 2725 N N . ALA A 1 362 ? -5.761 -4.612 -12.695 1.00 73.06 362 ALA A N 1
ATOM 2726 C CA . ALA A 1 362 ? -5.102 -3.346 -12.307 1.00 73.06 362 ALA A CA 1
ATOM 2727 C C . ALA A 1 362 ? -3.701 -3.475 -11.657 1.00 73.06 362 ALA A C 1
ATOM 2729 O O . ALA A 1 362 ? -2.981 -2.487 -11.552 1.00 73.06 362 ALA A O 1
ATOM 2730 N N . GLN A 1 363 ? -3.311 -4.675 -11.236 1.00 82.69 363 GLN A N 1
ATOM 2731 C CA . GLN A 1 363 ? -2.088 -5.049 -10.541 1.00 82.69 363 GLN A CA 1
ATOM 2732 C C . GLN A 1 363 ? -1.473 -6.283 -11.188 1.00 82.69 363 GLN A C 1
ATOM 2734 O O . GLN A 1 363 ? -2.142 -7.039 -11.892 1.00 82.69 363 GLN A O 1
ATOM 2739 N N . LEU A 1 364 ? -0.200 -6.523 -10.890 1.00 88.94 364 LEU A N 1
ATOM 2740 C CA . LEU A 1 364 ? 0.449 -7.775 -11.255 1.00 88.94 364 LEU A CA 1
ATOM 2741 C C . LEU A 1 364 ? -0.116 -8.946 -10.438 1.00 88.94 364 LEU A C 1
ATOM 2743 O O . LEU A 1 364 ? -0.366 -8.815 -9.243 1.00 88.94 364 LEU A O 1
ATOM 2747 N N . SER A 1 365 ? -0.223 -10.136 -11.030 1.00 90.81 365 SER A N 1
ATOM 2748 C CA . SER A 1 365 ? -0.219 -11.374 -10.245 1.00 90.81 365 SER A CA 1
ATOM 2749 C C . SER A 1 365 ? 1.191 -11.712 -9.758 1.00 90.81 365 SER A C 1
ATOM 2751 O O . SER A 1 365 ? 2.191 -11.094 -10.135 1.00 90.81 365 SER A O 1
ATOM 2753 N N . CYS A 1 366 ? 1.294 -12.801 -8.996 1.00 91.19 366 CYS A N 1
ATOM 2754 C CA . CYS A 1 366 ? 2.566 -13.445 -8.689 1.00 91.19 366 CYS A CA 1
ATOM 2755 C C . CYS A 1 366 ? 3.428 -13.723 -9.936 1.00 91.19 366 CYS A C 1
ATOM 2757 O O . CYS A 1 366 ? 4.650 -13.592 -9.874 1.00 91.19 366 CYS A O 1
ATOM 2759 N N . GLN A 1 367 ? 2.814 -14.088 -11.070 1.00 90.81 367 GLN A N 1
ATOM 2760 C CA . GLN A 1 367 ? 3.543 -14.315 -12.319 1.00 90.81 367 GLN A CA 1
ATOM 2761 C C . GLN A 1 367 ? 4.110 -13.011 -12.876 1.00 90.81 367 GLN A C 1
ATOM 2763 O O . GLN A 1 367 ? 5.283 -12.963 -13.255 1.00 90.81 367 GLN A O 1
ATOM 2768 N N . GLY A 1 368 ? 3.304 -11.946 -12.871 1.00 91.19 368 GLY A N 1
ATOM 2769 C CA . GLY A 1 368 ? 3.742 -10.609 -13.256 1.00 91.19 368 GLY A CA 1
ATOM 2770 C C . GLY A 1 368 ? 4.902 -10.117 -12.389 1.00 91.19 368 GLY A C 1
ATOM 2771 O O . GLY A 1 368 ? 5.909 -9.661 -12.926 1.00 91.19 368 GLY A O 1
ATOM 2772 N N . LEU A 1 369 ? 4.818 -10.290 -11.066 1.00 92.88 369 LEU A N 1
ATOM 2773 C CA . LEU A 1 369 ? 5.887 -9.917 -10.134 1.00 92.88 369 LEU A CA 1
ATOM 2774 C C . LEU A 1 369 ? 7.186 -10.691 -10.399 1.00 92.88 369 LEU A C 1
ATOM 2776 O O . LEU A 1 369 ? 8.261 -10.101 -10.467 1.00 92.88 369 LEU A O 1
ATOM 2780 N N . ASN A 1 370 ? 7.104 -12.009 -10.604 1.00 92.62 370 ASN A N 1
ATOM 2781 C CA . ASN A 1 370 ? 8.275 -12.819 -10.950 1.00 92.62 370 ASN A CA 1
ATOM 2782 C C . ASN A 1 370 ? 8.898 -12.403 -12.288 1.00 92.62 370 ASN A C 1
ATOM 2784 O O . ASN A 1 370 ? 10.122 -12.415 -12.422 1.00 92.62 370 ASN A O 1
ATOM 2788 N N . ARG A 1 371 ? 8.077 -12.013 -13.271 1.00 92.38 371 ARG A N 1
ATOM 2789 C CA . ARG A 1 371 ? 8.567 -11.453 -14.536 1.00 92.38 371 ARG A CA 1
ATOM 2790 C C . ARG A 1 371 ? 9.291 -10.129 -14.304 1.00 92.38 371 ARG A C 1
ATOM 2792 O O . ARG A 1 371 ? 10.408 -9.981 -14.783 1.00 92.38 371 ARG A O 1
ATOM 2799 N N . ALA A 1 372 ? 8.700 -9.211 -13.539 1.00 93.69 372 ALA A N 1
ATOM 2800 C CA . ALA A 1 372 ? 9.305 -7.919 -13.212 1.00 93.69 372 ALA A CA 1
ATOM 2801 C C . ALA A 1 372 ? 10.672 -8.080 -12.520 1.00 93.69 372 ALA A C 1
ATOM 2803 O O . ALA A 1 372 ? 11.636 -7.400 -12.866 1.00 93.69 372 ALA A O 1
ATOM 2804 N N . LEU A 1 373 ? 10.803 -9.051 -11.609 1.00 94.06 373 LEU A N 1
ATOM 2805 C CA . LEU A 1 373 ? 12.095 -9.414 -11.015 1.00 94.06 373 LEU A CA 1
ATOM 2806 C C . LEU A 1 373 ? 13.073 -10.006 -12.047 1.00 94.06 373 LEU A C 1
ATOM 2808 O O . LEU A 1 373 ? 14.261 -9.701 -12.014 1.00 94.06 373 LEU A O 1
ATOM 2812 N N . GLY A 1 374 ? 12.597 -10.819 -12.994 1.00 92.06 374 GLY A N 1
ATOM 2813 C CA . GLY A 1 374 ? 13.414 -11.349 -14.094 1.00 92.06 374 GLY A CA 1
ATOM 2814 C C . GLY A 1 374 ? 13.926 -10.275 -15.064 1.00 92.06 374 GLY A C 1
ATOM 2815 O O . GLY A 1 374 ? 15.028 -10.400 -15.613 1.00 92.06 374 GLY A O 1
ATOM 2816 N N . LEU A 1 375 ? 13.176 -9.181 -15.232 1.00 93.06 375 LEU A N 1
ATOM 2817 C CA . LEU A 1 375 ? 13.583 -8.047 -16.062 1.00 93.06 375 LEU A CA 1
ATOM 2818 C C . LEU A 1 375 ? 14.837 -7.339 -15.534 1.00 93.06 375 LEU A C 1
ATOM 2820 O O . LEU A 1 375 ? 15.540 -6.737 -16.338 1.00 93.06 375 LEU A O 1
ATOM 2824 N N . ILE A 1 376 ? 15.191 -7.487 -14.248 1.00 92.88 376 ILE A N 1
ATOM 2825 C CA . ILE A 1 376 ? 16.458 -6.977 -13.689 1.00 92.88 376 ILE A CA 1
ATOM 2826 C C . ILE A 1 376 ? 17.654 -7.431 -14.536 1.00 92.88 376 ILE A C 1
ATOM 2828 O O . ILE A 1 376 ? 18.510 -6.619 -14.871 1.00 92.88 376 ILE A O 1
ATOM 2832 N N . ASN A 1 377 ? 17.694 -8.712 -14.915 1.00 89.81 377 ASN A N 1
ATOM 2833 C CA . ASN A 1 377 ? 18.786 -9.264 -15.721 1.00 89.81 377 ASN A CA 1
ATOM 2834 C C . ASN A 1 377 ? 18.591 -9.016 -17.220 1.00 89.81 377 ASN A C 1
ATOM 2836 O O . ASN A 1 377 ? 19.564 -8.834 -17.943 1.00 89.81 377 ASN A O 1
ATOM 2840 N N . THR A 1 378 ? 17.341 -9.017 -17.688 1.00 90.38 378 THR A N 1
ATOM 2841 C CA . THR A 1 378 ? 17.011 -8.807 -19.111 1.00 90.38 378 THR A CA 1
ATOM 2842 C C . THR A 1 378 ? 17.386 -7.398 -19.564 1.00 90.38 378 THR A C 1
ATOM 2844 O O . THR A 1 378 ? 17.847 -7.201 -20.684 1.00 90.38 378 THR A O 1
ATOM 2847 N N . LEU A 1 379 ? 17.207 -6.426 -18.671 1.00 91.88 379 LEU A N 1
ATOM 2848 C CA . LEU A 1 379 ? 17.457 -5.011 -18.905 1.00 91.88 379 LEU A CA 1
ATOM 2849 C C . LEU A 1 379 ? 18.829 -4.548 -18.399 1.00 91.88 379 LEU A C 1
ATOM 2851 O O . LEU A 1 379 ? 19.119 -3.351 -18.415 1.00 91.88 379 LEU A O 1
ATOM 2855 N N . ASP A 1 380 ? 19.670 -5.474 -17.934 1.00 88.81 380 ASP A N 1
ATOM 2856 C CA . ASP A 1 380 ? 21.030 -5.160 -17.515 1.00 88.81 380 ASP A CA 1
ATOM 2857 C C . ASP A 1 380 ? 21.913 -4.780 -18.713 1.00 88.81 380 ASP A C 1
ATOM 2859 O O . ASP A 1 380 ? 21.773 -5.303 -19.823 1.00 88.81 380 ASP A O 1
ATOM 2863 N N . ALA A 1 381 ? 22.890 -3.905 -18.473 1.00 84.50 381 ALA A N 1
ATOM 2864 C CA . ALA A 1 381 ? 23.792 -3.429 -19.515 1.00 84.50 381 ALA A CA 1
ATOM 2865 C C . ALA A 1 381 ? 24.615 -4.552 -20.167 1.00 84.50 381 ALA A C 1
ATOM 2867 O O . ALA A 1 381 ? 24.955 -4.457 -21.345 1.00 84.50 381 ALA A O 1
ATOM 2868 N N . ALA A 1 382 ? 24.936 -5.627 -19.438 1.00 82.94 382 ALA A N 1
ATOM 2869 C CA . ALA A 1 382 ? 25.625 -6.777 -20.016 1.00 82.94 382 ALA A CA 1
ATOM 2870 C C . ALA A 1 382 ? 24.735 -7.560 -20.994 1.00 82.94 382 ALA A C 1
ATOM 2872 O O . ALA A 1 382 ? 25.254 -8.127 -21.955 1.00 82.94 382 ALA A O 1
ATOM 2873 N N . ALA A 1 383 ? 23.419 -7.582 -20.765 1.00 84.38 383 ALA A N 1
ATOM 2874 C CA . ALA A 1 383 ? 22.455 -8.246 -21.636 1.00 84.38 383 ALA A CA 1
ATOM 2875 C C . ALA A 1 383 ? 22.112 -7.390 -22.863 1.00 84.38 383 ALA A C 1
ATOM 2877 O O . ALA A 1 383 ? 22.092 -7.896 -23.984 1.00 84.38 383 ALA A O 1
ATOM 2878 N N . LEU A 1 384 ? 21.889 -6.088 -22.662 1.00 84.50 384 LEU A N 1
ATOM 2879 C CA . LEU A 1 384 ? 21.496 -5.166 -23.731 1.00 84.50 384 LEU A CA 1
ATOM 2880 C C . LEU A 1 384 ? 22.678 -4.640 -24.559 1.00 84.50 384 LEU A C 1
ATOM 2882 O O . LEU A 1 384 ? 22.484 -4.175 -25.682 1.00 84.50 384 LEU A O 1
ATOM 2886 N N . GLY A 1 385 ? 23.895 -4.688 -24.011 1.00 81.81 385 GLY A N 1
ATOM 2887 C CA . GLY A 1 385 ? 25.085 -4.059 -24.587 1.00 81.81 385 GLY A CA 1
ATOM 2888 C C . GLY A 1 385 ? 25.186 -2.549 -24.331 1.00 81.81 385 GLY A C 1
ATOM 2889 O O . GLY A 1 385 ? 26.187 -1.947 -24.719 1.00 81.81 385 GLY A O 1
ATOM 2890 N N . ASP A 1 386 ? 24.193 -1.952 -23.666 1.00 79.50 386 ASP A N 1
ATOM 2891 C CA . ASP A 1 386 ? 24.149 -0.538 -23.286 1.00 79.50 386 ASP A CA 1
ATOM 2892 C C . ASP A 1 386 ? 23.371 -0.339 -21.971 1.00 79.50 386 ASP A C 1
ATOM 2894 O O . ASP A 1 386 ? 22.522 -1.155 -21.613 1.00 79.50 386 ASP A O 1
ATOM 2898 N N . SER A 1 387 ? 23.669 0.729 -21.231 1.00 84.38 387 SER A N 1
ATOM 2899 C CA . SER A 1 387 ? 23.015 1.047 -19.955 1.00 84.38 387 SER A CA 1
ATOM 2900 C C . SER A 1 387 ? 21.717 1.823 -20.166 1.00 84.38 387 SER A C 1
ATOM 2902 O O . SER A 1 387 ? 21.684 2.795 -20.920 1.00 84.38 387 SER A O 1
ATOM 2904 N N . ILE A 1 388 ? 20.663 1.461 -19.432 1.00 89.12 388 ILE A N 1
ATOM 2905 C CA . ILE A 1 388 ? 19.421 2.237 -19.437 1.00 89.12 388 ILE A CA 1
ATOM 2906 C C . ILE A 1 388 ? 19.658 3.569 -18.731 1.00 89.12 388 ILE A C 1
ATOM 2908 O O . ILE A 1 388 ? 20.200 3.638 -17.632 1.00 89.12 388 ILE A O 1
ATOM 2912 N N . TYR A 1 389 ? 19.240 4.648 -19.379 1.00 85.94 389 TYR A N 1
ATOM 2913 C CA . TYR A 1 389 ? 19.346 5.995 -18.850 1.00 85.94 389 TYR A CA 1
ATOM 2914 C C . TYR A 1 389 ? 18.169 6.369 -17.942 1.00 85.94 389 TYR A C 1
ATOM 2916 O O . TYR A 1 389 ? 18.365 7.016 -16.910 1.00 85.94 389 TYR A O 1
ATOM 2924 N N . ALA A 1 390 ? 16.950 6.002 -18.338 1.00 87.69 390 ALA A N 1
ATOM 2925 C CA . ALA A 1 390 ? 15.730 6.331 -17.614 1.00 87.69 390 ALA A CA 1
ATOM 2926 C C . ALA A 1 390 ? 14.636 5.291 -17.868 1.00 87.69 390 ALA A C 1
ATOM 2928 O O . ALA A 1 390 ? 14.546 4.714 -18.958 1.00 87.69 390 ALA A O 1
ATOM 2929 N N . PHE A 1 391 ? 13.797 5.106 -16.852 1.00 93.31 391 PHE A N 1
ATOM 2930 C CA . PHE A 1 391 ? 12.645 4.218 -16.875 1.00 93.31 391 PHE A CA 1
ATOM 2931 C C . PHE A 1 391 ? 11.359 5.040 -16.843 1.00 93.31 391 PHE A C 1
ATOM 2933 O O . PHE A 1 391 ? 11.275 6.032 -16.116 1.00 93.31 391 PHE A O 1
ATOM 2940 N N . PHE A 1 392 ? 10.348 4.614 -17.595 1.00 93.69 392 PHE A N 1
ATOM 2941 C CA . PHE A 1 392 ? 9.053 5.283 -17.666 1.00 93.69 392 PHE A CA 1
ATOM 2942 C C . PHE A 1 392 ? 7.902 4.296 -17.522 1.00 93.69 392 PHE A C 1
ATOM 2944 O O . PHE A 1 392 ? 7.948 3.192 -18.067 1.00 93.69 392 PHE A O 1
ATOM 2951 N N . ALA A 1 393 ? 6.849 4.730 -16.839 1.00 93.62 393 ALA A N 1
ATOM 2952 C CA . ALA A 1 393 ? 5.597 4.000 -16.709 1.00 93.62 393 ALA A CA 1
ATOM 2953 C C . ALA A 1 393 ? 4.405 4.971 -16.577 1.00 93.62 393 ALA A C 1
ATOM 2955 O O . ALA A 1 393 ? 4.607 6.159 -16.311 1.00 93.62 393 ALA A O 1
ATOM 2956 N N . PRO A 1 394 ? 3.155 4.506 -16.755 1.00 90.25 394 PRO A N 1
ATOM 2957 C CA . PRO A 1 394 ? 1.979 5.318 -16.480 1.00 90.25 394 PRO A CA 1
ATOM 2958 C C . PRO A 1 394 ? 1.879 5.710 -14.999 1.00 90.25 394 PRO A C 1
ATOM 2960 O O . PRO A 1 394 ? 2.263 4.940 -14.121 1.00 90.25 394 PRO A O 1
ATOM 2963 N N . ALA A 1 395 ? 1.303 6.877 -14.714 1.00 87.19 395 ALA A N 1
ATOM 2964 C CA . ALA A 1 395 ? 0.973 7.310 -13.357 1.00 87.19 395 ALA A CA 1
ATOM 2965 C C . ALA A 1 395 ? -0.323 6.643 -12.856 1.00 87.19 395 ALA A C 1
ATOM 2967 O O . ALA A 1 395 ? -1.375 6.900 -13.448 1.00 87.19 395 ALA A O 1
ATOM 2968 N N . PRO A 1 396 ? -0.303 5.835 -11.778 1.00 83.69 396 PRO A N 1
ATOM 2969 C CA . PRO A 1 396 ? -1.460 5.041 -11.355 1.00 83.69 396 PRO A CA 1
ATOM 2970 C C . PRO A 1 396 ? -2.724 5.866 -11.096 1.00 83.69 396 PRO A C 1
ATOM 2972 O O . PRO A 1 396 ? -3.775 5.569 -11.660 1.00 83.69 396 PRO A O 1
ATOM 2975 N N . ALA A 1 397 ? -2.611 6.970 -10.352 1.00 78.31 397 ALA A N 1
ATOM 2976 C CA . ALA A 1 397 ? -3.763 7.785 -9.962 1.00 78.31 397 ALA A CA 1
ATOM 2977 C C . ALA A 1 397 ? -4.452 8.521 -11.128 1.00 78.31 397 ALA A C 1
ATOM 2979 O O . ALA A 1 397 ? -5.595 8.963 -10.969 1.00 78.31 397 ALA A O 1
ATOM 2980 N N . LEU A 1 398 ? -3.773 8.675 -12.278 1.00 81.69 398 LEU A N 1
ATOM 2981 C CA . LEU A 1 398 ? -4.348 9.224 -13.518 1.00 81.69 398 LEU A CA 1
ATOM 2982 C C . LEU A 1 398 ? -5.123 8.168 -14.321 1.00 81.69 398 LEU A C 1
ATOM 2984 O O . LEU A 1 398 ? -5.786 8.506 -15.296 1.00 81.69 398 LEU A O 1
ATOM 2988 N N . ASN A 1 399 ? -5.049 6.902 -13.907 1.00 76.69 399 ASN A N 1
ATOM 2989 C CA . ASN A 1 399 ? -5.538 5.739 -14.637 1.00 76.69 399 ASN A CA 1
ATOM 2990 C C . ASN A 1 399 ? -6.608 4.977 -13.849 1.00 76.69 399 ASN A C 1
ATOM 2992 O O . ASN A 1 399 ? -6.596 3.746 -13.785 1.00 76.69 399 ASN A O 1
ATOM 2996 N N . ARG A 1 400 ? -7.519 5.723 -13.221 1.00 78.69 400 ARG A N 1
ATOM 2997 C CA . ARG A 1 400 ? -8.579 5.162 -12.387 1.00 78.69 400 ARG A CA 1
ATOM 2998 C C . ARG A 1 400 ? -9.736 4.613 -13.194 1.00 78.69 400 ARG A C 1
ATOM 3000 O O . ARG A 1 400 ? -10.245 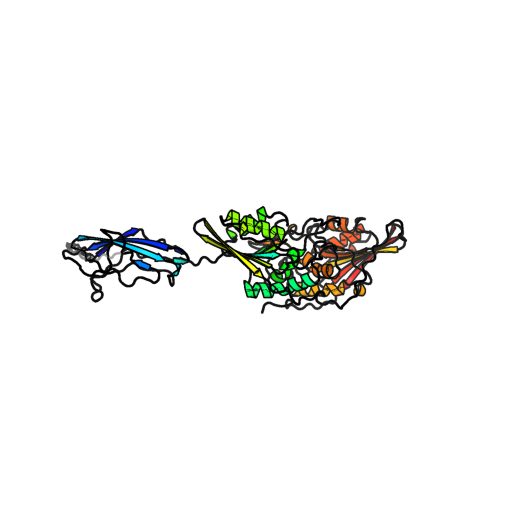5.274 -14.097 1.00 78.69 400 ARG A O 1
ATOM 3007 N N . PHE A 1 401 ? -10.218 3.445 -12.794 1.00 74.75 401 PHE A N 1
ATOM 3008 C CA . PHE A 1 401 ? -11.410 2.833 -13.366 1.00 74.75 401 PHE A CA 1
ATOM 3009 C C . PHE A 1 401 ? -12.257 2.142 -12.296 1.00 74.75 401 PHE A C 1
ATOM 3011 O O . PHE A 1 401 ? -11.789 1.827 -11.204 1.00 74.75 401 PHE A O 1
ATOM 3018 N N . VAL A 1 402 ? -13.539 1.938 -12.600 1.00 71.56 402 VAL A N 1
ATOM 3019 C CA . VAL A 1 402 ? -14.505 1.335 -11.674 1.00 71.56 402 VAL A CA 1
ATOM 3020 C C . VAL A 1 402 ? -14.776 -0.106 -12.091 1.00 71.56 402 VAL A C 1
ATOM 3022 O O . VAL A 1 402 ? -15.187 -0.354 -13.224 1.00 71.56 402 VAL A O 1
ATOM 3025 N N . MET A 1 403 ? -14.609 -1.044 -11.160 1.00 65.62 403 MET A N 1
ATOM 3026 C CA . MET A 1 403 ? -15.031 -2.438 -11.312 1.00 65.62 403 MET A CA 1
ATOM 3027 C C . MET A 1 403 ? -15.996 -2.790 -10.180 1.00 65.62 403 MET A C 1
ATOM 3029 O O . MET A 1 403 ? -15.636 -2.826 -9.004 1.00 65.62 403 MET A O 1
ATOM 3033 N N . GLY A 1 404 ? -17.263 -3.026 -10.529 1.00 74.19 404 GLY A N 1
ATOM 3034 C CA . GLY A 1 404 ? -18.321 -3.195 -9.532 1.00 74.19 404 GLY A CA 1
ATOM 3035 C C . GLY A 1 404 ? -18.535 -1.909 -8.727 1.00 74.19 404 GLY A C 1
ATOM 3036 O O . GLY A 1 404 ? -18.869 -0.877 -9.299 1.00 74.19 404 GLY A O 1
ATOM 3037 N N . SER A 1 405 ? -18.366 -1.979 -7.404 1.00 66.00 405 SER A N 1
ATOM 3038 C CA . SER A 1 405 ? -18.467 -0.827 -6.492 1.00 66.00 405 SER A CA 1
ATOM 3039 C C . SER A 1 405 ? -17.110 -0.294 -6.021 1.00 66.00 405 SER A C 1
ATOM 3041 O O . SER A 1 405 ? -17.085 0.567 -5.147 1.00 66.00 405 SER A O 1
ATOM 3043 N N . GLN A 1 406 ? -15.999 -0.829 -6.537 1.00 64.31 406 GLN A N 1
ATOM 3044 C CA . GLN A 1 406 ? -14.646 -0.452 -6.128 1.00 64.31 406 GLN A CA 1
ATOM 3045 C C . GLN A 1 406 ? -13.930 0.320 -7.241 1.00 64.31 406 GLN A C 1
ATOM 3047 O O . GLN A 1 406 ? -14.119 0.058 -8.433 1.00 64.31 406 GLN A O 1
ATOM 3052 N N . LEU A 1 407 ? -13.132 1.299 -6.824 1.00 71.44 407 LEU A N 1
ATOM 3053 C CA . LEU A 1 407 ? -12.261 2.097 -7.677 1.00 71.44 407 LEU A CA 1
ATOM 3054 C C . LEU A 1 407 ? -10.868 1.460 -7.672 1.00 71.44 407 LEU A C 1
ATOM 3056 O O . LEU A 1 407 ? -10.368 1.099 -6.609 1.00 71.44 407 LEU A O 1
ATOM 3060 N N . TYR A 1 408 ? -10.265 1.312 -8.846 1.00 74.50 408 TYR A N 1
ATOM 3061 C CA . TYR A 1 408 ? -8.957 0.690 -9.028 1.00 74.50 408 TYR A CA 1
ATOM 3062 C C . TYR A 1 408 ? -8.014 1.658 -9.733 1.00 74.50 408 TYR A C 1
ATOM 3064 O O . TYR A 1 408 ? -8.397 2.283 -10.724 1.00 74.50 408 TYR A O 1
ATOM 3072 N N . ASP A 1 409 ? -6.780 1.735 -9.241 1.00 81.62 409 ASP A N 1
ATOM 3073 C CA . ASP A 1 409 ? -5.660 2.387 -9.915 1.00 81.62 409 ASP A CA 1
ATOM 3074 C C . ASP A 1 409 ? -4.906 1.368 -10.777 1.00 81.62 409 ASP A C 1
ATOM 3076 O O . ASP A 1 409 ? -4.633 0.250 -10.335 1.00 81.62 409 ASP A O 1
ATOM 3080 N N . TYR A 1 410 ? -4.539 1.745 -12.005 1.00 81.94 410 TYR A N 1
ATOM 3081 C CA . TYR A 1 410 ? -3.719 0.895 -12.872 1.00 81.94 410 TYR A CA 1
ATOM 3082 C C . TYR A 1 410 ? -2.232 0.988 -12.492 1.00 81.94 410 TYR A C 1
ATOM 3084 O O . TYR A 1 410 ? -1.539 1.945 -12.844 1.00 81.94 410 TYR A O 1
ATOM 3092 N N . LEU A 1 411 ? -1.739 -0.035 -11.797 1.00 85.94 411 LEU A N 1
ATOM 3093 C CA . LEU A 1 411 ? -0.395 -0.127 -11.218 1.00 85.94 411 LEU A CA 1
ATOM 3094 C C . LEU A 1 411 ? 0.568 -0.977 -12.061 1.00 85.94 411 LEU A C 1
ATOM 3096 O O . LEU A 1 411 ? 1.780 -0.759 -12.023 1.00 85.94 411 LEU A O 1
ATOM 3100 N N . SER A 1 412 ? 0.048 -1.907 -12.874 1.00 86.38 412 SER A N 1
ATOM 3101 C CA . SER A 1 412 ? 0.847 -2.934 -13.568 1.00 86.38 412 SER A CA 1
ATOM 3102 C C . SER A 1 412 ? 2.016 -2.383 -14.390 1.00 86.38 412 SER A C 1
ATOM 3104 O O . SER A 1 412 ? 3.077 -3.006 -14.447 1.00 86.38 412 SER A O 1
ATOM 3106 N N . GLY A 1 413 ? 1.855 -1.219 -15.028 1.00 87.88 413 GLY A N 1
ATOM 3107 C CA . GLY A 1 413 ? 2.931 -0.590 -15.801 1.00 87.88 413 GLY A CA 1
ATOM 3108 C C . GLY A 1 413 ? 4.125 -0.185 -14.934 1.00 87.88 413 GLY A C 1
ATOM 3109 O O . GLY A 1 413 ? 5.262 -0.504 -15.271 1.00 87.88 413 GLY A O 1
ATOM 3110 N N . MET A 1 414 ? 3.865 0.459 -13.794 1.00 89.50 414 MET A N 1
ATOM 3111 C CA . MET A 1 414 ? 4.906 0.894 -12.862 1.00 89.50 414 MET A CA 1
ATOM 3112 C C . MET A 1 414 ? 5.604 -0.311 -12.223 1.00 89.50 414 MET A C 1
ATOM 3114 O O . MET A 1 414 ? 6.825 -0.447 -12.333 1.00 89.50 414 MET A O 1
ATOM 3118 N N . MET A 1 415 ? 4.814 -1.246 -11.687 1.00 90.88 415 MET A N 1
ATOM 3119 C CA . MET A 1 415 ? 5.289 -2.489 -11.070 1.00 90.88 415 MET A CA 1
ATOM 3120 C C . MET A 1 415 ? 6.180 -3.333 -12.000 1.00 90.88 415 MET A C 1
ATOM 3122 O O . MET A 1 415 ? 7.040 -4.078 -11.535 1.00 90.88 415 MET A O 1
ATOM 3126 N N . THR A 1 416 ? 5.977 -3.251 -13.323 1.00 93.00 416 THR A N 1
ATOM 3127 C CA . THR A 1 416 ? 6.737 -4.040 -14.309 1.00 93.00 416 THR A CA 1
ATOM 3128 C C . THR A 1 416 ? 8.209 -3.625 -14.376 1.00 93.00 416 THR A C 1
ATOM 3130 O O . THR A 1 416 ? 9.077 -4.487 -14.502 1.00 93.00 416 THR A O 1
ATOM 3133 N N . LEU A 1 417 ? 8.506 -2.323 -14.304 1.00 94.12 417 LEU A N 1
ATOM 3134 C CA . LEU A 1 417 ? 9.873 -1.800 -14.450 1.00 94.12 417 LEU A CA 1
ATOM 3135 C C . LEU A 1 417 ? 10.545 -1.428 -13.136 1.00 94.12 417 LEU A C 1
ATOM 3137 O O . LEU A 1 417 ? 11.770 -1.297 -13.098 1.00 94.12 417 LEU A O 1
ATOM 3141 N N . GLU A 1 418 ? 9.773 -1.261 -12.070 1.00 93.44 418 GLU A N 1
ATOM 3142 C CA . GLU A 1 418 ? 10.292 -0.789 -10.796 1.00 93.44 418 GLU A CA 1
ATOM 3143 C C . GLU A 1 418 ? 11.468 -1.622 -10.247 1.00 93.44 418 GLU A C 1
ATOM 3145 O O . GLU A 1 418 ? 12.484 -1.013 -9.891 1.00 93.44 418 GLU A O 1
ATOM 3150 N N . PRO A 1 419 ? 11.446 -2.973 -10.243 1.00 94.69 419 PRO A N 1
ATOM 3151 C CA . PRO A 1 419 ? 12.590 -3.744 -9.762 1.00 94.69 419 PRO A CA 1
ATOM 3152 C C . PRO A 1 419 ? 13.876 -3.498 -10.561 1.00 94.69 419 PRO A C 1
ATOM 3154 O O . PRO A 1 419 ? 14.960 -3.433 -9.978 1.00 94.69 419 PRO A O 1
ATOM 3157 N N . ALA A 1 420 ? 13.769 -3.323 -11.883 1.00 94.12 420 ALA A N 1
ATOM 3158 C CA . ALA A 1 420 ? 14.911 -3.027 -12.746 1.00 94.12 420 ALA A CA 1
ATOM 3159 C C . ALA A 1 420 ? 15.448 -1.608 -12.502 1.00 94.12 420 ALA A C 1
ATOM 3161 O O . ALA A 1 420 ? 16.661 -1.424 -12.399 1.00 94.12 420 ALA A O 1
ATOM 3162 N N . ALA A 1 421 ? 14.561 -0.624 -12.320 1.00 92.94 421 ALA A N 1
ATOM 3163 C CA . ALA A 1 421 ? 14.942 0.742 -11.965 1.00 92.94 421 ALA A CA 1
ATOM 3164 C C . ALA A 1 421 ? 15.684 0.797 -10.614 1.00 92.94 421 ALA A C 1
ATOM 3166 O O . ALA A 1 421 ? 16.739 1.428 -10.513 1.00 92.94 421 ALA A O 1
ATOM 3167 N N . ILE A 1 422 ? 15.195 0.060 -9.605 1.00 93.06 422 ILE A N 1
ATOM 3168 C CA . ILE A 1 422 ? 15.852 -0.098 -8.294 1.00 93.06 422 ILE A CA 1
ATOM 3169 C C . ILE A 1 422 ? 17.238 -0.734 -8.447 1.00 93.06 422 ILE A C 1
ATOM 3171 O O . ILE A 1 422 ? 18.215 -0.223 -7.897 1.00 93.06 422 ILE A O 1
ATOM 3175 N N . ALA A 1 423 ? 17.342 -1.836 -9.197 1.00 91.56 423 ALA A N 1
ATOM 3176 C CA . ALA A 1 423 ? 18.598 -2.563 -9.373 1.00 91.56 423 ALA A CA 1
ATOM 3177 C C . ALA A 1 423 ? 19.691 -1.728 -10.052 1.00 91.56 423 ALA A C 1
ATOM 3179 O O . ALA A 1 423 ? 20.875 -1.953 -9.800 1.00 91.56 423 ALA A O 1
ATOM 3180 N N . GLN A 1 424 ? 19.298 -0.759 -10.881 1.00 88.69 424 GLN A N 1
ATOM 3181 C CA . GLN A 1 424 ? 20.215 0.113 -11.608 1.00 88.69 424 GLN A CA 1
ATOM 3182 C C . GLN A 1 424 ? 20.418 1.490 -10.938 1.00 88.69 424 GLN A C 1
ATOM 3184 O O . GLN A 1 424 ? 21.203 2.287 -11.441 1.00 88.69 424 GLN A O 1
ATOM 3189 N N . ASP A 1 425 ? 19.777 1.775 -9.795 1.00 86.69 425 ASP A N 1
ATOM 3190 C CA . ASP A 1 425 ? 19.798 3.092 -9.122 1.00 86.69 425 ASP A CA 1
ATOM 3191 C C . ASP A 1 425 ? 19.328 4.249 -10.036 1.00 86.69 425 ASP A C 1
ATOM 3193 O O . ASP A 1 425 ? 19.888 5.351 -10.053 1.00 86.69 425 ASP A O 1
ATOM 3197 N N . HIS A 1 426 ? 18.282 4.009 -10.828 1.00 85.69 426 HIS A N 1
ATOM 3198 C CA . HIS A 1 426 ? 17.683 5.006 -11.719 1.00 85.69 426 HIS A CA 1
ATOM 3199 C C . HIS A 1 426 ? 16.261 5.373 -11.273 1.00 85.69 426 HIS A C 1
ATOM 3201 O O . HIS A 1 426 ? 15.545 4.516 -10.758 1.00 85.69 426 HIS A O 1
ATOM 3207 N N . PRO A 1 427 ? 15.821 6.630 -11.477 1.00 85.00 427 PRO A N 1
ATOM 3208 C CA . PRO A 1 427 ? 14.434 7.004 -11.222 1.00 85.00 427 PRO A CA 1
ATOM 3209 C C . PRO A 1 427 ? 13.488 6.283 -12.192 1.00 85.00 427 PRO A C 1
ATOM 3211 O O . PRO A 1 427 ? 13.806 6.122 -13.377 1.00 85.00 427 PRO A O 1
ATOM 3214 N N . LEU A 1 428 ? 12.305 5.918 -11.698 1.00 90.75 428 LEU A N 1
ATOM 3215 C CA . LEU A 1 428 ? 11.150 5.560 -12.513 1.00 90.75 428 LEU A CA 1
ATOM 3216 C C . LEU A 1 428 ? 10.226 6.775 -12.625 1.00 90.75 428 LEU A C 1
ATOM 3218 O O . LEU A 1 428 ? 9.703 7.263 -11.627 1.00 90.75 428 LEU A O 1
ATOM 3222 N N . TYR A 1 429 ? 10.033 7.281 -13.839 1.00 89.88 429 TYR A N 1
ATOM 3223 C CA . TYR A 1 429 ? 9.180 8.437 -14.096 1.00 89.88 429 TYR A CA 1
ATOM 3224 C C . TYR A 1 429 ? 7.743 8.001 -14.392 1.00 89.88 429 TYR A C 1
ATOM 3226 O O . TYR A 1 429 ? 7.498 7.254 -15.341 1.00 89.88 429 TYR A O 1
ATOM 3234 N N . THR A 1 430 ? 6.789 8.530 -13.624 1.00 89.44 430 THR A N 1
ATOM 3235 C CA . THR A 1 430 ? 5.351 8.286 -13.793 1.00 89.44 430 THR A CA 1
ATOM 3236 C C . THR A 1 430 ? 4.611 9.596 -14.055 1.00 89.44 430 THR A C 1
ATOM 3238 O O . THR A 1 430 ? 4.098 10.237 -13.137 1.00 89.44 430 THR A O 1
ATOM 3241 N N . LEU A 1 431 ? 4.621 10.041 -15.315 1.00 85.25 431 LEU A N 1
ATOM 3242 C CA . LEU A 1 431 ? 4.215 11.404 -15.698 1.00 85.25 431 LEU A CA 1
ATOM 3243 C C . LEU A 1 431 ? 2.849 11.485 -16.389 1.00 85.25 431 LEU A C 1
ATOM 3245 O O . LEU A 1 431 ? 2.169 12.501 -16.269 1.00 85.25 431 LEU A O 1
ATOM 3249 N N . PHE A 1 432 ? 2.456 10.436 -17.112 1.00 88.00 432 PHE A N 1
ATOM 3250 C CA . PHE A 1 432 ? 1.291 10.442 -17.999 1.00 88.00 432 PHE A CA 1
ATOM 3251 C C . PHE A 1 432 ? 0.344 9.283 -17.680 1.00 88.00 432 PHE A C 1
ATOM 3253 O O . PHE A 1 432 ? 0.763 8.264 -17.129 1.00 88.00 432 PHE A O 1
ATOM 3260 N N . GLY A 1 433 ? -0.934 9.427 -18.032 1.00 87.44 433 GLY A N 1
ATOM 3261 C CA . GLY A 1 433 ? -1.881 8.309 -18.025 1.00 87.44 433 GLY A CA 1
ATOM 3262 C C . GLY A 1 433 ? -1.600 7.326 -19.169 1.00 87.44 433 GLY A C 1
ATOM 3263 O O . GLY A 1 433 ? -1.004 7.717 -20.172 1.00 87.44 433 GLY A O 1
ATOM 3264 N N . TYR A 1 434 ? -2.032 6.066 -19.050 1.00 86.50 434 TYR A N 1
ATOM 3265 C CA . TYR A 1 434 ? -1.732 5.021 -20.039 1.00 86.50 434 TYR A CA 1
ATOM 3266 C C . TYR A 1 434 ? -2.398 5.276 -21.406 1.00 86.50 434 TYR A C 1
ATOM 3268 O O . TYR A 1 434 ? -1.977 4.712 -22.409 1.00 86.50 434 TYR A O 1
ATOM 3276 N N . GLU A 1 435 ? -3.425 6.127 -21.471 1.00 88.94 435 GLU A N 1
ATOM 3277 C CA . GLU A 1 435 ? -4.083 6.514 -22.727 1.00 88.94 435 GLU A CA 1
ATOM 3278 C C . GLU A 1 435 ? -3.426 7.730 -23.406 1.00 88.94 435 GLU A C 1
ATOM 3280 O O . GLU A 1 435 ? -3.681 8.003 -24.580 1.00 88.94 435 GLU A O 1
ATOM 3285 N N . ASP A 1 436 ? -2.553 8.467 -22.707 1.00 91.62 436 ASP A N 1
ATOM 3286 C CA . ASP A 1 436 ? -1.932 9.698 -23.216 1.00 91.62 436 ASP A CA 1
ATOM 3287 C C . ASP A 1 436 ? -0.670 9.411 -24.052 1.00 91.62 436 ASP A C 1
ATOM 3289 O O . ASP A 1 436 ? 0.434 9.915 -23.815 1.00 91.62 436 ASP A O 1
ATOM 3293 N N . ASN A 1 437 ? -0.840 8.560 -25.067 1.00 94.00 437 ASN A N 1
ATOM 3294 C CA . ASN A 1 437 ? 0.247 8.085 -25.921 1.00 94.00 437 ASN A CA 1
ATOM 3295 C C . ASN A 1 437 ? 0.926 9.226 -26.697 1.00 94.00 437 ASN A C 1
ATOM 3297 O O . ASN A 1 437 ? 2.119 9.152 -26.989 1.00 94.00 437 ASN A O 1
ATOM 3301 N N . LEU A 1 438 ? 0.189 10.286 -27.049 1.00 93.81 438 LEU A N 1
ATOM 3302 C CA . LEU A 1 438 ? 0.731 11.421 -27.801 1.00 93.81 438 LEU A CA 1
ATOM 3303 C C . LEU A 1 438 ? 1.696 12.256 -26.954 1.00 93.81 438 LEU A C 1
ATOM 3305 O O . LEU A 1 438 ? 2.799 12.569 -27.418 1.00 93.81 438 LEU A O 1
ATOM 3309 N N . SER A 1 439 ? 1.300 12.610 -25.729 1.00 91.88 439 SER A N 1
ATOM 3310 C CA . SER A 1 439 ? 2.160 13.392 -24.838 1.00 91.88 439 SER A CA 1
ATOM 3311 C C . SER A 1 439 ? 3.388 12.583 -24.442 1.00 91.88 439 SER A C 1
ATOM 3313 O O . SER A 1 439 ? 4.502 13.103 -24.504 1.00 91.88 439 SER A O 1
ATOM 3315 N N . MET A 1 440 ? 3.212 11.288 -24.157 1.00 92.50 440 MET A N 1
ATOM 3316 C CA . MET A 1 440 ? 4.320 10.383 -23.861 1.00 92.50 440 MET A CA 1
ATOM 3317 C C . MET A 1 440 ? 5.295 10.249 -25.043 1.00 92.50 440 MET A C 1
ATOM 3319 O O . MET A 1 440 ? 6.502 10.414 -24.865 1.00 92.50 440 MET A O 1
ATOM 3323 N N . ALA A 1 441 ? 4.802 10.032 -26.269 1.00 94.12 441 ALA A N 1
ATOM 3324 C CA . ALA A 1 441 ? 5.655 9.955 -27.458 1.00 94.12 441 ALA A CA 1
ATOM 3325 C C . ALA A 1 441 ? 6.447 11.252 -27.692 1.00 94.12 441 ALA A C 1
ATOM 3327 O O . ALA A 1 441 ? 7.649 11.215 -27.954 1.00 94.12 441 ALA A O 1
ATOM 3328 N N . THR A 1 442 ? 5.787 12.404 -27.546 1.00 90.81 442 THR A N 1
ATOM 3329 C CA . THR A 1 442 ? 6.429 13.721 -27.665 1.00 90.81 442 THR A CA 1
ATOM 3330 C C . THR A 1 442 ? 7.517 13.904 -26.609 1.00 90.81 442 THR A C 1
ATOM 3332 O O . THR A 1 442 ? 8.602 14.406 -26.902 1.00 90.81 442 THR A O 1
ATOM 3335 N N . PHE A 1 443 ? 7.245 13.473 -25.377 1.00 89.44 443 PHE A N 1
ATOM 3336 C CA . PHE A 1 443 ? 8.169 13.588 -24.259 1.00 89.44 443 PHE A CA 1
ATOM 3337 C C . PHE A 1 443 ? 9.424 12.723 -24.441 1.00 89.44 443 PHE A C 1
ATOM 3339 O O . PHE A 1 443 ? 10.537 13.221 -24.253 1.00 89.44 443 PHE A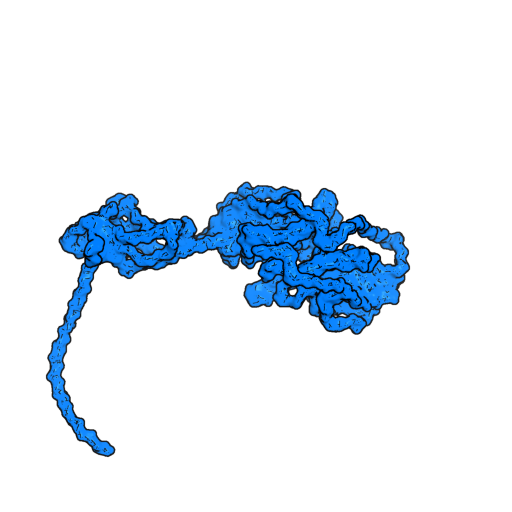 O 1
ATOM 3346 N N . LEU A 1 444 ? 9.265 11.467 -24.875 1.00 90.00 444 LEU A N 1
ATOM 3347 C CA . LEU A 1 444 ? 10.378 10.546 -25.151 1.00 90.00 444 LEU A CA 1
ATOM 3348 C C . LEU A 1 444 ? 11.341 11.074 -26.227 1.00 90.00 444 LEU A C 1
ATOM 3350 O O . LEU A 1 444 ? 12.533 10.776 -26.183 1.00 90.00 444 LEU A O 1
ATOM 3354 N N . LEU A 1 445 ? 10.838 11.874 -27.171 1.00 87.56 445 LEU A N 1
ATOM 3355 C CA . LEU A 1 445 ? 11.622 12.483 -28.251 1.00 87.56 445 LEU A CA 1
ATOM 3356 C C . LEU A 1 445 ? 12.136 13.897 -27.920 1.00 87.56 445 LEU A C 1
ATOM 3358 O O . LEU A 1 445 ? 12.764 14.546 -28.758 1.00 87.56 445 LEU A O 1
ATOM 3362 N N . SER A 1 446 ? 11.882 14.402 -26.710 1.00 82.19 446 SER A N 1
ATOM 3363 C CA . SER A 1 446 ? 12.336 15.730 -26.291 1.00 82.19 446 SER A CA 1
ATOM 3364 C C . SER A 1 446 ? 13.844 15.762 -26.022 1.00 82.19 446 SER A C 1
ATOM 3366 O O . SER A 1 446 ? 14.415 14.831 -25.457 1.00 82.19 446 SER A O 1
ATOM 3368 N N . SER A 1 447 ? 14.504 16.880 -26.335 1.00 66.25 447 SER A N 1
ATOM 3369 C CA . SER A 1 447 ? 15.966 17.045 -26.207 1.00 66.25 447 SER A CA 1
ATOM 3370 C C . SER A 1 447 ? 16.532 16.809 -24.797 1.00 66.25 447 SER A C 1
ATOM 3372 O O . SER A 1 447 ? 17.740 16.652 -24.637 1.00 66.25 447 SER A O 1
ATOM 3374 N N . GLN A 1 448 ? 15.687 16.802 -23.761 1.00 66.06 448 GLN A N 1
ATOM 3375 C CA . GLN A 1 448 ? 16.081 16.476 -22.387 1.00 66.06 448 GLN A CA 1
ATOM 3376 C C . GLN A 1 448 ? 16.489 14.998 -22.244 1.00 66.06 448 GLN A C 1
ATOM 3378 O O . GLN A 1 448 ? 17.473 14.681 -21.567 1.00 66.06 448 GLN A O 1
ATOM 3383 N N . PHE A 1 449 ? 15.771 14.104 -22.924 1.00 62.25 449 PHE A N 1
ATOM 3384 C CA . PHE A 1 449 ? 15.968 12.651 -22.879 1.00 62.25 449 PHE A CA 1
ATOM 3385 C C . PHE A 1 449 ? 16.535 12.094 -24.190 1.00 62.25 449 PHE A C 1
ATOM 3387 O O . PHE A 1 449 ? 17.060 10.985 -24.216 1.00 62.25 449 PHE A O 1
ATOM 3394 N N . PHE A 1 450 ? 16.503 12.895 -25.251 1.00 61.31 450 PHE A N 1
ATOM 3395 C CA . PHE A 1 450 ? 16.811 12.500 -26.614 1.00 61.31 450 PHE A CA 1
ATOM 3396 C C . PHE A 1 450 ? 18.188 13.023 -27.048 1.00 61.31 450 PHE A C 1
ATOM 3398 O O . PHE A 1 450 ? 18.295 14.115 -27.607 1.00 61.31 450 PHE A O 1
ATOM 3405 N N . ALA A 1 451 ? 19.246 12.273 -26.706 1.00 65.62 451 ALA A N 1
ATOM 3406 C CA . ALA A 1 451 ? 20.601 12.458 -27.242 1.00 65.62 451 ALA A CA 1
ATOM 3407 C C . ALA A 1 451 ? 21.504 11.248 -26.914 1.00 65.62 451 ALA A C 1
ATOM 3409 O O . ALA A 1 451 ? 22.202 11.285 -25.889 1.00 65.62 451 ALA A O 1
ATOM 3410 N N . ASP A 1 452 ? 21.500 10.220 -27.779 1.00 72.56 452 ASP A N 1
ATOM 3411 C CA . ASP A 1 452 ? 22.288 8.973 -27.650 1.00 72.56 452 ASP A CA 1
ATOM 3412 C C . ASP A 1 452 ? 22.077 8.267 -26.303 1.00 72.56 452 ASP A C 1
ATOM 3414 O O . ASP A 1 452 ? 22.966 8.202 -25.446 1.00 72.56 452 ASP A O 1
ATOM 3418 N N . ARG A 1 453 ? 20.832 7.848 -26.066 1.00 85.00 453 ARG A N 1
ATOM 3419 C CA . ARG A 1 453 ? 20.404 7.238 -24.807 1.00 85.00 453 ARG A CA 1
ATOM 3420 C C . ARG A 1 453 ? 19.573 5.991 -25.057 1.00 85.00 453 ARG A C 1
ATOM 3422 O O . ARG A 1 453 ? 18.802 5.939 -26.015 1.00 85.00 453 ARG A O 1
ATOM 3429 N N . THR A 1 454 ? 19.665 5.053 -24.122 1.00 89.94 454 THR A N 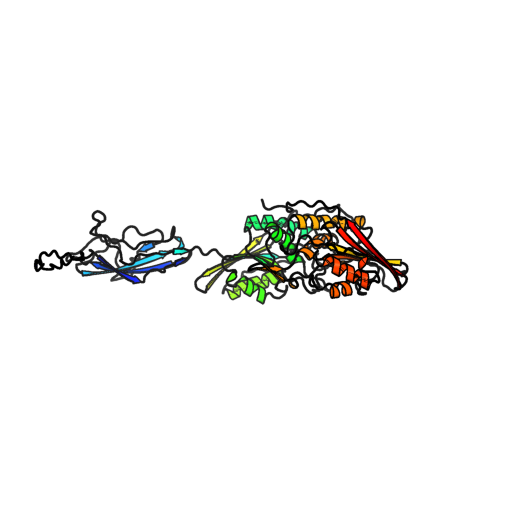1
ATOM 3430 C CA . THR A 1 454 ? 18.767 3.903 -24.036 1.00 89.94 454 THR A CA 1
ATOM 3431 C C . THR A 1 454 ? 17.678 4.163 -22.992 1.00 89.94 454 THR A C 1
ATOM 3433 O O . THR A 1 454 ? 17.984 4.480 -21.843 1.00 89.94 454 THR A O 1
ATOM 3436 N N . LEU A 1 455 ? 16.407 4.048 -23.371 1.00 93.19 455 LEU A N 1
ATOM 3437 C CA . LEU A 1 455 ? 15.243 4.244 -22.501 1.00 93.19 455 LEU A CA 1
ATOM 3438 C C . LEU A 1 455 ? 14.450 2.937 -22.371 1.00 93.19 455 LEU A C 1
ATOM 3440 O O . LEU A 1 455 ? 14.370 2.162 -23.326 1.00 93.19 455 LEU A O 1
ATOM 3444 N N . ALA A 1 456 ? 13.821 2.724 -21.216 1.00 95.56 456 ALA A N 1
ATOM 3445 C CA . ALA A 1 456 ? 12.871 1.634 -21.004 1.00 95.56 456 ALA A CA 1
ATOM 3446 C C . ALA A 1 456 ? 11.497 2.191 -20.622 1.00 95.56 456 ALA A C 1
ATOM 3448 O O . ALA A 1 456 ? 11.383 3.032 -19.733 1.00 95.56 456 ALA A O 1
ATOM 3449 N N . VAL A 1 457 ? 10.454 1.726 -21.302 1.00 95.56 457 VAL A N 1
ATOM 3450 C CA . VAL A 1 457 ? 9.081 2.212 -21.156 1.00 95.56 457 VAL A CA 1
ATOM 3451 C C . VAL A 1 457 ? 8.163 1.015 -20.967 1.00 95.56 457 VAL A C 1
ATOM 3453 O O . VAL A 1 457 ? 7.975 0.244 -21.903 1.00 95.56 457 VAL A O 1
ATOM 3456 N N . ALA A 1 458 ? 7.575 0.856 -19.785 1.00 94.38 458 ALA A N 1
ATOM 3457 C CA . ALA A 1 458 ? 6.507 -0.116 -19.580 1.00 94.38 458 ALA A CA 1
ATOM 3458 C C . ALA A 1 458 ? 5.160 0.551 -19.820 1.00 94.38 458 ALA A C 1
ATOM 3460 O O . ALA A 1 458 ? 4.931 1.656 -19.337 1.00 94.38 458 ALA A O 1
ATOM 3461 N N . TRP A 1 459 ? 4.264 -0.111 -20.548 1.00 92.06 459 TRP A N 1
ATOM 3462 C CA . TRP A 1 459 ? 2.961 0.460 -20.894 1.00 92.06 459 TRP A CA 1
ATOM 3463 C C . TRP A 1 459 ? 1.853 -0.590 -20.928 1.00 92.06 459 TRP A C 1
ATOM 3465 O O . TRP A 1 459 ? 2.127 -1.788 -20.976 1.00 92.06 459 TRP A O 1
ATOM 3475 N N . GLU A 1 460 ? 0.594 -0.151 -20.906 1.00 88.19 460 GLU A N 1
ATOM 3476 C CA . GLU A 1 460 ? -0.558 -1.057 -20.992 1.00 88.19 460 GLU A CA 1
ATOM 3477 C C . GLU A 1 460 ? -0.548 -1.822 -22.335 1.00 88.19 460 GLU A C 1
ATOM 3479 O O . GLU A 1 460 ? -0.307 -1.198 -23.373 1.00 88.19 460 GLU A O 1
ATOM 3484 N N . PRO A 1 461 ? -0.758 -3.157 -22.355 1.00 86.81 461 PRO A N 1
ATOM 3485 C CA . PRO A 1 461 ? -0.582 -3.960 -23.570 1.00 86.81 461 PRO A CA 1
ATOM 3486 C C . PRO A 1 461 ? -1.442 -3.533 -24.765 1.00 86.81 461 PRO A C 1
ATOM 3488 O O . PRO A 1 461 ? -0.983 -3.616 -25.903 1.00 86.81 461 PRO A O 1
ATOM 3491 N N . GLY A 1 462 ? -2.674 -3.076 -24.530 1.00 86.25 462 GLY A N 1
ATOM 3492 C CA . GLY A 1 462 ? -3.563 -2.551 -25.565 1.00 86.25 462 GLY A CA 1
ATOM 3493 C C . GLY A 1 462 ? -3.106 -1.210 -26.150 1.00 86.25 462 GLY A C 1
ATOM 3494 O O . GLY A 1 462 ? -3.313 -0.968 -27.338 1.00 86.25 462 GLY A O 1
ATOM 3495 N N . GLN A 1 463 ? -2.448 -0.364 -25.357 1.00 89.50 463 GLN A N 1
ATOM 3496 C CA . GLN A 1 463 ? -1.944 0.949 -25.766 1.00 89.50 463 GLN A CA 1
ATOM 3497 C C . GLN A 1 463 ? -0.494 0.928 -26.269 1.00 89.50 463 GLN A C 1
ATOM 3499 O O . GLN A 1 463 ? -0.096 1.805 -27.038 1.00 89.50 463 GLN A O 1
ATOM 3504 N N . LEU A 1 464 ? 0.307 -0.070 -25.880 1.00 91.12 464 LEU A N 1
ATOM 3505 C CA . LEU A 1 464 ? 1.733 -0.160 -26.216 1.00 91.12 464 LEU A CA 1
ATOM 3506 C C . LEU A 1 464 ? 2.001 -0.072 -27.736 1.00 91.12 464 LEU A C 1
ATOM 3508 O O . LEU A 1 464 ? 2.899 0.685 -28.118 1.00 91.12 464 LEU A O 1
ATOM 3512 N N . PRO A 1 465 ? 1.246 -0.756 -28.631 1.00 92.25 465 PRO A N 1
ATOM 3513 C CA . PRO A 1 465 ? 1.464 -0.624 -30.070 1.00 92.25 465 PRO A CA 1
ATOM 3514 C C . PRO A 1 465 ? 1.192 0.784 -30.604 1.00 92.25 465 PRO A C 1
ATOM 3516 O O . PRO A 1 465 ? 1.915 1.235 -31.489 1.00 92.25 465 PRO A O 1
ATOM 3519 N N . ASP A 1 466 ? 0.177 1.484 -30.087 1.00 93.94 466 ASP A N 1
ATOM 3520 C CA . ASP A 1 466 ? -0.126 2.861 -30.501 1.00 93.94 466 ASP A CA 1
ATOM 3521 C C . ASP A 1 466 ? 0.984 3.821 -30.056 1.00 93.94 466 ASP A C 1
ATOM 3523 O O . ASP A 1 466 ? 1.498 4.586 -30.874 1.00 93.94 466 ASP A O 1
ATOM 3527 N N . LEU A 1 467 ? 1.439 3.720 -28.802 1.00 95.00 467 LEU A N 1
ATOM 3528 C CA . LEU A 1 467 ? 2.567 4.507 -28.299 1.00 95.00 467 LEU A CA 1
ATOM 3529 C C . LEU A 1 467 ? 3.842 4.281 -29.129 1.00 95.00 467 LEU A C 1
ATOM 3531 O O . LEU A 1 467 ? 4.460 5.244 -29.589 1.00 95.00 467 LEU A O 1
ATOM 3535 N N . ALA A 1 468 ? 4.217 3.021 -29.367 1.00 95.44 468 ALA A N 1
ATOM 3536 C CA . ALA A 1 468 ? 5.407 2.687 -30.146 1.00 95.44 468 ALA A CA 1
ATOM 3537 C C . ALA A 1 468 ? 5.311 3.210 -31.590 1.00 95.44 468 ALA A C 1
ATOM 3539 O O . ALA A 1 468 ? 6.272 3.786 -32.098 1.00 95.44 468 ALA A O 1
ATOM 3540 N N . LYS A 1 469 ? 4.143 3.085 -32.237 1.00 95.88 469 LYS A N 1
ATOM 3541 C CA . LYS A 1 469 ? 3.902 3.619 -33.588 1.00 95.88 469 LYS A CA 1
ATOM 3542 C C . LYS A 1 469 ? 4.032 5.132 -33.651 1.00 95.88 469 LYS A C 1
ATOM 3544 O O . LYS A 1 469 ? 4.666 5.625 -34.577 1.00 95.88 469 LYS A O 1
ATOM 3549 N N . ARG A 1 470 ? 3.500 5.861 -32.666 1.00 96.12 470 ARG A N 1
ATOM 3550 C CA . ARG A 1 470 ? 3.642 7.325 -32.594 1.00 96.12 470 ARG A CA 1
ATOM 3551 C C . ARG A 1 470 ? 5.096 7.749 -32.463 1.00 96.12 470 ARG A C 1
ATOM 3553 O O . ARG A 1 470 ? 5.514 8.672 -33.152 1.00 96.12 470 ARG A O 1
ATOM 3560 N N . VAL A 1 471 ? 5.871 7.069 -31.615 1.00 95.69 471 VAL A N 1
ATOM 3561 C CA . VAL A 1 471 ? 7.311 7.338 -31.475 1.00 95.69 471 VAL A CA 1
ATOM 3562 C C . VAL A 1 471 ? 8.051 7.025 -32.775 1.00 95.69 471 VAL A C 1
ATOM 3564 O O . VAL A 1 471 ? 8.851 7.839 -33.231 1.00 95.69 471 VAL A O 1
ATOM 3567 N N . TYR A 1 472 ? 7.755 5.884 -33.399 1.00 96.38 472 TYR A N 1
ATOM 3568 C CA . TYR A 1 472 ? 8.371 5.465 -34.658 1.00 96.38 472 TYR A CA 1
ATOM 3569 C C . TYR A 1 472 ? 8.083 6.447 -35.800 1.00 96.38 472 TYR A C 1
ATOM 3571 O O . TYR A 1 472 ? 9.004 6.885 -36.487 1.00 96.38 472 TYR A O 1
ATOM 3579 N N . GLU A 1 473 ? 6.818 6.838 -35.968 1.00 96.19 473 GLU A N 1
ATOM 3580 C CA . GLU A 1 473 ? 6.372 7.796 -36.982 1.00 96.19 473 GLU A CA 1
ATOM 3581 C C . GLU A 1 473 ? 6.976 9.184 -36.750 1.00 96.19 473 GLU A C 1
ATOM 3583 O O . GLU A 1 473 ? 7.548 9.771 -37.668 1.00 96.19 473 GLU A O 1
ATOM 3588 N N . ALA A 1 474 ? 6.931 9.690 -35.514 1.00 94.25 474 ALA A N 1
ATOM 3589 C CA . ALA A 1 474 ? 7.513 10.985 -35.167 1.00 94.25 474 ALA A CA 1
ATOM 3590 C C . ALA A 1 474 ? 9.043 11.014 -35.343 1.00 94.25 474 ALA A C 1
ATOM 3592 O O . ALA A 1 474 ? 9.613 12.067 -35.630 1.00 94.25 474 ALA A O 1
ATOM 3593 N N . ALA A 1 475 ? 9.713 9.864 -35.220 1.00 92.06 475 ALA A N 1
ATOM 3594 C CA . ALA A 1 475 ? 11.132 9.729 -35.523 1.00 92.06 475 ALA A CA 1
ATOM 3595 C C . ALA A 1 475 ? 11.440 9.651 -37.033 1.00 92.06 475 ALA A C 1
ATOM 3597 O O . ALA A 1 475 ? 12.604 9.800 -37.401 1.00 92.06 475 ALA A O 1
ATOM 3598 N N . GLY A 1 476 ? 10.432 9.462 -37.896 1.00 93.50 476 GLY A N 1
ATOM 3599 C CA . GLY A 1 476 ? 10.558 9.395 -39.358 1.00 93.50 476 GLY A CA 1
ATOM 3600 C C . GLY A 1 476 ? 10.371 8.001 -39.973 1.00 93.50 476 GLY A C 1
ATOM 3601 O O . GLY A 1 476 ? 10.620 7.833 -41.167 1.00 93.50 476 GLY A O 1
ATOM 3602 N N . GLY A 1 477 ? 9.962 7.001 -39.188 1.00 94.94 477 GLY A N 1
ATOM 3603 C CA . GLY A 1 477 ? 9.646 5.652 -39.664 1.00 94.94 477 GLY A CA 1
ATOM 3604 C C . GLY A 1 477 ? 8.216 5.513 -40.212 1.00 94.94 477 GLY A C 1
ATOM 3605 O O . GLY A 1 477 ? 7.358 6.364 -39.994 1.00 94.94 477 GLY A O 1
ATOM 3606 N N . ASN A 1 478 ? 7.931 4.415 -40.920 1.00 95.12 478 ASN A N 1
ATOM 3607 C CA . ASN A 1 478 ? 6.577 4.069 -41.361 1.00 95.12 478 ASN A CA 1
ATOM 3608 C C . ASN A 1 478 ? 5.843 3.256 -40.271 1.00 95.12 478 ASN A C 1
ATOM 3610 O O . ASN A 1 478 ? 6.217 2.111 -40.025 1.00 95.12 478 ASN A O 1
ATOM 3614 N N . PRO A 1 479 ? 4.764 3.757 -39.642 1.00 93.88 479 PRO A N 1
ATOM 3615 C CA . PRO A 1 479 ? 4.099 3.065 -38.527 1.00 93.88 479 PRO A CA 1
ATOM 3616 C C . PRO A 1 479 ? 3.522 1.682 -38.884 1.00 93.88 479 PRO A C 1
ATOM 3618 O O . PRO A 1 479 ? 3.209 0.900 -37.986 1.00 93.88 479 PRO A O 1
ATOM 3621 N N . ASN A 1 480 ? 3.390 1.356 -40.174 1.00 92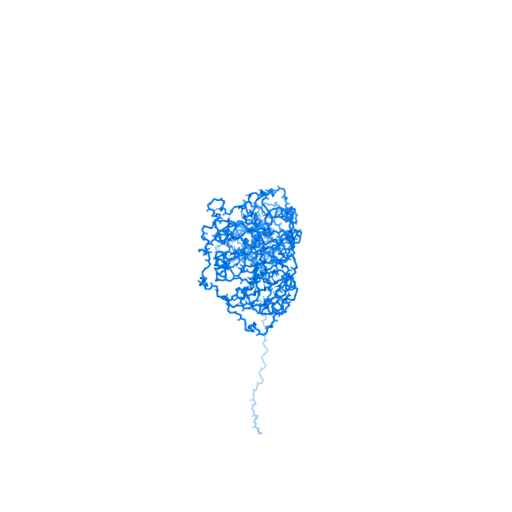.56 480 ASN A N 1
ATOM 3622 C CA . ASN A 1 480 ? 2.979 0.026 -40.632 1.00 92.56 480 ASN A CA 1
ATOM 3623 C C . ASN A 1 480 ? 4.069 -1.048 -40.474 1.00 92.56 480 ASN A C 1
ATOM 3625 O O . ASN A 1 480 ? 3.752 -2.232 -40.565 1.00 92.56 480 ASN A O 1
ATOM 3629 N N . ASP A 1 481 ? 5.322 -0.651 -40.230 1.00 91.75 481 ASP A N 1
ATOM 3630 C CA . ASP A 1 481 ? 6.430 -1.576 -39.960 1.00 91.75 481 ASP A CA 1
ATOM 3631 C C . ASP A 1 481 ? 6.292 -2.221 -38.569 1.00 91.75 481 ASP A C 1
ATOM 3633 O O . ASP A 1 481 ? 6.796 -3.320 -38.336 1.00 91.75 481 ASP A O 1
ATOM 3637 N N . ILE A 1 482 ? 5.573 -1.561 -37.651 1.00 90.50 482 ILE A N 1
ATOM 3638 C CA . ILE A 1 482 ? 5.276 -2.086 -36.318 1.00 90.50 482 ILE A CA 1
ATOM 3639 C C . ILE A 1 482 ? 3.970 -2.893 -36.376 1.00 90.50 482 ILE A C 1
ATOM 3641 O O . ILE A 1 482 ? 2.921 -2.350 -36.752 1.00 90.50 482 ILE A O 1
ATOM 3645 N N . PRO A 1 483 ? 3.984 -4.174 -35.960 1.00 83.56 483 PRO A N 1
ATOM 3646 C CA . PRO A 1 483 ? 2.795 -5.010 -35.937 1.00 83.56 483 PRO A CA 1
ATOM 3647 C C . PRO A 1 483 ? 1.654 -4.366 -35.140 1.00 83.56 483 PRO A C 1
ATOM 3649 O O . PRO A 1 483 ? 1.838 -3.819 -34.055 1.00 83.56 483 PRO A O 1
ATOM 3652 N N . SER A 1 484 ? 0.440 -4.459 -35.680 1.00 72.94 484 SER A N 1
ATOM 3653 C CA . SER A 1 484 ? -0.786 -4.051 -34.982 1.00 72.94 484 SER A CA 1
ATOM 3654 C C . SER A 1 484 ? -1.298 -4.998 -33.882 1.00 72.94 484 SER A C 1
ATOM 3656 O O . SER A 1 484 ? -2.038 -4.499 -33.038 1.00 72.94 484 SER A O 1
ATOM 3658 N N . PRO A 1 485 ? -1.003 -6.318 -33.850 1.00 75.00 485 PRO A N 1
ATOM 3659 C CA . PRO A 1 485 ? -1.424 -7.148 -32.727 1.00 75.00 485 PRO A CA 1
ATOM 3660 C C . PRO A 1 485 ? -0.766 -6.691 -31.423 1.00 75.00 485 PRO A C 1
ATOM 3662 O O . PRO A 1 485 ? 0.380 -6.241 -31.420 1.00 75.00 485 PRO A O 1
ATOM 3665 N N . ILE A 1 486 ? -1.487 -6.874 -30.317 1.00 69.00 486 ILE A N 1
ATOM 3666 C CA . ILE A 1 486 ? -0.928 -6.754 -28.970 1.00 69.00 486 ILE A CA 1
ATOM 3667 C C . ILE A 1 486 ? 0.206 -7.785 -28.850 1.00 69.00 486 ILE A C 1
ATOM 3669 O O . ILE A 1 486 ? -0.029 -8.964 -29.150 1.00 69.00 486 ILE A O 1
ATOM 3673 N N . PRO A 1 487 ? 1.424 -7.378 -28.458 1.00 67.19 487 PRO A N 1
ATOM 3674 C CA . PRO A 1 487 ? 2.508 -8.325 -28.260 1.00 67.19 487 PRO A CA 1
ATOM 3675 C C . PRO A 1 487 ? 2.140 -9.300 -27.145 1.00 67.19 487 PRO A C 1
ATOM 3677 O O . PRO A 1 487 ? 1.418 -8.960 -26.205 1.00 67.19 487 PRO A O 1
ATOM 3680 N N . ASN A 1 488 ? 2.647 -10.531 -27.226 1.00 76.00 488 ASN A N 1
ATOM 3681 C CA . ASN A 1 488 ? 2.618 -11.382 -26.043 1.00 76.00 488 ASN A CA 1
ATOM 3682 C C . ASN A 1 488 ? 3.446 -10.710 -24.930 1.00 76.00 488 ASN A C 1
ATOM 3684 O O . ASN A 1 488 ? 4.321 -9.886 -25.199 1.00 76.00 488 ASN A O 1
ATOM 3688 N N . VAL A 1 489 ? 3.185 -11.070 -23.676 1.00 76.25 489 VAL A N 1
ATOM 3689 C CA . VAL A 1 489 ? 3.881 -10.467 -22.528 1.00 76.25 489 VAL A CA 1
ATOM 3690 C C . VAL A 1 489 ? 5.397 -10.725 -22.513 1.00 76.25 489 VAL A C 1
ATOM 3692 O O . VAL A 1 489 ? 6.080 -10.105 -21.717 1.00 76.25 489 VAL A O 1
ATOM 3695 N N . ASP A 1 490 ? 5.937 -11.590 -23.373 1.00 82.69 490 ASP A N 1
ATOM 3696 C CA . ASP A 1 490 ? 7.371 -11.923 -23.475 1.00 82.69 490 ASP A CA 1
ATOM 3697 C C . ASP A 1 490 ? 8.078 -11.157 -24.617 1.00 82.69 490 ASP A C 1
ATOM 3699 O O . ASP A 1 490 ? 9.271 -11.339 -24.850 1.00 82.69 490 ASP A O 1
ATOM 3703 N N . THR A 1 491 ? 7.361 -10.299 -25.357 1.00 88.38 491 THR A N 1
ATOM 3704 C CA . THR A 1 491 ? 7.902 -9.559 -26.507 1.00 88.38 491 THR A CA 1
ATOM 3705 C C . THR A 1 491 ? 7.984 -8.065 -26.219 1.00 88.38 491 THR A C 1
ATOM 3707 O O . THR A 1 491 ? 6.966 -7.377 -26.152 1.00 88.38 491 THR A O 1
ATOM 3710 N N . MET A 1 492 ? 9.207 -7.546 -26.150 1.00 91.81 492 MET A N 1
ATOM 3711 C CA . MET A 1 492 ? 9.492 -6.113 -26.138 1.00 91.81 492 MET A CA 1
ATOM 3712 C C . MET A 1 492 ? 9.594 -5.570 -27.566 1.00 91.81 492 MET A C 1
ATOM 3714 O O . MET A 1 492 ? 10.044 -6.263 -28.485 1.00 91.81 492 MET A O 1
ATOM 3718 N N . TYR A 1 493 ? 9.243 -4.301 -27.753 1.00 94.12 493 TYR A N 1
ATOM 3719 C CA . TYR A 1 493 ? 9.546 -3.563 -28.978 1.00 94.12 493 TYR A CA 1
ATOM 3720 C C . TYR A 1 493 ? 10.798 -2.734 -28.765 1.00 94.12 493 TYR A C 1
ATOM 3722 O O . TYR A 1 493 ? 10.875 -1.957 -27.819 1.00 94.12 493 TYR A O 1
ATOM 3730 N N . LYS A 1 494 ? 11.767 -2.864 -29.661 1.00 94.88 494 LYS A N 1
ATOM 3731 C CA . LYS A 1 494 ? 12.965 -2.038 -29.676 1.00 94.88 494 LYS A CA 1
ATOM 3732 C C . LYS A 1 494 ? 12.881 -1.095 -30.864 1.00 94.88 494 LYS A C 1
ATOM 3734 O O . LYS A 1 494 ? 12.866 -1.543 -32.006 1.00 94.88 494 LYS A O 1
ATOM 3739 N N . ILE A 1 495 ? 12.845 0.203 -30.593 1.00 96.00 495 ILE A N 1
ATOM 3740 C CA . ILE A 1 495 ? 13.010 1.234 -31.616 1.00 96.00 495 ILE A CA 1
ATOM 3741 C C . ILE A 1 495 ? 14.440 1.752 -31.531 1.00 96.00 495 ILE A C 1
ATOM 3743 O O . ILE A 1 495 ? 14.867 2.195 -30.469 1.00 96.00 495 ILE A O 1
ATOM 3747 N N . THR A 1 496 ? 15.162 1.698 -32.648 1.00 94.94 496 THR A N 1
ATOM 3748 C CA . THR A 1 496 ? 16.517 2.247 -32.775 1.00 94.94 496 THR A CA 1
ATOM 3749 C C . THR A 1 496 ? 16.490 3.418 -33.749 1.00 94.94 496 THR A C 1
ATOM 3751 O O . THR A 1 496 ? 16.172 3.227 -34.922 1.00 94.94 496 THR A O 1
ATOM 3754 N N . ILE A 1 497 ? 16.823 4.618 -33.283 1.00 93.00 497 ILE A N 1
ATOM 3755 C CA . ILE A 1 497 ? 16.917 5.834 -34.096 1.00 93.00 497 ILE A CA 1
ATOM 3756 C C . ILE A 1 497 ? 18.394 6.178 -34.227 1.00 93.00 497 ILE A C 1
ATOM 3758 O O . ILE A 1 497 ? 19.107 6.217 -33.233 1.00 93.00 497 ILE A O 1
ATOM 3762 N N . THR A 1 498 ? 18.867 6.407 -35.447 1.00 90.69 498 THR A N 1
ATOM 3763 C CA . THR A 1 498 ? 20.261 6.782 -35.702 1.00 90.69 498 THR A CA 1
ATOM 3764 C C . THR A 1 498 ? 20.311 8.138 -36.376 1.00 90.69 498 THR A C 1
ATOM 3766 O O . THR A 1 498 ? 19.607 8.373 -37.365 1.00 90.69 498 THR A O 1
ATOM 3769 N N . ARG A 1 499 ? 21.166 9.027 -35.866 1.00 87.31 499 ARG A N 1
ATOM 3770 C CA . ARG A 1 499 ? 21.368 10.379 -36.388 1.00 87.31 499 ARG A CA 1
ATOM 3771 C C . ARG A 1 499 ? 22.841 10.677 -36.642 1.00 87.31 499 ARG A C 1
ATOM 3773 O O . ARG A 1 499 ? 23.731 10.199 -35.948 1.00 87.31 499 ARG A O 1
ATOM 3780 N N . ASN A 1 500 ? 23.084 11.499 -37.653 1.00 84.81 500 ASN A N 1
ATOM 3781 C CA . ASN A 1 500 ? 24.379 12.070 -37.988 1.00 84.81 500 ASN A CA 1
ATOM 3782 C C . ASN A 1 500 ? 24.248 13.587 -37.941 1.00 84.81 500 ASN A C 1
ATOM 3784 O O . ASN A 1 500 ? 23.588 14.168 -38.800 1.00 84.81 500 ASN A O 1
ATOM 3788 N N . ASP A 1 501 ? 24.852 14.212 -36.933 1.00 80.12 501 ASP A N 1
ATOM 3789 C CA . ASP A 1 501 ? 24.803 15.662 -36.720 1.00 80.12 501 ASP A CA 1
ATOM 3790 C C . ASP A 1 501 ? 23.355 16.195 -36.723 1.00 80.12 501 ASP A C 1
ATOM 3792 O O . ASP A 1 501 ? 22.960 17.050 -37.515 1.00 80.12 501 ASP A O 1
ATOM 3796 N N . GLY A 1 502 ? 22.496 15.552 -35.921 1.00 77.50 502 GLY A N 1
ATOM 3797 C CA . GLY A 1 502 ? 21.056 15.836 -35.837 1.00 77.50 502 GLY A CA 1
ATOM 3798 C C . GLY A 1 502 ? 20.214 15.357 -37.031 1.00 77.50 502 GLY A C 1
ATOM 3799 O O . GLY A 1 502 ? 18.992 15.219 -36.907 1.00 77.50 502 GLY A O 1
ATOM 3800 N N . THR A 1 503 ? 20.840 15.031 -38.165 1.00 84.19 503 THR A N 1
ATOM 3801 C CA . THR A 1 503 ? 20.153 14.533 -39.363 1.00 84.19 503 THR A CA 1
ATOM 3802 C C . THR A 1 503 ? 19.800 13.062 -39.199 1.00 84.19 503 THR A C 1
ATOM 3804 O O . THR A 1 503 ? 20.657 12.248 -38.866 1.00 84.19 503 THR A O 1
ATOM 3807 N N . LEU A 1 504 ? 18.541 12.702 -39.450 1.00 88.81 504 LEU A N 1
ATOM 3808 C CA . LEU A 1 504 ? 18.091 11.313 -39.392 1.00 88.81 504 LEU A CA 1
ATOM 3809 C C . LEU A 1 504 ? 18.812 10.448 -40.438 1.00 88.81 504 LEU A C 1
ATOM 3811 O O . LEU A 1 504 ? 18.839 10.791 -41.618 1.00 88.81 504 LEU A O 1
ATOM 3815 N N . VAL A 1 505 ? 19.352 9.312 -39.997 1.00 91.88 505 VAL A N 1
ATOM 3816 C CA . VAL A 1 505 ? 19.989 8.290 -40.841 1.00 91.88 505 VAL A CA 1
ATOM 3817 C C . VAL A 1 505 ? 19.054 7.101 -41.029 1.00 91.88 505 VAL A C 1
ATOM 3819 O O . VAL A 1 505 ? 18.824 6.672 -42.156 1.00 91.88 505 VAL A O 1
ATOM 3822 N N . SER A 1 506 ? 18.504 6.577 -39.934 1.00 93.44 506 SER A N 1
ATOM 3823 C CA . SER A 1 506 ? 17.583 5.438 -39.951 1.00 93.44 506 SER A CA 1
ATOM 3824 C C . SER A 1 506 ? 16.710 5.402 -38.702 1.00 93.44 506 SER A C 1
ATOM 3826 O O . SER A 1 506 ? 17.133 5.851 -37.638 1.00 93.44 506 SER A O 1
ATOM 3828 N N . VAL A 1 507 ? 15.529 4.800 -38.827 1.00 95.69 507 VAL A N 1
ATOM 3829 C CA . VAL A 1 507 ? 14.699 4.345 -37.706 1.00 95.69 507 VAL A CA 1
ATOM 3830 C C . VAL A 1 507 ? 14.380 2.880 -37.965 1.00 95.69 507 VAL A C 1
ATOM 3832 O O . VAL A 1 507 ? 13.917 2.552 -39.052 1.00 95.69 507 VAL A O 1
ATOM 3835 N N . ASN A 1 508 ? 14.657 2.010 -36.998 1.00 96.12 508 ASN A N 1
ATOM 3836 C CA . ASN A 1 508 ? 14.439 0.571 -37.113 1.00 96.12 508 ASN A CA 1
ATOM 3837 C C . ASN A 1 508 ? 13.575 0.068 -35.959 1.00 96.12 508 ASN A C 1
ATOM 3839 O O . ASN A 1 508 ? 13.684 0.567 -34.837 1.00 96.12 508 ASN A O 1
ATOM 3843 N N . TYR A 1 509 ? 12.738 -0.922 -36.249 1.00 95.44 509 TYR A N 1
ATOM 3844 C CA . TYR A 1 509 ? 11.944 -1.658 -35.275 1.00 95.44 509 TYR A CA 1
ATOM 3845 C C . TYR A 1 509 ? 12.430 -3.107 -35.214 1.00 95.44 509 TYR A C 1
ATOM 3847 O O . TYR A 1 509 ? 12.533 -3.765 -36.248 1.00 95.44 509 TYR A O 1
ATOM 3855 N N . ASP A 1 510 ? 12.652 -3.608 -34.001 1.00 93.88 510 ASP A N 1
ATOM 3856 C CA . ASP A 1 510 ? 12.930 -5.014 -33.730 1.00 93.88 510 ASP A CA 1
ATOM 3857 C C . ASP A 1 510 ? 11.984 -5.548 -32.645 1.00 93.88 510 ASP A C 1
ATOM 3859 O O . ASP A 1 510 ? 11.683 -4.868 -31.660 1.00 93.88 510 ASP A O 1
ATOM 3863 N N . ALA A 1 511 ? 11.558 -6.803 -32.789 1.00 91.38 511 ALA A N 1
ATOM 3864 C CA . ALA A 1 511 ? 10.920 -7.550 -31.711 1.00 91.38 511 ALA A CA 1
ATOM 3865 C C . ALA A 1 511 ? 11.997 -8.281 -30.897 1.00 91.38 511 ALA A C 1
ATOM 3867 O O . ALA A 1 511 ? 12.765 -9.073 -31.446 1.00 91.38 511 ALA A O 1
ATOM 3868 N N . VAL A 1 512 ? 12.041 -8.043 -29.587 1.00 90.06 512 VAL A N 1
ATOM 3869 C CA . VAL A 1 512 ? 13.028 -8.642 -28.678 1.00 90.06 512 VAL A CA 1
ATOM 3870 C C . VAL A 1 512 ? 12.301 -9.545 -27.690 1.00 90.06 512 VAL A C 1
ATOM 3872 O O . VAL A 1 512 ? 11.418 -9.087 -26.973 1.00 90.06 512 VAL A O 1
ATOM 3875 N N . GLN A 1 513 ? 12.654 -10.831 -27.666 1.00 88.12 513 GLN A N 1
ATOM 3876 C CA . GLN A 1 513 ? 12.094 -11.779 -26.699 1.00 88.12 513 GLN A CA 1
ATOM 3877 C C . GLN A 1 513 ? 12.822 -11.646 -25.358 1.00 88.12 513 GLN A C 1
ATOM 3879 O O . GLN A 1 513 ? 14.055 -11.670 -25.328 1.00 88.12 513 GLN A O 1
ATOM 3884 N N . GLU A 1 514 ? 12.076 -11.542 -24.262 1.00 86.69 514 GLU A N 1
ATOM 3885 C CA . GLU A 1 514 ? 12.638 -11.534 -22.905 1.00 86.69 514 GLU A CA 1
ATOM 3886 C C . GLU A 1 514 ? 13.140 -12.934 -22.523 1.00 86.69 514 GLU A C 1
ATOM 3888 O O . GLU A 1 514 ? 14.123 -13.062 -21.795 1.00 86.69 514 GLU A O 1
ATOM 3893 N N . ASN A 1 515 ? 12.524 -13.983 -23.089 1.00 86.19 515 ASN A N 1
ATOM 3894 C CA . ASN A 1 515 ? 12.816 -15.392 -22.821 1.00 86.19 515 ASN A CA 1
ATOM 3895 C C . ASN A 1 515 ? 12.683 -15.733 -21.329 1.00 86.19 515 ASN A C 1
ATOM 3897 O O . ASN A 1 515 ? 13.434 -16.553 -20.787 1.00 86.19 515 ASN A O 1
ATOM 3901 N N . LEU A 1 516 ? 11.726 -15.093 -20.655 1.00 85.69 516 LEU A N 1
ATOM 3902 C CA . LEU A 1 516 ? 11.449 -15.332 -19.247 1.00 85.69 516 LEU A CA 1
ATOM 3903 C C . LEU A 1 516 ? 10.418 -16.456 -19.098 1.00 85.69 516 LEU A C 1
ATOM 3905 O O . LEU A 1 516 ? 9.470 -16.589 -19.864 1.00 85.69 516 LEU A O 1
ATOM 3909 N N . SER A 1 517 ? 10.580 -17.285 -18.067 1.00 85.81 517 SER A N 1
ATOM 3910 C CA . SER A 1 517 ? 9.601 -18.315 -17.683 1.00 85.81 517 SER A CA 1
ATOM 3911 C C . SER A 1 517 ? 9.168 -18.102 -16.229 1.00 85.81 517 SER A C 1
ATOM 3913 O O . SER A 1 517 ? 9.585 -18.856 -15.346 1.00 85.81 517 SER A O 1
ATOM 3915 N N . PRO A 1 518 ? 8.398 -17.033 -15.944 1.00 86.88 518 PRO A N 1
ATOM 3916 C CA . PRO A 1 518 ? 8.046 -16.651 -14.581 1.00 86.88 518 PRO A CA 1
ATOM 3917 C C . PRO A 1 518 ? 7.099 -17.667 -13.931 1.00 86.88 518 PRO A C 1
ATOM 3919 O O . PRO A 1 518 ? 6.148 -18.147 -14.550 1.00 86.88 518 PRO A O 1
ATOM 3922 N N . SER A 1 519 ? 7.351 -17.971 -12.655 1.00 89.31 519 SER A N 1
ATOM 3923 C CA . SER A 1 519 ? 6.498 -18.836 -11.831 1.00 89.31 519 SER A CA 1
ATOM 3924 C C . SER A 1 519 ? 5.173 -18.153 -11.487 1.00 89.31 519 SER A C 1
ATOM 3926 O O . SER A 1 519 ? 5.145 -16.951 -11.245 1.00 89.31 519 SER A O 1
ATOM 3928 N N . ASN A 1 520 ? 4.092 -18.924 -11.349 1.00 89.81 520 ASN A N 1
ATOM 3929 C CA . ASN A 1 520 ? 2.810 -18.421 -10.833 1.00 89.81 520 ASN A CA 1
ATOM 3930 C C . ASN A 1 520 ? 2.772 -18.322 -9.296 1.00 89.81 520 ASN A C 1
ATOM 3932 O O . ASN A 1 520 ? 1.776 -17.879 -8.735 1.00 89.81 520 ASN A O 1
ATOM 3936 N N . VAL A 1 521 ? 3.830 -18.753 -8.604 1.00 91.25 521 VAL A N 1
ATOM 3937 C CA . VAL A 1 521 ? 3.950 -18.681 -7.140 1.00 91.25 521 VAL A CA 1
ATOM 3938 C C . VAL A 1 521 ? 4.706 -17.415 -6.761 1.00 91.25 521 VAL A C 1
ATOM 3940 O O . VAL A 1 521 ? 5.805 -17.195 -7.267 1.00 91.25 521 VAL A O 1
ATOM 3943 N N . CYS A 1 522 ? 4.139 -16.597 -5.874 1.00 90.50 522 CYS A N 1
ATOM 3944 C CA . CYS A 1 522 ? 4.765 -15.348 -5.444 1.00 90.50 522 CYS A CA 1
ATOM 3945 C C . CYS A 1 522 ? 6.145 -15.587 -4.799 1.00 90.50 522 CYS A C 1
ATOM 3947 O O . CYS A 1 522 ? 6.334 -16.607 -4.126 1.00 90.50 522 CYS A O 1
ATOM 3949 N N . PRO A 1 523 ? 7.100 -14.650 -4.949 1.00 88.69 523 PRO A N 1
ATOM 3950 C CA . PRO A 1 523 ? 8.296 -14.623 -4.114 1.00 88.69 523 PRO A CA 1
ATOM 3951 C C . PRO A 1 523 ? 7.899 -14.562 -2.635 1.00 88.69 523 PRO A C 1
ATOM 3953 O O . PRO A 1 523 ? 7.052 -13.750 -2.276 1.00 88.69 523 PRO A O 1
ATOM 3956 N N . LEU A 1 524 ? 8.514 -15.405 -1.797 1.00 88.62 524 LEU A N 1
ATOM 3957 C CA . LEU A 1 524 ? 8.258 -15.472 -0.348 1.00 88.62 524 LEU A CA 1
ATOM 3958 C C . LEU A 1 524 ? 6.745 -15.526 -0.020 1.00 88.62 524 LEU A C 1
ATOM 3960 O O . LEU A 1 524 ? 6.199 -14.580 0.554 1.00 88.62 524 LEU A O 1
ATOM 3964 N N . PRO A 1 525 ? 6.038 -16.598 -0.426 1.00 84.81 525 PRO A N 1
ATOM 3965 C CA . PRO A 1 525 ? 4.590 -16.668 -0.276 1.00 84.81 525 PRO A CA 1
ATOM 3966 C C . PRO A 1 525 ? 4.184 -16.697 1.202 1.00 84.81 525 PRO A C 1
ATOM 3968 O O . PRO A 1 525 ? 4.874 -17.289 2.037 1.00 84.81 525 PRO A O 1
ATOM 3971 N N . ILE A 1 526 ? 3.037 -16.093 1.510 1.00 88.56 526 ILE A N 1
ATOM 3972 C CA . ILE A 1 526 ? 2.374 -16.238 2.808 1.00 88.56 526 ILE A CA 1
ATOM 3973 C C . ILE A 1 526 ? 2.143 -17.733 3.091 1.00 88.56 526 ILE A C 1
ATOM 3975 O O . ILE A 1 526 ? 1.629 -18.464 2.242 1.00 88.56 526 ILE A O 1
ATOM 3979 N N . SER A 1 527 ? 2.577 -18.171 4.275 1.00 78.88 527 SER A N 1
ATOM 3980 C CA . SER A 1 527 ? 2.547 -19.565 4.741 1.00 78.88 527 SER A CA 1
ATOM 3981 C C . SER A 1 527 ? 1.184 -20.022 5.231 1.00 78.88 527 SER A C 1
ATOM 3983 O O . SER A 1 527 ? 0.557 -19.213 5.954 1.00 78.88 527 SER A O 1
#

Secondary structure (DSSP, 8-state):
----------------------PPPPSEEEEEEEPPPSEEETT-EEEEEEEEEE-SSS-EEEEEEE-PPTTEEEE--SSTTB--SSEEE-TT-EEEEEEEEETTT-SS-EEE--EEES-TT-GGGEE--SS-EEEEEE--PPEEEEEEE----PPTTS--TTPPPHHHHHHHHHHHHHHHHHT-S-SEEE-----S-B-SSSSPPB---HHHHHHHHHHHHHT---B--S-TT-HHHHHHHHTSGGGTT-EEEEEE-HHHHHHHHHHHHHHTTS-GGGSPPPPTT--SEEEEEEEEEETTEEEEEEEEEE---TTT--SSPTT-----------PPPGGG---TTEEEEEEEEEPSS-TTSSS--HHHHHHHHHHHHHTSHHHHSS-EEEEEE--GGGSEEEETTEEEE--HHHHHHHHHHHHHT-PEEE-S-TT-HHHHHHHHTSTTT-SS-EEEEEE-TTTHHHHHHHHHHHTT--GGGS-SSPPPTTEEEEEEEEEETTEEEEEEEEEEE------SSPSS---

Foldseek 3Di:
DDDDDDDDDDDDPDPPPPPPPDDPDQQKAWAWPADWDQEDEAPDKTKTKIKIWGQDQAKQPQKAFPDDAFQKDKDQPDDPQACHHPHIAGHGGIGMIMMMGHLNRGPFWDWFAGKMASDPVDCSRIDGHPDIHGYGYDYQQWQKEKEAEFFAADDPPDDSLLAHALLSLLQLQQVLQLCCVPPRQFPAEEEAFQADFDDDPPDDTFTNCRLVSSPQLNCQLVLHFYDHQHHQPPLPVVLVVCPDPVSRSTYYYYYHHQQSVLVNQLVNCVVQPHHSVVRDRDDPPDRWWMWMWIWGDDDNHIDIDIDIDTSPSPPDRDSAHPPDDPDDDPPAPPDDDPVPDQLAWQKEKEKEAEQPDAPPSLGDHLQSLQQLSLVLVCQDCVNVVHHAAAAEFAGFNQAWDDDPNDIHTNCRQVSSPRSNCNNNVHGYHHHHHLQPLQVVLVVCCDPVNDTRHYYYGYGHQQSRLVSVLSNQVVLPHDSVLGDPDRDDNQWIKMWMWIDRNNHTDDIDIDIDGSPDDGDSAHNPRHD

Mean predicted aligned error: 12.36 Å